Protein 6M34 (pdb70)

Nearest PDB structures (foldseek):
  7bpu-assembly2_B  TM=1.000E+00  e=7.769E-32  Methanocaldococcus jannaschii DSM 2661
  4tq3-assembly1_A  TM=7.114E-01  e=2.208E-07  Archaeoglobus fulgidus DSM 4304
  4tq4-assembly3_C  TM=7.177E-01  e=8.563E-07  Archaeoglobus fulgidus DSM 4304
  4tq5-assembly1_A  TM=6.919E-01  e=5.067E-07  Archaeoglobus fulgidus DSM 4304
  8j8j-assembly1_B  TM=6.922E-01  e=3.131E-04  Mycobacterium tuberculosis H37Rv

Foldseek 3Di:
DVVLVVQLCLQLVVVVLQVLLVLLQLLLCLQQLNPDDPVLSVLSSLLSSLLSSLLSLLLCLLCLVVCCVPVCVHCRNVVVADSVNSVVVSVVSLCRNLVSQVVQDPQLNVLSVVSNVLSNCCSNPCVLELVVNLLSQQQNSLSSSLNSNSSHNHNVLSVLSSLLSSLQSSLLSLLVCLLCVVVSVVVNGHGPCVVPNLVVLVSSLVSLLVNLVSQCVCVVVVNFHDLLVVLSVVLSVVSNVLSVQCNVVVDNVSSVVSSVVSVVSSVSNSVSSSVRSNPD/DVVLVVLLCLQLVVVVLQVLLVLLQLLLCLQQLNPDDPVLSVLSSLLSSLLSSLLSLLLCLLCLVVCCVPVCVHCDNVVVADSVNSVVSSVVSLCRNLVSQVVQDPQLNVLSVVSNVLSNCCSNPCVLELVVNLLSQQQNSLSSSLNSNSSHNHNVLSVLSSLLSSLQSSLLSLLVCLLCVVVSVVVNGHGPCVVPNLVVLVSSLVSLLVNLVSQCVCVVVVNFHDLLVVLSVVLSVVSNVLSVQCNVVVDNVSSVVSSVVSVVSSVSNSVSSSVRSNPD

Solvent-accessible surface area: 28525 Å² total; per-residue (Å²): 207,171,106,64,115,151,3,51,66,58,0,8,76,40,173,72,0,71,90,16,0,90,7,0,31,33,0,5,35,2,0,16,37,60,121,90,65,104,133,96,10,89,34,0,52,78,0,10,27,36,9,22,0,12,5,21,0,14,37,2,15,74,19,21,112,103,13,112,144,87,120,75,84,23,0,3,20,55,57,81,1,122,61,77,64,0,101,140,44,5,44,104,9,41,98,76,0,39,73,44,0,102,146,28,43,110,132,0,42,93,11,1,57,68,14,10,104,49,30,84,67,47,8,97,107,51,66,128,72,45,26,75,1,0,60,2,41,0,20,29,61,0,0,25,19,24,8,0,0,25,11,18,210,48,51,94,0,0,46,6,6,28,68,12,13,18,17,7,27,45,0,29,13,0,0,66,3,19,37,70,58,103,21,15,151,162,115,51,21,80,0,25,1,52,115,101,24,122,140,5,0,138,77,0,23,111,4,1,51,59,8,25,113,38,5,35,54,0,87,108,87,187,27,6,40,101,173,1,55,92,42,3,40,95,2,20,125,55,13,74,125,3,1,47,80,0,50,186,90,37,55,108,110,13,0,24,125,8,7,131,65,0,124,100,5,36,88,52,16,39,89,0,0,50,46,9,0,79,105,143,209,136,124,53,90,153,5,51,68,58,0,8,76,43,174,74,0,72,93,16,0,90,7,0,31,34,0,5,35,1,0,17,38,58,120,89,65,104,132,96,10,89,35,0,50,76,1,9,26,35,9,22,0,13,5,20,0,15,37,3,15,74,20,20,109,101,14,111,142,88,112,74,83,23,0,3,20,56,57,83,1,121,63,77,63,0,102,140,44,6,44,105,10,41,98,77,0,39,75,45,0,105,147,30,45,111,134,0,42,93,11,1,57,67,13,10,105,50,30,81,68,47,8,99,110,52,65,132,76,46,27,76,1,0,62,2,42,0,20,28,61,0,0,26,19,24,8,0,0,24,12,18,212,48,53,93,0,0,45,6,6,28,66,11,15,17,17,7,27,45,0,29,14,0,0,65,4,19,39,72,57,104,21,15,151,164,121,52,20,82,0,25,0,51,114,100,24,125,141,5,0,137,79,0,24,114,5,1,51,58,8,25,111,38,6,35,54,0,84,107,86,188,28,5,41,100,175,1,54,93,44,3,39,97,3,21,125,56,15,76,126,2,2,47,80,0,51,183,91,38,54,107,110,13,0,25,125,7,7,131,64,0,123,106,9,35,85,59,19,40,84,0,0,51,46,9,0,79,104,144

Secondary structure (DSSP, 8-state):
-HHHHHHHHHHHTHHHHHHHHHHHHHHHHHHHTT---HHHHHHHHHHHHHHHHHHHHHHHHHTHHHHTTS-TTSTTTTTSS-HHHHHHHHHHHHHHHHHHHTTT-HHHHHHHHHHHHHHHHIIIIITTBHHHHHHHHHHHHHHHHHHHHTTSS--HHHHHHHHHHHHHHHHHHHHHHHHSHHHHHTTT-B-HHHHHGGGHHHHHHHHHHHHHHHTTHHHHTTSS-HHHHHHHHHHHHHHHHHHHHHHHS-SHHHHHHHHHHHHHHHHHHHHHHHHHH---/-HHHHHHHHHHHTHHHHHHHHHHHHHHHHHHHTT---HHHHHHHHHHHHHHHHHHHHHHHHHTHHHHTTS-TTSTTTTTSS-HHHHHHHHHHHHHHHHHHHTTT-HHHHHHHHHHHHHHHHIIIIITTBHHHHHHHHHHHHHHHHHHHHTTSS--HHHHHHHHHHHHHHHHHHHHHHHHSHHHHHTTT-B-HHHHHGGGHHHHHHHHHHHHHHHTTHHHHTTSS-HHHHHHHHHHHHHHHHHHHHHHHS-SHHHHHHHHHHHHHHHHHHHHHHHHHH---

B-factor: mean 58.08, std 16.93, range [31.91, 139.39]

Sequence (560 aa):
FMEKLKTYLELIRVKNCITASIGGIIGYLISSNFEIDILKSLLVFFVVFFVCAYGNVINDIFDIEIDRINKPSRPLPSGKIKLNEAKKFSAILLILGLVLSLFINIYALIIAVINALFLYLYAKKYKKYKPIGNFIIGYLTGSVFLFGGVAGKNVMPVVILFLCSLLSIWGREIVKDFEDMEGDKKEGVISLPIKYGKKSLYFATFLVVLAVILSPLPYILKIFGIWYLILIAICDILFIYAMALLLKEPNKETASKVSKFLKIIMNIVLLAFIVGAIKLFMEKLKTYLELIRVKNCITASIGGIIGYLISSNFEIDILKSLLVFFVVFFVCAYGNVINDIFDIEIDRINKPSRPLPSGKIKLNEAKKFSAILLILGLVLSLFINIYALIIAVINALFLYLYAKKYKKYKPIGNFIIGYLTGSVFLFGGVAGKNVMPVVILFLCSLLSIWGREIVKDFEDMEGDKKEGVISLPIKYGKKSLYFATFLVVLAVILSPLPYILKIFGIWYLILIAICDILFIYAMALLLKEPNKETASKVSKFLKIIMNIVLLAFIVGAIKL

Structure (mmCIF, N/CA/C/O backbone):
data_6M34
#
_entry.id   6M34
#
_cell.length_a   144.500
_cell.length_b   79.750
_cell.length_c   70.300
_cell.angle_alpha   90.000
_cell.angle_beta   111.870
_cell.angle_gamma   90.000
#
_symmetry.space_group_name_H-M   'C 1 2 1'
#
loop_
_entity.id
_entity.type
_entity.pdbx_description
1 polymer 'Digeranylgeranylglyceryl phosphate synthase'
2 non-polymer '[(Z)-octadec-9-enyl] (2R)-2,3-bis(oxidanyl)propanoate'
3 non-polymer 'DIMETHYLALLYL DIPHOSPHATE'
4 non-polymer 'PHOSPHATE ION'
5 non-polymer 'MAGNESIUM ION'
6 non-polymer 'LAURYL DIMETHYLAMINE-N-OXIDE'
#
loop_
_atom_site.group_PDB
_atom_site.id
_atom_site.type_symbol
_atom_site.label_atom_id
_atom_site.label_alt_id
_atom_site.label_comp_id
_atom_site.label_asym_id
_atom_site.label_entity_id
_atom_site.label_seq_id
_atom_site.pdbx_PDB_ins_code
_atom_site.Cartn_x
_atom_site.Cartn_y
_atom_site.Cartn_z
_atom_site.occupancy
_atom_site.B_iso_or_equiv
_atom_site.auth_seq_id
_atom_site.auth_comp_id
_atom_site.auth_asym_id
_atom_site.auth_atom_id
_atom_site.pdbx_PDB_model_num
ATOM 1 N N . PHE A 1 4 ? 7.292 -32.247 23.980 1.00 101.55 4 PHE A N 1
ATOM 2 C CA . PHE A 1 4 ? 8.155 -31.234 24.585 1.00 101.37 4 PHE A CA 1
ATOM 3 C C . PHE A 1 4 ? 9.022 -30.476 23.559 1.00 104.02 4 PHE A C 1
ATOM 4 O O . PHE A 1 4 ? 9.699 -29.512 23.923 1.00 103.48 4 PHE A O 1
ATOM 12 N N . MET A 1 5 ? 8.975 -30.891 22.281 1.00 99.66 5 MET A N 1
ATOM 13 C CA . MET A 1 5 ? 9.697 -30.239 21.179 1.00 98.90 5 MET A CA 1
ATOM 14 C C . MET A 1 5 ? 8.910 -28.976 20.792 1.00 99.66 5 MET A C 1
ATOM 15 O O . MET A 1 5 ? 9.507 -27.932 20.523 1.00 99.07 5 MET A O 1
ATOM 20 N N . GLU A 1 6 ? 7.562 -29.095 20.768 1.00 93.81 6 GLU A N 1
ATOM 21 C CA . GLU A 1 6 ? 6.616 -28.025 20.456 1.00 92.40 6 GLU A CA 1
ATOM 22 C C . GLU A 1 6 ? 6.509 -27.052 21.636 1.00 92.49 6 GLU A C 1
ATOM 23 O O . GLU A 1 6 ? 6.413 -25.847 21.407 1.00 92.10 6 GLU A O 1
ATOM 29 N N . LYS A 1 7 ? 6.523 -27.571 22.889 1.00 86.03 7 LYS A N 1
ATOM 30 C CA . LYS A 1 7 ? 6.451 -26.760 24.109 1.00 84.43 7 LYS A CA 1
ATOM 31 C C . LYS A 1 7 ? 7.670 -25.853 24.266 1.00 85.12 7 LYS A C 1
ATOM 32 O O . LYS A 1 7 ? 7.505 -24.683 24.604 1.00 84.69 7 LYS A O 1
ATOM 38 N N . LEU A 1 8 ? 8.884 -26.377 23.976 1.00 79.28 8 LEU A N 1
ATOM 39 C CA . LEU A 1 8 ? 10.140 -25.617 24.020 1.00 77.92 8 LEU A CA 1
ATOM 40 C C . LEU A 1 8 ? 10.093 -24.480 22.992 1.00 78.83 8 LEU A C 1
ATOM 41 O O . LEU A 1 8 ? 10.540 -23.378 23.298 1.00 78.45 8 LEU A O 1
ATOM 46 N N . LYS A 1 9 ? 9.506 -24.739 21.800 1.00 73.13 9 LYS A N 1
ATOM 47 C CA . LYS A 1 9 ? 9.329 -23.749 20.735 1.00 71.84 9 LYS A CA 1
ATOM 48 C C . LYS A 1 9 ? 8.358 -22.653 21.190 1.00 73.76 9 LYS A C 1
ATOM 49 O O . LYS A 1 9 ? 8.559 -21.492 20.837 1.00 73.40 9 LYS A O 1
ATOM 55 N N . THR A 1 10 ? 7.382 -23.027 22.022 1.00 68.80 10 THR A N 1
ATOM 56 C CA . THR A 1 10 ? 6.367 -22.079 22.556 1.00 67.90 10 THR A CA 1
ATOM 57 C C . THR A 1 10 ? 7.008 -21.185 23.620 1.00 69.71 10 THR A C 1
ATOM 58 O O . THR A 1 10 ? 6.738 -19.986 23.621 1.00 69.03 10 THR A O 1
ATOM 62 N N . TYR A 1 11 ? 7.833 -21.764 24.487 1.00 64.68 11 TYR A N 1
ATOM 63 C CA . TYR A 1 11 ? 8.534 -21.020 25.537 1.00 63.57 11 TYR A CA 1
ATOM 64 C C . TYR A 1 11 ? 9.596 -20.074 24.963 1.00 64.51 11 TYR A C 1
ATOM 65 O O . TYR A 1 11 ? 9.778 -18.982 25.503 1.00 64.23 11 TYR A O 1
ATOM 74 N N . LEU A 1 12 ? 10.252 -20.469 23.841 1.00 58.55 12 LEU A N 1
ATOM 75 C CA . LEU A 1 12 ? 11.244 -19.644 23.138 1.00 57.21 12 LEU A CA 1
ATOM 76 C C . LEU A 1 12 ? 10.556 -18.480 22.416 1.00 59.43 12 LEU A C 1
ATOM 77 O O . LEU A 1 12 ? 11.151 -17.410 22.276 1.00 58.15 12 LEU A O 1
ATOM 82 N N . GLU A 1 13 ? 9.287 -18.699 21.978 1.00 55.57 13 GLU A N 1
ATOM 83 C CA . GLU A 1 13 ? 8.410 -17.721 21.324 1.00 54.91 13 GLU A CA 1
ATOM 84 C C . GLU A 1 13 ? 7.954 -16.672 22.363 1.00 58.18 13 GLU A C 1
ATOM 85 O O . GLU A 1 13 ? 7.880 -15.483 22.038 1.00 58.32 13 GLU A O 1
ATOM 91 N N . LEU A 1 14 ? 7.663 -17.121 23.609 1.00 53.20 14 LEU A N 1
ATOM 92 C CA . LEU A 1 14 ? 7.252 -16.274 24.729 1.00 52.36 14 LEU A CA 1
ATOM 93 C C . LEU A 1 14 ? 8.388 -15.310 25.122 1.00 56.70 14 LEU A C 1
ATOM 94 O O . LEU A 1 14 ? 8.157 -14.100 25.138 1.00 56.71 14 LEU A O 1
ATOM 99 N N . ILE A 1 15 ? 9.622 -15.836 25.369 1.00 52.89 15 ILE A N 1
ATOM 100 C CA . ILE A 1 15 ? 10.814 -15.031 25.713 1.00 52.46 15 ILE A CA 1
ATOM 101 C C . ILE A 1 15 ? 11.336 -14.177 24.540 1.00 56.72 15 ILE A C 1
ATOM 102 O O . ILE A 1 15 ? 12.071 -13.217 24.782 1.00 55.91 15 ILE A O 1
ATOM 107 N N . ARG A 1 16 ? 10.993 -14.553 23.278 1.00 53.82 16 ARG A N 1
ATOM 108 C CA . ARG A 1 16 ? 11.461 -13.926 22.029 1.00 53.75 16 ARG A CA 1
ATOM 109 C C . ARG A 1 16 ? 12.991 -14.085 22.019 1.00 58.27 16 ARG A C 1
ATOM 110 O O . ARG A 1 16 ? 13.725 -13.115 22.249 1.00 58.85 16 ARG A O 1
ATOM 118 N N . VAL A 1 17 ? 13.450 -15.347 21.836 1.00 53.63 17 VAL A N 1
ATOM 119 C CA . VAL A 1 17 ? 14.850 -15.779 21.893 1.00 52.90 17 VAL A CA 1
ATOM 120 C C . VAL A 1 17 ? 15.777 -14.945 20.971 1.00 55.18 17 VAL A C 1
ATOM 121 O O . VAL A 1 17 ? 16.914 -14.680 21.369 1.00 54.20 17 VAL A O 1
ATOM 125 N N . LYS A 1 18 ? 15.285 -14.490 19.798 1.00 51.33 18 LYS A N 1
ATOM 126 C CA . LYS A 1 18 ? 16.076 -13.666 18.875 1.00 51.21 18 LYS A CA 1
ATOM 127 C C . LYS A 1 18 ? 16.427 -12.316 19.504 1.00 54.40 18 LYS A C 1
ATOM 128 O O . LYS A 1 18 ? 17.600 -11.941 19.512 1.00 54.20 18 LYS A O 1
ATOM 134 N N . ASN A 1 19 ? 15.419 -11.623 20.080 1.00 50.07 19 ASN A N 1
ATOM 135 C CA . ASN A 1 19 ? 15.574 -10.329 20.749 1.00 49.37 19 ASN A CA 1
ATOM 136 C C . ASN A 1 19 ? 16.562 -10.400 21.926 1.00 52.05 19 ASN A C 1
ATOM 137 O O . ASN A 1 19 ? 17.351 -9.470 22.105 1.00 51.46 19 ASN A O 1
ATOM 142 N N . CYS A 1 20 ? 16.519 -11.506 22.712 1.00 47.80 20 CYS A N 1
ATOM 143 C CA . CYS A 1 20 ? 17.393 -11.762 23.866 1.00 47.20 20 CYS A CA 1
ATOM 144 C C . CYS A 1 20 ? 18.851 -11.918 23.447 1.00 48.82 20 CYS A C 1
ATOM 145 O O . CYS A 1 20 ? 19.718 -11.331 24.087 1.00 47.54 20 CYS A O 1
ATOM 148 N N . ILE A 1 21 ? 19.116 -12.703 22.372 1.00 44.80 21 ILE A N 1
ATOM 149 C CA . ILE A 1 21 ? 20.451 -12.933 21.809 1.00 44.22 21 ILE A CA 1
ATOM 150 C C . ILE A 1 21 ? 21.016 -11.607 21.280 1.00 47.44 21 ILE A C 1
ATOM 151 O O . ILE A 1 21 ? 22.203 -11.331 21.476 1.00 47.33 21 ILE A O 1
ATOM 156 N N . THR A 1 22 ? 20.146 -10.766 20.677 1.00 43.30 22 THR A N 1
ATOM 157 C CA . THR A 1 22 ? 20.486 -9.429 20.166 1.00 43.09 22 THR A CA 1
ATOM 158 C C . THR A 1 22 ? 20.977 -8.540 21.325 1.00 45.11 22 THR A C 1
ATOM 159 O O . THR A 1 22 ? 22.022 -7.890 21.199 1.00 43.73 22 THR A O 1
ATOM 163 N N . ALA A 1 23 ? 20.217 -8.536 22.450 1.00 40.65 23 ALA A N 1
ATOM 164 C CA . ALA A 1 23 ? 20.519 -7.777 23.658 1.00 40.22 23 ALA A CA 1
ATOM 165 C C . ALA A 1 23 ? 21.798 -8.310 24.324 1.00 45.08 23 ALA A C 1
ATOM 166 O O . ALA A 1 23 ? 22.640 -7.521 24.758 1.00 44.69 23 ALA A O 1
ATOM 168 N N . SER A 1 24 ? 21.949 -9.646 24.377 1.00 41.95 24 SER A N 1
ATOM 169 C CA . SER A 1 24 ? 23.104 -10.320 24.955 1.00 42.14 24 SER A CA 1
ATOM 170 C C . SER A 1 24 ? 24.388 -9.974 24.203 1.00 47.43 24 SER A C 1
ATOM 171 O O . SER A 1 24 ? 25.406 -9.723 24.851 1.00 47.52 24 SER A O 1
ATOM 174 N N . ILE A 1 25 ? 24.329 -9.922 22.843 1.00 44.13 25 ILE A N 1
ATOM 175 C CA . ILE A 1 25 ? 25.445 -9.527 21.968 1.00 43.84 25 ILE A CA 1
ATOM 176 C C . ILE A 1 25 ? 25.837 -8.071 22.304 1.00 45.86 25 ILE A C 1
ATOM 177 O O . ILE A 1 25 ? 27.023 -7.782 22.456 1.00 44.16 25 ILE A O 1
ATOM 182 N N . GLY A 1 26 ? 24.830 -7.211 22.507 1.00 42.70 26 GLY A N 1
ATOM 183 C CA . GLY A 1 26 ? 25.009 -5.824 22.931 1.00 42.46 26 GLY A CA 1
ATOM 184 C C . GLY A 1 26 ? 25.783 -5.725 24.237 1.00 46.33 26 GLY A C 1
ATOM 185 O O . GLY A 1 26 ? 26.645 -4.852 24.384 1.00 45.87 26 GLY A O 1
ATOM 186 N N . GLY A 1 27 ? 25.490 -6.647 25.163 1.00 42.83 27 GLY A N 1
ATOM 187 C CA . GLY A 1 27 ? 26.163 -6.780 26.450 1.00 42.95 27 GLY A CA 1
ATOM 188 C C . GLY A 1 27 ? 27.609 -7.217 26.303 1.00 48.70 27 GLY A C 1
ATOM 189 O O . GLY A 1 27 ? 28.476 -6.744 27.037 1.00 47.94 27 GLY A O 1
ATOM 190 N N . ILE A 1 28 ? 27.875 -8.067 25.318 1.00 47.10 28 ILE A N 1
ATOM 191 C CA . ILE A 1 28 ? 29.256 -8.540 25.032 1.00 47.19 28 ILE A CA 1
ATOM 192 C C . ILE A 1 28 ? 30.016 -7.372 24.408 1.00 51.21 28 ILE A C 1
ATOM 193 O O . ILE A 1 28 ? 31.125 -7.116 24.836 1.00 50.71 28 ILE A O 1
ATOM 198 N N . ILE A 1 29 ? 29.400 -6.686 23.446 1.00 47.93 29 ILE A N 1
ATOM 199 C CA . ILE A 1 29 ? 29.965 -5.510 22.758 1.00 47.49 29 ILE A CA 1
ATOM 200 C C . ILE A 1 29 ? 30.516 -4.533 23.799 1.00 51.23 29 ILE A C 1
ATOM 201 O O . ILE A 1 29 ? 31.670 -4.120 23.671 1.00 51.45 29 ILE A O 1
ATOM 206 N N . GLY A 1 30 ? 29.707 -4.243 24.832 1.00 46.00 30 GLY A N 1
ATOM 207 C CA . GLY A 1 30 ? 30.065 -3.366 25.939 1.00 44.92 30 GLY A CA 1
ATOM 208 C C . GLY A 1 30 ? 31.252 -3.884 26.724 1.00 48.06 30 GLY A C 1
ATOM 209 O O . GLY A 1 30 ? 32.122 -3.101 27.121 1.00 47.54 30 GLY A O 1
ATOM 210 N N . TYR A 1 31 ? 31.308 -5.216 26.929 1.00 44.49 31 TYR A N 1
ATOM 211 C CA . TYR A 1 31 ? 32.396 -5.877 27.653 1.00 44.51 31 TYR A CA 1
ATOM 212 C C . TYR A 1 31 ? 33.703 -5.864 26.854 1.00 49.96 31 TYR A C 1
ATOM 213 O O . TYR A 1 31 ? 34.772 -5.685 27.446 1.00 49.43 31 TYR A O 1
ATOM 222 N N . LEU A 1 32 ? 33.609 -6.028 25.516 1.00 47.43 32 LEU A N 1
ATOM 223 C CA . LEU A 1 32 ? 34.755 -5.987 24.603 1.00 47.77 32 LEU A CA 1
ATOM 224 C C . LEU A 1 32 ? 35.444 -4.611 24.632 1.00 52.45 32 LEU A C 1
ATOM 225 O O . LEU A 1 32 ? 36.668 -4.556 24.763 1.00 51.53 32 LEU A O 1
ATOM 230 N N . ILE A 1 33 ? 34.649 -3.513 24.580 1.00 49.96 33 ILE A N 1
ATOM 231 C CA . ILE A 1 33 ? 35.118 -2.118 24.636 1.00 50.16 33 ILE A CA 1
ATOM 232 C C . ILE A 1 33 ? 35.828 -1.842 25.978 1.00 57.44 33 ILE A C 1
ATOM 233 O O . ILE A 1 33 ? 36.913 -1.247 25.992 1.00 57.31 33 ILE A O 1
ATOM 238 N N . SER A 1 34 ? 35.208 -2.285 27.093 1.00 55.95 34 SER A N 1
ATOM 239 C CA . SER A 1 34 ? 35.693 -2.093 28.459 1.00 56.57 34 SER A CA 1
ATOM 240 C C . SER A 1 34 ? 37.003 -2.829 28.766 1.00 63.78 34 SER A C 1
ATOM 241 O O . SER A 1 34 ? 37.860 -2.283 29.466 1.00 63.52 34 SER A O 1
ATOM 244 N N . SER A 1 35 ? 37.152 -4.062 28.247 1.00 62.72 35 SER A N 1
ATOM 245 C CA . SER A 1 35 ? 38.340 -4.905 28.431 1.00 63.44 35 SER A CA 1
ATOM 246 C C . SER A 1 35 ? 39.395 -4.705 27.310 1.00 69.74 35 SER A C 1
ATOM 247 O O . SER A 1 35 ? 40.471 -5.306 27.377 1.00 69.35 35 SER A O 1
ATOM 250 N N . ASN A 1 36 ? 39.086 -3.841 26.304 1.00 67.84 36 ASN A N 1
ATOM 251 C CA . ASN A 1 36 ? 39.908 -3.517 25.123 1.00 68.44 36 ASN A CA 1
ATOM 252 C C . ASN A 1 36 ? 40.217 -4.778 24.286 1.00 73.53 36 ASN A C 1
ATOM 253 O O . ASN A 1 36 ? 41.345 -4.985 23.825 1.00 73.36 36 ASN A O 1
ATOM 258 N N . PHE A 1 37 ? 39.170 -5.622 24.116 1.00 70.29 37 PHE A N 1
ATOM 259 C CA . PHE A 1 37 ? 39.121 -6.909 23.408 1.00 69.76 37 PHE A CA 1
ATOM 260 C C . PHE A 1 37 ? 39.882 -8.040 24.144 1.00 73.65 37 PHE A C 1
ATOM 261 O O . PHE A 1 37 ? 39.810 -9.189 23.704 1.00 73.04 37 PHE A O 1
ATOM 269 N N . GLU A 1 38 ? 40.523 -7.739 25.302 1.00 70.63 38 GLU A N 1
ATOM 270 C CA . GLU A 1 38 ? 41.210 -8.730 26.146 1.00 70.83 38 GLU A CA 1
ATOM 271 C C . GLU A 1 38 ? 40.111 -9.405 27.001 1.00 74.85 38 GLU A C 1
ATOM 272 O O . GLU A 1 38 ? 39.960 -9.126 28.196 1.00 74.34 38 GLU A O 1
ATOM 278 N N . ILE A 1 39 ? 39.317 -10.266 26.335 1.00 71.32 39 ILE A N 1
ATOM 279 C CA . ILE A 1 39 ? 38.126 -10.971 26.816 1.00 70.96 39 ILE A CA 1
ATOM 280 C C . ILE A 1 39 ? 38.437 -12.223 27.685 1.00 72.55 39 ILE A C 1
ATOM 281 O O . ILE A 1 39 ? 39.295 -13.036 27.340 1.00 71.63 39 ILE A O 1
ATOM 286 N N . ASP A 1 40 ? 37.715 -12.349 28.818 1.00 67.94 40 ASP A N 1
ATOM 287 C CA . ASP A 1 40 ? 37.788 -13.469 29.759 1.00 67.03 40 ASP A CA 1
ATOM 288 C C . ASP A 1 40 ? 36.477 -14.251 29.633 1.00 68.55 40 ASP A C 1
ATOM 289 O O . ASP A 1 40 ? 35.416 -13.703 29.926 1.00 67.87 40 ASP A O 1
ATOM 294 N N . ILE A 1 41 ? 36.558 -15.520 29.185 1.00 63.74 41 ILE A N 1
ATOM 295 C CA . ILE A 1 41 ? 35.426 -16.420 28.909 1.00 62.81 41 ILE A CA 1
ATOM 296 C C . ILE A 1 41 ? 34.457 -16.592 30.118 1.00 65.04 41 ILE A C 1
ATOM 297 O O . ILE A 1 41 ? 33.241 -16.585 29.902 1.00 64.20 41 ILE A O 1
ATOM 302 N N . LEU A 1 42 ? 34.974 -16.701 31.359 1.00 60.64 42 LEU A N 1
ATOM 303 C CA . LEU A 1 42 ? 34.115 -16.841 32.546 1.00 60.07 42 LEU A CA 1
ATOM 304 C C . LEU A 1 42 ? 33.227 -15.607 32.765 1.00 60.92 42 LEU A C 1
ATOM 305 O O . LEU A 1 42 ? 32.038 -15.764 33.039 1.00 60.22 42 LEU A O 1
ATOM 310 N N . LYS A 1 43 ? 33.800 -14.390 32.603 1.00 55.31 43 LYS A N 1
ATOM 311 C CA . LYS A 1 43 ? 33.085 -13.114 32.730 1.00 54.06 43 LYS A CA 1
ATOM 312 C C . LYS A 1 43 ? 32.123 -12.877 31.561 1.00 55.06 43 LYS A C 1
ATOM 313 O O . LYS A 1 43 ? 31.070 -12.274 31.764 1.00 54.32 43 LYS A O 1
ATOM 319 N N . SER A 1 44 ? 32.485 -13.357 30.351 1.00 49.85 44 SER A N 1
ATOM 320 C CA . SER A 1 44 ? 31.694 -13.260 29.117 1.00 49.19 44 SER A CA 1
ATOM 321 C C . SER A 1 44 ? 30.402 -14.060 29.239 1.00 53.08 44 SER A C 1
ATOM 322 O O . SER A 1 44 ? 29.350 -13.584 28.814 1.00 52.63 44 SER A O 1
ATOM 325 N N . LEU A 1 45 ? 30.493 -15.284 29.813 1.00 49.15 45 LEU A N 1
ATOM 326 C CA . LEU A 1 45 ? 29.365 -16.187 30.031 1.00 48.15 45 LEU A CA 1
ATOM 327 C C . LEU A 1 45 ? 28.377 -15.604 31.029 1.00 50.88 45 LEU A C 1
ATOM 328 O O . LEU A 1 45 ? 27.170 -15.715 30.813 1.00 50.25 45 LEU A O 1
ATOM 333 N N . LEU A 1 46 ? 28.882 -14.928 32.083 1.00 47.21 46 LEU A N 1
ATOM 334 C CA . LEU A 1 46 ? 28.042 -14.253 33.082 1.00 47.10 46 LEU A CA 1
ATOM 335 C C . LEU A 1 46 ? 27.279 -13.091 32.424 1.00 50.52 46 LEU A C 1
ATOM 336 O O . LEU A 1 46 ? 26.052 -13.064 32.498 1.00 49.02 46 LEU A O 1
ATOM 341 N N . VAL A 1 47 ? 28.010 -12.194 31.708 1.00 47.58 47 VAL A N 1
ATOM 342 C CA . VAL A 1 47 ? 27.479 -11.028 30.986 1.00 47.36 47 VAL A CA 1
ATOM 343 C C . VAL A 1 47 ? 26.396 -11.435 29.978 1.00 51.51 47 VAL A C 1
ATOM 344 O O . VAL A 1 47 ? 25.288 -10.897 30.038 1.00 51.09 47 VAL A O 1
ATOM 348 N N . PHE A 1 48 ? 26.710 -12.399 29.081 1.00 47.99 48 PHE A N 1
ATOM 349 C CA . PHE A 1 48 ? 25.789 -12.891 28.052 1.00 47.70 48 PHE A CA 1
ATOM 350 C C . PHE A 1 48 ? 24.482 -13.408 28.643 1.00 51.52 48 PHE A C 1
ATOM 351 O O . PHE A 1 48 ? 23.414 -13.038 28.152 1.00 51.58 48 PHE A O 1
ATOM 359 N N . PHE A 1 49 ? 24.563 -14.262 29.680 1.00 47.32 49 PHE A N 1
ATOM 360 C CA . PHE A 1 49 ? 23.377 -14.860 30.263 1.00 46.64 49 PHE A CA 1
ATOM 361 C C . PHE A 1 49 ? 22.617 -13.939 31.224 1.00 50.04 49 PHE A C 1
ATOM 362 O O . PHE A 1 49 ? 21.387 -14.019 31.220 1.00 49.93 49 PHE A O 1
ATOM 370 N N . VAL A 1 50 ? 23.286 -13.029 31.977 1.00 46.14 50 VAL A N 1
ATOM 371 C CA . VAL A 1 50 ? 22.533 -12.096 32.842 1.00 46.12 50 VAL A CA 1
ATOM 372 C C . VAL A 1 50 ? 21.617 -11.230 31.962 1.00 50.67 50 VAL A C 1
ATOM 373 O O . VAL A 1 50 ? 20.430 -11.097 32.274 1.00 51.24 50 VAL A O 1
ATOM 377 N N . VAL A 1 51 ? 22.163 -10.691 30.841 1.00 45.79 51 VAL A N 1
ATOM 378 C CA . VAL A 1 51 ? 21.409 -9.885 29.878 1.00 44.97 51 VAL A CA 1
ATOM 379 C C . VAL A 1 51 ? 20.286 -10.741 29.261 1.00 49.06 51 VAL A C 1
ATOM 380 O O . VAL A 1 51 ? 19.154 -10.271 29.172 1.00 48.17 51 VAL A O 1
ATOM 384 N N . PHE A 1 52 ? 20.592 -12.011 28.908 1.00 46.56 52 PHE A N 1
ATOM 385 C CA . PHE A 1 52 ? 19.644 -12.970 28.327 1.00 46.71 52 PHE A CA 1
ATOM 386 C C . PHE A 1 52 ? 18.417 -13.207 29.210 1.00 50.63 52 PHE A C 1
ATOM 387 O O . PHE A 1 52 ? 17.301 -13.130 28.703 1.00 50.31 52 PHE A O 1
ATOM 395 N N . PHE A 1 53 ? 18.618 -13.478 30.515 1.00 47.42 53 PHE A N 1
ATOM 396 C CA . PHE A 1 53 ? 17.515 -13.753 31.444 1.00 47.39 53 PHE A CA 1
ATOM 397 C C . PHE A 1 53 ? 16.732 -12.494 31.872 1.00 51.24 53 PHE A C 1
ATOM 398 O O . PHE A 1 53 ? 15.513 -12.591 32.027 1.00 51.07 53 PHE A O 1
ATOM 406 N N . VAL A 1 54 ? 17.407 -11.322 32.021 1.00 47.32 54 VAL A N 1
ATOM 407 C CA . VAL A 1 54 ? 16.767 -10.034 32.355 1.00 46.49 54 VAL A CA 1
ATOM 408 C C . VAL A 1 54 ? 15.878 -9.614 31.162 1.00 49.84 54 VAL A C 1
ATOM 409 O O . VAL A 1 54 ? 14.754 -9.144 31.366 1.00 48.57 54 VAL A O 1
ATOM 413 N N . CYS A 1 55 ? 16.369 -9.861 29.923 1.00 46.90 55 CYS A N 1
ATOM 414 C CA . CYS A 1 55 ? 15.650 -9.603 28.676 1.00 47.11 55 CYS A CA 1
ATOM 415 C C . CYS A 1 55 ? 14.486 -10.589 28.527 1.00 49.89 55 CYS A C 1
ATOM 416 O O . CYS A 1 55 ? 13.390 -10.174 28.151 1.00 49.26 55 CYS A O 1
ATOM 419 N N . ALA A 1 56 ? 14.722 -11.884 28.855 1.00 45.76 56 ALA A N 1
ATOM 420 C CA . ALA A 1 56 ? 13.718 -12.954 28.809 1.00 44.90 56 ALA A CA 1
ATOM 421 C C . ALA A 1 56 ? 12.551 -12.631 29.754 1.00 47.46 56 ALA A C 1
ATOM 422 O O . ALA A 1 56 ? 11.394 -12.724 29.338 1.00 47.60 56 ALA A O 1
ATOM 424 N N . TYR A 1 57 ? 12.864 -12.191 30.994 1.00 41.74 57 TYR A N 1
ATOM 425 C CA . TYR A 1 57 ? 11.888 -11.785 32.014 1.00 40.76 57 TYR A CA 1
ATOM 426 C C . TYR A 1 57 ? 10.984 -10.632 31.517 1.00 44.32 57 TYR A C 1
ATOM 427 O O . TYR A 1 57 ? 9.769 -10.669 31.741 1.00 43.65 57 TYR A O 1
ATOM 436 N N . GLY A 1 58 ? 11.605 -9.627 30.883 1.00 39.75 58 GLY A N 1
ATOM 437 C CA . GLY A 1 58 ? 10.938 -8.451 30.346 1.00 38.86 58 GLY A CA 1
ATOM 438 C C . GLY A 1 58 ? 9.924 -8.783 29.274 1.00 42.59 58 GLY A C 1
ATOM 439 O O . GLY A 1 58 ? 8.814 -8.250 29.292 1.00 41.41 58 GLY A O 1
ATOM 440 N N . ASN A 1 59 ? 10.301 -9.675 28.338 1.00 40.29 59 ASN A N 1
ATOM 441 C CA . ASN A 1 59 ? 9.441 -10.121 27.243 1.00 40.37 59 ASN A CA 1
ATOM 442 C C . ASN A 1 59 ? 8.260 -10.953 27.765 1.00 46.63 59 ASN A C 1
ATOM 443 O O . ASN A 1 59 ? 7.150 -10.806 27.249 1.00 46.85 59 ASN A O 1
ATOM 448 N N . VAL A 1 60 ? 8.492 -11.795 28.803 1.00 43.82 60 VAL A N 1
ATOM 449 C CA . VAL A 1 60 ? 7.453 -12.616 29.439 1.00 44.02 60 VAL A CA 1
ATOM 450 C C . VAL A 1 60 ? 6.487 -11.723 30.247 1.00 49.76 60 VAL A C 1
ATOM 451 O O . VAL A 1 60 ? 5.272 -11.858 30.094 1.00 49.37 60 VAL A O 1
ATOM 455 N N . ILE A 1 61 ? 7.022 -10.793 31.067 1.00 48.05 61 ILE A N 1
ATOM 456 C CA . ILE A 1 61 ? 6.203 -9.876 31.874 1.00 48.84 61 ILE A CA 1
ATOM 457 C C . ILE A 1 61 ? 5.365 -8.935 30.973 1.00 54.36 61 ILE A C 1
ATOM 458 O O . ILE A 1 61 ? 4.280 -8.516 31.380 1.00 53.90 61 ILE A O 1
ATOM 463 N N . ASN A 1 62 ? 5.847 -8.667 29.739 1.00 52.29 62 ASN A N 1
ATOM 464 C CA . ASN A 1 62 ? 5.159 -7.851 28.739 1.00 52.98 62 ASN A CA 1
ATOM 465 C C . ASN A 1 62 ? 3.923 -8.594 28.226 1.00 59.56 62 ASN A C 1
ATOM 466 O O . ASN A 1 62 ? 2.865 -7.987 28.073 1.00 59.16 62 ASN A O 1
ATOM 471 N N . ASP A 1 63 ? 4.063 -9.910 27.984 1.00 57.97 63 ASP A N 1
ATOM 472 C CA . ASP A 1 63 ? 2.998 -10.783 27.497 1.00 58.50 63 ASP A CA 1
ATOM 473 C C . ASP A 1 63 ? 1.903 -11.038 28.534 1.00 62.92 63 ASP A C 1
ATOM 474 O O . ASP A 1 63 ? 0.745 -11.209 28.151 1.00 62.68 63 ASP A O 1
ATOM 479 N N . ILE A 1 64 ? 2.269 -11.071 29.835 1.00 59.86 64 ILE A N 1
ATOM 480 C CA . ILE A 1 64 ? 1.350 -11.288 30.964 1.00 59.93 64 ILE A CA 1
ATOM 481 C C . ILE A 1 64 ? 0.349 -10.120 31.066 1.00 64.89 64 ILE A C 1
ATOM 482 O O . ILE A 1 64 ? -0.865 -10.353 31.121 1.00 64.63 64 ILE A O 1
ATOM 487 N N . PHE A 1 65 ? 0.865 -8.871 31.061 1.00 61.94 65 PHE A N 1
ATOM 488 C CA . PHE A 1 65 ? 0.065 -7.646 31.140 1.00 61.74 65 PHE A CA 1
ATOM 489 C C . PHE A 1 65 ? -0.707 -7.340 29.845 1.00 67.59 65 PHE A C 1
ATOM 490 O O . PHE A 1 65 ? -1.681 -6.581 29.886 1.00 67.37 65 PHE A O 1
ATOM 498 N N . ASP A 1 66 ? -0.282 -7.934 28.710 1.00 65.61 66 ASP A N 1
ATOM 499 C CA . ASP A 1 66 ? -0.898 -7.729 27.397 1.00 66.15 66 ASP A CA 1
ATOM 500 C C . ASP A 1 66 ? -1.795 -8.881 26.908 1.00 71.21 66 ASP A C 1
ATOM 501 O O . ASP A 1 66 ? -2.239 -8.821 25.765 1.00 70.77 66 ASP A O 1
ATOM 506 N N . ILE A 1 67 ? -2.088 -9.900 27.755 1.00 68.87 67 ILE A N 1
ATOM 507 C CA . ILE A 1 67 ? -2.908 -11.073 27.389 1.00 69.25 67 ILE A CA 1
ATOM 508 C C . ILE A 1 67 ? -4.276 -10.682 26.760 1.00 75.33 67 ILE A C 1
ATOM 509 O O . ILE A 1 67 ? -4.669 -11.288 25.760 1.00 74.67 67 ILE A O 1
ATOM 514 N N . GLU A 1 68 ? -4.962 -9.659 27.319 1.00 73.77 68 GLU A N 1
ATOM 515 C CA . GLU A 1 68 ? -6.261 -9.182 26.828 1.00 74.26 68 GLU A CA 1
ATOM 516 C C . GLU A 1 68 ? -6.123 -8.371 25.538 1.00 79.58 68 GLU A C 1
ATOM 517 O O . GLU A 1 68 ? -6.961 -8.506 24.645 1.00 79.60 68 GLU A O 1
ATOM 523 N N . ILE A 1 69 ? -5.065 -7.537 25.444 1.00 76.81 69 ILE A N 1
ATOM 524 C CA . ILE A 1 69 ? -4.756 -6.693 24.279 1.00 77.01 69 ILE A CA 1
ATOM 525 C C . ILE A 1 69 ? -4.346 -7.575 23.078 1.00 81.64 69 ILE A C 1
ATOM 526 O O . ILE A 1 69 ? -4.754 -7.298 21.948 1.00 81.54 69 ILE A O 1
ATOM 531 N N . ASP A 1 70 ? -3.554 -8.643 23.340 1.00 78.23 70 ASP A N 1
ATOM 532 C CA . ASP A 1 70 ? -3.075 -9.603 22.342 1.00 77.87 70 ASP A CA 1
ATOM 533 C C . ASP A 1 70 ? -4.188 -10.493 21.796 1.00 81.50 70 ASP A C 1
ATOM 534 O O . ASP A 1 70 ? -4.056 -11.012 20.690 1.00 80.69 70 ASP A O 1
ATOM 539 N N . ARG A 1 71 ? -5.289 -10.657 22.559 1.00 78.51 71 ARG A N 1
ATOM 540 C CA . ARG A 1 71 ? -6.459 -11.443 22.155 1.00 78.49 71 ARG A CA 1
ATOM 541 C C . ARG A 1 71 ? -7.146 -10.812 20.937 1.00 83.65 71 ARG A C 1
ATOM 542 O O . ARG A 1 71 ? -7.771 -11.519 20.146 1.00 83.52 71 ARG A O 1
ATOM 550 N N . ILE A 1 72 ? -6.983 -9.488 20.775 1.00 80.78 72 ILE A N 1
ATOM 551 C CA . ILE A 1 72 ? -7.523 -8.710 19.666 1.00 80.91 72 ILE A CA 1
ATOM 552 C C . ILE A 1 72 ? -6.425 -8.601 18.591 1.00 85.71 72 ILE A C 1
ATOM 553 O O . ILE A 1 72 ? -6.571 -9.173 17.510 1.00 85.36 72 ILE A O 1
ATOM 558 N N . ASN A 1 73 ? -5.317 -7.902 18.910 1.00 82.84 73 ASN A N 1
ATOM 559 C CA . ASN A 1 73 ? -4.178 -7.693 18.009 1.00 83.03 73 ASN A CA 1
ATOM 560 C C . ASN A 1 73 ? -3.149 -8.810 18.202 1.00 87.21 73 ASN A C 1
ATOM 561 O O . ASN A 1 73 ? -2.614 -8.949 19.297 1.00 87.30 73 ASN A O 1
ATOM 566 N N . LYS A 1 74 ? -2.865 -9.589 17.134 1.00 83.14 74 LYS A N 1
ATOM 567 C CA . LYS A 1 74 ? -1.955 -10.754 17.062 1.00 82.38 74 LYS A CA 1
ATOM 568 C C . LYS A 1 74 ? -2.316 -11.861 18.120 1.00 84.21 74 LYS A C 1
ATOM 569 O O . LYS A 1 74 ? -1.618 -12.024 19.127 1.00 83.17 74 LYS A O 1
ATOM 575 N N . PRO A 1 75 ? -3.399 -12.654 17.875 1.00 79.86 75 PRO A N 1
ATOM 576 C CA . PRO A 1 75 ? -3.777 -13.715 18.833 1.00 79.15 75 PRO A CA 1
ATOM 577 C C . PRO A 1 75 ? -2.975 -15.017 18.703 1.00 81.41 75 PRO A C 1
ATOM 578 O O . PRO A 1 75 ? -3.258 -15.985 19.419 1.00 81.31 75 PRO A O 1
ATOM 582 N N . SER A 1 76 ? -1.966 -15.034 17.804 1.00 76.13 76 SER A N 1
ATOM 583 C CA . SER A 1 76 ? -1.074 -16.170 17.537 1.00 75.04 76 SER A CA 1
ATOM 584 C C . SER A 1 76 ? 0.032 -16.347 18.605 1.00 76.30 76 SER A C 1
ATOM 585 O O . SER A 1 76 ? 0.739 -17.362 18.591 1.00 75.99 76 SER A O 1
ATOM 588 N N . ARG A 1 77 ? 0.166 -15.365 19.529 1.00 70.31 77 ARG A N 1
ATOM 589 C CA . ARG A 1 77 ? 1.144 -15.356 20.621 1.00 69.07 77 ARG A CA 1
ATOM 590 C C . ARG A 1 77 ? 0.895 -16.509 21.631 1.00 71.51 77 ARG A C 1
ATOM 591 O O . ARG A 1 77 ? -0.239 -16.991 21.693 1.00 70.84 77 ARG A O 1
ATOM 599 N N . PRO A 1 78 ? 1.915 -16.969 22.419 1.00 66.91 78 PRO A N 1
ATOM 600 C CA . PRO A 1 78 ? 1.691 -18.107 23.335 1.00 66.19 78 PRO A CA 1
ATOM 601 C C . PRO A 1 78 ? 0.577 -17.963 24.372 1.00 69.80 78 PRO A C 1
ATOM 602 O O . PRO A 1 78 ? -0.140 -18.936 24.604 1.00 69.44 78 PRO A O 1
ATOM 606 N N . LEU A 1 79 ? 0.429 -16.785 24.999 1.00 66.36 79 LEU A N 1
ATOM 607 C CA . LEU A 1 79 ? -0.582 -16.594 26.037 1.00 66.25 79 LEU A CA 1
ATOM 608 C C . LEU A 1 79 ? -2.033 -16.477 25.502 1.00 70.67 79 LEU A C 1
ATOM 609 O O . LEU A 1 79 ? -2.862 -17.242 25.999 1.00 70.33 79 LEU A O 1
ATOM 614 N N . PRO A 1 80 ? -2.394 -15.599 24.519 1.00 67.54 80 PRO A N 1
ATOM 615 C CA . PRO A 1 80 ? -3.802 -15.544 24.072 1.00 67.31 80 PRO A CA 1
ATOM 616 C C . PRO A 1 80 ? -4.319 -16.792 23.352 1.00 70.79 80 PRO A C 1
ATOM 617 O O . PRO A 1 80 ? -5.525 -17.044 23.383 1.00 70.25 80 PRO A O 1
ATOM 621 N N . SER A 1 81 ? -3.412 -17.570 22.714 1.00 66.99 81 SER A N 1
ATOM 622 C CA . SER A 1 81 ? -3.735 -18.806 21.988 1.00 66.43 81 SER A CA 1
ATOM 623 C C . SER A 1 81 ? -3.998 -20.008 22.912 1.00 69.77 81 SER A C 1
ATOM 624 O O . SER A 1 81 ? -4.498 -21.035 22.453 1.00 69.61 81 SER A O 1
ATOM 627 N N . GLY A 1 82 ? -3.653 -19.869 24.190 1.00 65.97 82 GLY A N 1
ATOM 628 C CA . GLY A 1 82 ? -3.854 -20.905 25.198 1.00 65.62 82 GLY A CA 1
ATOM 629 C C . GLY A 1 82 ? -2.777 -21.968 25.250 1.00 68.60 82 GLY A C 1
ATOM 630 O O . GLY A 1 82 ? -2.911 -22.940 26.003 1.00 68.46 82 GLY A O 1
ATOM 631 N N . LYS A 1 83 ? -1.697 -21.789 24.458 1.00 63.80 83 LYS A N 1
ATOM 632 C CA . LYS A 1 83 ? -0.547 -22.699 24.399 1.00 62.91 83 LYS A CA 1
ATOM 633 C C . LYS A 1 83 ? 0.180 -22.738 25.754 1.00 65.12 83 LYS A C 1
ATOM 634 O O . LYS A 1 83 ? 0.659 -23.795 26.165 1.00 65.00 83 LYS A O 1
ATOM 640 N N . ILE A 1 84 ? 0.221 -21.586 26.454 1.00 60.21 84 ILE A N 1
ATOM 641 C CA . ILE A 1 84 ? 0.781 -21.423 27.799 1.00 59.54 84 ILE A CA 1
ATOM 642 C C . ILE A 1 84 ? -0.300 -20.730 28.659 1.00 63.25 84 ILE A C 1
ATOM 643 O O . ILE A 1 84 ? -0.879 -19.730 28.226 1.00 62.76 84 ILE A O 1
ATOM 648 N N . LYS A 1 85 ? -0.585 -21.284 29.855 1.00 59.66 85 LYS A N 1
ATOM 649 C CA . LYS A 1 85 ? -1.535 -20.726 30.824 1.00 59.39 85 LYS A CA 1
ATOM 650 C C . LYS A 1 85 ? -0.922 -19.473 31.466 1.00 63.96 85 LYS A C 1
ATOM 651 O O . LYS A 1 85 ? 0.308 -19.391 31.576 1.00 63.73 85 LYS A O 1
ATOM 657 N N . LEU A 1 86 ? -1.769 -18.519 31.922 1.00 60.62 86 LEU A N 1
ATOM 658 C CA . LEU A 1 86 ? -1.312 -17.280 32.573 1.00 60.24 86 LEU A CA 1
ATOM 659 C C . LEU A 1 86 ? -0.425 -17.551 33.800 1.00 64.60 86 LEU A C 1
ATOM 660 O O . LEU A 1 86 ? 0.593 -16.879 33.965 1.00 63.95 86 LEU A O 1
ATOM 665 N N . ASN A 1 87 ? -0.791 -18.565 34.618 1.00 61.68 87 ASN A N 1
ATOM 666 C CA . ASN A 1 87 ? -0.047 -18.982 35.811 1.00 61.55 87 ASN A CA 1
ATOM 667 C C . ASN A 1 87 ? 1.320 -19.566 35.457 1.00 64.42 87 ASN A C 1
ATOM 668 O O . ASN A 1 87 ? 2.282 -19.290 36.175 1.00 63.89 87 ASN A O 1
ATOM 673 N N . GLU A 1 88 ? 1.403 -20.361 34.350 1.00 60.01 88 GLU A N 1
ATOM 674 C CA . GLU A 1 88 ? 2.645 -20.981 33.852 1.00 59.27 88 GLU A CA 1
ATOM 675 C C . GLU A 1 88 ? 3.659 -19.895 33.475 1.00 61.86 88 GLU A C 1
ATOM 676 O O . GLU A 1 88 ? 4.855 -20.050 33.743 1.00 61.69 88 GLU A O 1
ATOM 682 N N . ALA A 1 89 ? 3.165 -18.790 32.870 1.00 56.67 89 ALA A N 1
ATOM 683 C CA . ALA A 1 89 ? 3.956 -17.634 32.450 1.00 55.60 89 ALA A CA 1
ATOM 684 C C . ALA A 1 89 ? 4.501 -16.849 33.653 1.00 57.21 89 ALA A C 1
ATOM 685 O O . ALA A 1 89 ? 5.677 -16.481 33.654 1.00 56.72 89 ALA A O 1
ATOM 687 N N . LYS A 1 90 ? 3.643 -16.602 34.667 1.00 52.08 90 LYS A N 1
ATOM 688 C CA . LYS A 1 90 ? 3.969 -15.866 35.892 1.00 51.34 90 LYS A CA 1
ATOM 689 C C . LYS A 1 90 ? 5.067 -16.546 36.717 1.00 54.00 90 LYS A C 1
ATOM 690 O O . LYS A 1 90 ? 5.935 -15.852 37.252 1.00 53.03 90 LYS A O 1
ATOM 696 N N . LYS A 1 91 ? 5.028 -17.898 36.809 1.00 50.37 91 LYS A N 1
ATOM 697 C CA . LYS A 1 91 ? 6.015 -18.726 37.526 1.00 49.87 91 LYS A CA 1
ATOM 698 C C . LYS A 1 91 ? 7.339 -18.732 36.754 1.00 52.94 91 LYS A C 1
ATOM 699 O O . LYS A 1 91 ? 8.414 -18.714 37.364 1.00 52.66 91 LYS A O 1
ATOM 705 N N . PHE A 1 92 ? 7.243 -18.752 35.408 1.00 48.03 92 PHE A N 1
ATOM 706 C CA . PHE A 1 92 ? 8.371 -18.726 34.486 1.00 47.15 92 PHE A CA 1
ATOM 707 C C . PHE A 1 92 ? 9.125 -17.389 34.583 1.00 50.93 92 PHE A C 1
ATOM 708 O O . PHE A 1 92 ? 10.351 -17.407 34.691 1.00 50.92 92 PHE A O 1
ATOM 716 N N . SER A 1 93 ? 8.398 -16.239 34.592 1.00 46.71 93 SER A N 1
ATOM 717 C CA . SER A 1 93 ? 9.014 -14.907 34.702 1.00 46.07 93 SER A CA 1
ATOM 718 C C . SER A 1 93 ? 9.729 -14.720 36.043 1.00 49.70 93 SER A C 1
ATOM 719 O O . SER A 1 93 ? 10.735 -14.012 36.092 1.00 49.20 93 SER A O 1
ATOM 722 N N . ALA A 1 94 ? 9.227 -15.379 37.113 1.00 45.65 94 ALA A N 1
ATOM 723 C CA . ALA A 1 94 ? 9.820 -15.347 38.449 1.00 45.28 94 ALA A CA 1
ATOM 724 C C . ALA A 1 94 ? 11.187 -16.059 38.426 1.00 51.05 94 ALA A C 1
ATOM 725 O O . ALA A 1 94 ? 12.180 -15.511 38.915 1.00 50.32 94 ALA A O 1
ATOM 727 N N . ILE A 1 95 ? 11.230 -17.257 37.798 1.00 48.72 95 ILE A N 1
ATOM 728 C CA . ILE A 1 95 ? 12.411 -18.108 37.631 1.00 48.56 95 ILE A CA 1
ATOM 729 C C . ILE A 1 95 ? 13.499 -17.413 36.791 1.00 52.63 95 ILE A C 1
ATOM 730 O O . ILE A 1 95 ? 14.673 -17.443 37.176 1.00 52.68 95 ILE A O 1
ATOM 735 N N . LEU A 1 96 ? 13.104 -16.770 35.668 1.00 48.77 96 LEU A N 1
ATOM 736 C CA . LEU A 1 96 ? 14.018 -16.041 34.776 1.00 48.45 96 LEU A CA 1
ATOM 737 C C . LEU A 1 96 ? 14.650 -14.854 35.504 1.00 52.84 96 LEU A C 1
ATOM 738 O O . LEU A 1 96 ? 15.835 -14.573 35.294 1.00 52.49 96 LEU A O 1
ATOM 743 N N . LEU A 1 97 ? 13.856 -14.184 36.381 1.00 48.79 97 LEU A N 1
ATOM 744 C CA . LEU A 1 97 ? 14.261 -13.026 37.178 1.00 47.90 97 LEU A CA 1
ATOM 745 C C . LEU A 1 97 ? 15.306 -13.392 38.237 1.00 52.18 97 LEU A C 1
ATOM 746 O O . LEU A 1 97 ? 16.313 -12.689 38.362 1.00 51.61 97 LEU A O 1
ATOM 751 N N . ILE A 1 98 ? 15.065 -14.482 38.999 1.00 48.68 98 ILE A N 1
ATOM 752 C CA . ILE A 1 98 ? 15.975 -14.946 40.055 1.00 48.16 98 ILE A CA 1
ATOM 753 C C . ILE A 1 98 ? 17.323 -15.348 39.448 1.00 50.76 98 ILE A C 1
ATOM 754 O O . ILE A 1 98 ? 18.367 -14.992 39.994 1.00 48.89 98 ILE A O 1
ATOM 759 N N . LEU A 1 99 ? 17.281 -16.017 38.275 1.00 48.34 99 LEU A N 1
ATOM 760 C CA . LEU A 1 99 ? 18.449 -16.447 37.511 1.00 48.62 99 LEU A CA 1
ATOM 761 C C . LEU A 1 99 ? 19.330 -15.261 37.128 1.00 52.34 99 LEU A C 1
ATOM 762 O O . LEU A 1 99 ? 20.527 -15.290 37.402 1.00 52.26 99 LEU A O 1
ATOM 767 N N . GLY A 1 100 ? 18.723 -14.220 36.553 1.00 47.92 100 GLY A N 1
ATOM 768 C CA . GLY A 1 100 ? 19.418 -12.997 36.166 1.00 47.11 100 GLY A CA 1
ATOM 769 C C . GLY A 1 100 ? 20.042 -12.258 37.337 1.00 49.71 100 GLY A C 1
ATOM 770 O O . GLY A 1 100 ? 21.226 -11.914 37.289 1.00 48.76 100 GLY A O 1
ATOM 771 N N . LEU A 1 101 ? 19.262 -12.046 38.419 1.00 45.54 101 LEU A N 1
ATOM 772 C CA . LEU A 1 101 ? 19.723 -11.326 39.606 1.00 44.75 101 LEU A CA 1
ATOM 773 C C . LEU A 1 101 ? 20.834 -12.064 40.371 1.00 48.00 101 LEU A C 1
ATOM 774 O O . LEU A 1 101 ? 21.843 -11.441 40.718 1.00 47.16 101 LEU A O 1
ATOM 779 N N . VAL A 1 102 ? 20.678 -13.386 40.587 1.00 44.46 102 VAL A N 1
ATOM 780 C CA . VAL A 1 102 ? 21.674 -14.206 41.291 1.00 44.06 102 VAL A CA 1
ATOM 781 C C . VAL A 1 102 ? 22.992 -14.286 40.492 1.00 48.24 102 VAL A C 1
ATOM 782 O O . VAL A 1 102 ? 24.066 -14.149 41.084 1.00 48.24 102 VAL A O 1
ATOM 786 N N . LEU A 1 103 ? 22.902 -14.464 39.156 1.00 44.42 103 LEU A N 1
ATOM 787 C CA . LEU A 1 103 ? 24.058 -14.503 38.253 1.00 44.10 103 LEU A CA 1
ATOM 788 C C . LEU A 1 103 ? 24.877 -13.183 38.291 1.00 46.33 103 LEU A C 1
ATOM 789 O O . LEU A 1 103 ? 26.108 -13.238 38.289 1.00 45.41 103 LEU A O 1
ATOM 794 N N . SER A 1 104 ? 24.190 -12.011 38.349 1.00 41.87 104 SER A N 1
ATOM 795 C CA . SER A 1 104 ? 24.820 -10.680 38.392 1.00 40.94 104 SER A CA 1
ATOM 796 C C . SER A 1 104 ? 25.620 -10.412 39.678 1.00 43.98 104 SER A C 1
ATOM 797 O O . SER A 1 104 ? 26.528 -9.578 39.646 1.00 43.54 104 SER A O 1
ATOM 800 N N . LEU A 1 105 ? 25.305 -11.133 40.794 1.00 39.54 105 LEU A N 1
ATOM 801 C CA . LEU A 1 105 ? 26.031 -11.047 42.072 1.00 39.19 105 LEU A CA 1
ATOM 802 C C . LEU A 1 105 ? 27.486 -11.507 41.877 1.00 42.66 105 LEU A C 1
ATOM 803 O O . LEU A 1 105 ? 28.378 -11.056 42.599 1.00 42.20 105 LEU A O 1
ATOM 808 N N . PHE A 1 106 ? 27.700 -12.431 40.913 1.00 38.83 106 PHE A N 1
ATOM 809 C CA . PHE A 1 106 ? 28.985 -13.025 40.560 1.00 38.46 106 PHE A CA 1
ATOM 810 C C . PHE A 1 106 ? 29.810 -12.149 39.641 1.00 44.06 106 PHE A C 1
ATOM 811 O O . PHE A 1 106 ? 30.956 -12.490 39.355 1.00 44.51 106 PHE A O 1
ATOM 819 N N . ILE A 1 107 ? 29.256 -11.005 39.205 1.00 41.55 107 ILE A N 1
ATOM 820 C CA . ILE A 1 107 ? 29.998 -10.036 38.403 1.00 41.74 107 ILE A CA 1
ATOM 821 C C . ILE A 1 107 ? 30.538 -9.000 39.402 1.00 48.22 107 ILE A C 1
ATOM 822 O O . ILE A 1 107 ? 31.744 -9.009 39.668 1.00 49.00 107 ILE A O 1
ATOM 827 N N . ASN A 1 108 ? 29.634 -8.173 40.009 1.00 44.90 108 ASN A N 1
ATOM 828 C CA . ASN A 1 108 ? 29.922 -7.125 41.016 1.00 44.28 108 ASN A CA 1
ATOM 829 C C . ASN A 1 108 ? 28.640 -6.379 41.485 1.00 47.58 108 ASN A C 1
ATOM 830 O O . ASN A 1 108 ? 27.543 -6.654 40.991 1.00 47.00 108 ASN A O 1
ATOM 835 N N . ILE A 1 109 ? 28.807 -5.393 42.391 1.00 43.59 109 ILE A N 1
ATOM 836 C CA . ILE A 1 109 ? 27.724 -4.567 42.937 1.00 43.18 109 ILE A CA 1
ATOM 837 C C . ILE A 1 109 ? 27.000 -3.724 41.849 1.00 47.02 109 ILE A C 1
ATOM 838 O O . ILE A 1 109 ? 25.770 -3.594 41.900 1.00 45.89 109 ILE A O 1
ATOM 843 N N . TYR A 1 110 ? 27.768 -3.191 40.858 1.00 43.29 110 TYR A N 1
ATOM 844 C CA . TYR A 1 110 ? 27.278 -2.352 39.754 1.00 41.87 110 TYR A CA 1
ATOM 845 C C . TYR A 1 110 ? 26.383 -3.142 38.816 1.00 43.99 110 TYR A C 1
ATOM 846 O O . TYR A 1 110 ? 25.366 -2.615 38.365 1.00 43.14 110 TYR A O 1
ATOM 855 N N . ALA A 1 111 ? 26.743 -4.420 38.556 1.00 39.31 111 ALA A N 1
ATOM 856 C CA . ALA A 1 111 ? 25.964 -5.324 37.711 1.00 38.17 111 ALA A CA 1
ATOM 857 C C . ALA A 1 111 ? 24.610 -5.650 38.350 1.00 38.92 111 ALA A C 1
ATOM 858 O O . ALA A 1 111 ? 23.603 -5.598 37.655 1.00 38.14 111 ALA A O 1
ATOM 860 N N . LEU A 1 112 ? 24.571 -5.908 39.678 1.00 34.13 112 LEU A N 1
ATOM 861 C CA . LEU A 1 112 ? 23.318 -6.154 40.397 1.00 33.40 112 LEU A CA 1
ATOM 862 C C . LEU A 1 112 ? 22.410 -4.909 40.352 1.00 37.89 112 LEU A C 1
ATOM 863 O O . LEU A 1 112 ? 21.217 -5.054 40.069 1.00 37.34 112 LEU A O 1
ATOM 868 N N . ILE A 1 113 ? 22.981 -3.692 40.589 1.00 34.25 113 ILE A N 1
ATOM 869 C CA . ILE A 1 113 ? 22.244 -2.421 40.516 1.00 33.87 113 ILE A CA 1
ATOM 870 C C . ILE A 1 113 ? 21.560 -2.272 39.138 1.00 37.02 113 ILE A C 1
ATOM 871 O O . ILE A 1 113 ? 20.344 -2.052 39.109 1.00 36.35 113 ILE A O 1
ATOM 876 N N . ILE A 1 114 ? 22.323 -2.459 38.012 1.00 32.49 114 ILE A N 1
ATOM 877 C CA . ILE A 1 114 ? 21.772 -2.386 36.650 1.00 31.91 114 ILE A CA 1
ATOM 878 C C . ILE A 1 114 ? 20.684 -3.460 36.475 1.00 36.53 114 ILE A C 1
ATOM 879 O O . ILE A 1 114 ? 19.583 -3.128 36.028 1.00 35.84 114 ILE A O 1
ATOM 884 N N . ALA A 1 115 ? 20.960 -4.714 36.929 1.00 33.77 115 ALA A N 1
ATOM 885 C CA . ALA A 1 115 ? 20.006 -5.834 36.893 1.00 33.34 115 ALA A CA 1
ATOM 886 C C . ALA A 1 115 ? 18.684 -5.507 37.600 1.00 37.38 115 ALA A C 1
ATOM 887 O O . ALA A 1 115 ? 17.635 -5.718 37.002 1.00 36.99 115 ALA A O 1
ATOM 889 N N . VAL A 1 116 ? 18.733 -4.947 38.834 1.00 34.27 116 VAL A N 1
ATOM 890 C CA . VAL A 1 116 ? 17.544 -4.572 39.621 1.00 34.51 116 VAL A CA 1
ATOM 891 C C . VAL A 1 116 ? 16.763 -3.423 38.951 1.00 39.38 116 VAL A C 1
ATOM 892 O O . VAL A 1 116 ? 15.546 -3.527 38.781 1.00 38.29 116 VAL A O 1
ATOM 896 N N . ILE A 1 117 ? 17.473 -2.344 38.562 1.00 37.44 117 ILE A N 1
ATOM 897 C CA . ILE A 1 117 ? 16.905 -1.162 37.907 1.00 37.66 117 ILE A CA 1
ATOM 898 C C . ILE A 1 117 ? 16.207 -1.544 36.584 1.00 41.20 117 ILE A C 1
ATOM 899 O O . ILE A 1 117 ? 15.085 -1.089 36.347 1.00 41.32 117 ILE A O 1
ATOM 904 N N . ASN A 1 118 ? 16.839 -2.420 35.770 1.00 36.36 118 ASN A N 1
ATOM 905 C CA . ASN A 1 118 ? 16.264 -2.920 34.522 1.00 35.62 118 ASN A CA 1
ATOM 906 C C . ASN A 1 118 ? 14.978 -3.703 34.811 1.00 38.44 118 ASN A C 1
ATOM 907 O O . ASN A 1 118 ? 13.959 -3.453 34.172 1.00 37.21 118 ASN A O 1
ATOM 912 N N . ALA A 1 119 ? 15.020 -4.585 35.836 1.00 35.19 119 ALA A N 1
ATOM 913 C CA . ALA A 1 119 ? 13.912 -5.419 36.306 1.00 34.65 119 ALA A CA 1
ATOM 914 C C . ALA A 1 119 ? 12.698 -4.600 36.778 1.00 38.70 119 ALA A C 1
ATOM 915 O O . ALA A 1 119 ? 11.563 -4.984 36.488 1.00 38.31 119 ALA A O 1
ATOM 917 N N . LEU A 1 120 ? 12.930 -3.474 37.483 1.00 35.23 120 LEU A N 1
ATOM 918 C CA . LEU A 1 120 ? 11.840 -2.613 37.940 1.00 35.32 120 LEU A CA 1
ATOM 919 C C . LEU A 1 120 ? 11.224 -1.863 36.755 1.00 39.69 120 LEU A C 1
ATOM 920 O O . LEU A 1 120 ? 10.000 -1.892 36.593 1.00 39.00 120 LEU A O 1
ATOM 925 N N . PHE A 1 121 ? 12.079 -1.264 35.889 1.00 36.69 121 PHE A N 1
ATOM 926 C CA . PHE A 1 121 ? 11.661 -0.547 34.681 1.00 36.71 121 PHE A CA 1
ATOM 927 C C . PHE A 1 121 ? 10.859 -1.443 33.724 1.00 40.41 121 PHE A C 1
ATOM 928 O O . PHE A 1 121 ? 9.829 -1.000 33.219 1.00 39.73 121 PHE A O 1
ATOM 936 N N . LEU A 1 122 ? 11.309 -2.707 33.513 1.00 36.52 122 LEU A N 1
ATOM 937 C CA . LEU A 1 122 ? 10.646 -3.685 32.644 1.00 35.93 122 LEU A CA 1
ATOM 938 C C . LEU A 1 122 ? 9.235 -4.040 33.125 1.00 41.20 122 LEU A C 1
ATOM 939 O O . LEU A 1 122 ? 8.316 -4.135 32.306 1.00 40.25 122 LEU A O 1
ATOM 944 N N . TYR A 1 123 ? 9.065 -4.215 34.450 1.00 39.51 123 TYR A N 1
ATOM 945 C CA . TYR A 1 123 ? 7.774 -4.524 35.061 1.00 40.13 123 TYR A CA 1
ATOM 946 C C . TYR A 1 123 ? 6.825 -3.319 34.955 1.00 45.24 123 TYR A C 1
ATOM 947 O O . TYR A 1 123 ? 5.703 -3.486 34.487 1.00 45.19 123 TYR A O 1
ATOM 956 N N . LEU A 1 124 ? 7.279 -2.119 35.373 1.00 42.22 124 LEU A N 1
ATOM 957 C CA . LEU A 1 124 ? 6.489 -0.886 35.339 1.00 42.48 124 LEU A CA 1
ATOM 958 C C . LEU A 1 124 ? 6.121 -0.423 33.928 1.00 48.28 124 LEU A C 1
ATOM 959 O O . LEU A 1 124 ? 5.033 0.129 33.747 1.00 48.11 124 LEU A O 1
ATOM 964 N N . TYR A 1 125 ? 7.014 -0.658 32.931 1.00 45.43 125 TYR A N 1
ATOM 965 C CA . TYR A 1 125 ? 6.779 -0.324 31.522 1.00 45.21 125 TYR A CA 1
ATOM 966 C C . TYR A 1 125 ? 5.648 -1.207 30.968 1.00 49.77 125 TYR A C 1
ATOM 967 O O . TYR A 1 125 ? 4.729 -0.687 30.342 1.00 49.30 125 TYR A O 1
ATOM 976 N N . ALA A 1 126 ? 5.691 -2.525 31.254 1.00 47.10 126 ALA A N 1
ATOM 977 C CA . ALA A 1 126 ? 4.683 -3.506 30.846 1.00 47.16 126 ALA A CA 1
ATOM 978 C C . ALA A 1 126 ? 3.335 -3.248 31.539 1.00 53.30 126 ALA A C 1
ATOM 979 O O . ALA A 1 126 ? 2.282 -3.430 30.921 1.00 52.93 126 ALA A O 1
ATOM 981 N N . LYS A 1 127 ? 3.383 -2.815 32.820 1.00 50.92 127 LYS A N 1
ATOM 982 C CA . LYS A 1 127 ? 2.225 -2.538 33.668 1.00 50.95 127 LYS A CA 1
ATOM 983 C C . LYS A 1 127 ? 1.491 -1.245 33.312 1.00 56.85 127 LYS A C 1
ATOM 984 O O . LYS A 1 127 ? 0.266 -1.283 33.192 1.00 57.39 127 LYS A O 1
ATOM 990 N N . LYS A 1 128 ? 2.209 -0.100 33.182 1.00 53.70 128 LYS A N 1
ATOM 991 C CA . LYS A 1 128 ? 1.538 1.181 32.926 1.00 53.55 128 LYS A CA 1
ATOM 992 C C . LYS A 1 128 ? 2.267 2.195 32.025 1.00 57.94 128 LYS A C 1
ATOM 993 O O . LYS A 1 128 ? 1.589 2.962 31.335 1.00 57.87 128 LYS A O 1
ATOM 999 N N . TYR A 1 129 ? 3.610 2.231 32.039 1.00 54.70 129 TYR A N 1
ATOM 1000 C CA . TYR A 1 129 ? 4.369 3.243 31.296 1.00 54.70 129 TYR A CA 1
ATOM 1001 C C . TYR A 1 129 ? 4.504 2.988 29.782 1.00 60.08 129 TYR A C 1
ATOM 1002 O O . TYR A 1 129 ? 5.071 3.832 29.087 1.00 60.22 129 TYR A O 1
ATOM 1011 N N . LYS A 1 130 ? 3.918 1.900 29.256 1.00 57.63 130 LYS A N 1
ATOM 1012 C CA . LYS A 1 130 ? 3.926 1.637 27.813 1.00 57.92 130 LYS A CA 1
ATOM 1013 C C . LYS A 1 130 ? 2.922 2.588 27.127 1.00 62.36 130 LYS A C 1
ATOM 1014 O O . LYS A 1 130 ? 3.204 3.094 26.038 1.00 62.29 130 LYS A O 1
ATOM 1020 N N . LYS A 1 131 ? 1.769 2.839 27.787 1.00 58.36 131 LYS A N 1
ATOM 1021 C CA . LYS A 1 131 ? 0.704 3.731 27.319 1.00 57.82 131 LYS A CA 1
ATOM 1022 C C . LYS A 1 131 ? 1.025 5.219 27.581 1.00 59.21 131 LYS A C 1
ATOM 1023 O O . LYS A 1 131 ? 0.504 6.091 26.877 1.00 58.44 131 LYS A O 1
ATOM 1029 N N . TYR A 1 132 ? 1.863 5.496 28.604 1.00 53.83 132 TYR A N 1
ATOM 1030 C CA . TYR A 1 132 ? 2.287 6.841 29.003 1.00 52.47 132 TYR A CA 1
ATOM 1031 C C . TYR A 1 132 ? 3.715 7.108 28.495 1.00 54.10 132 TYR A C 1
ATOM 1032 O O . TYR A 1 132 ? 4.707 6.870 29.194 1.00 52.78 132 TYR A O 1
ATOM 1041 N N . LYS A 1 133 ? 3.796 7.587 27.249 1.00 50.28 133 LYS A N 1
ATOM 1042 C CA . LYS A 1 133 ? 5.045 7.852 26.533 1.00 49.93 133 LYS A CA 1
ATOM 1043 C C . LYS A 1 133 ? 6.001 8.854 27.241 1.00 53.81 133 LYS A C 1
ATOM 1044 O O . LYS A 1 133 ? 7.189 8.534 27.272 1.00 54.14 133 LYS A O 1
ATOM 1050 N N . PRO A 1 134 ? 5.586 9.996 27.866 1.00 48.85 134 PRO A N 1
ATOM 1051 C CA . PRO A 1 134 ? 6.585 10.856 28.543 1.00 48.13 134 PRO A CA 1
ATOM 1052 C C . PRO A 1 134 ? 7.623 10.118 29.418 1.00 51.31 134 PRO A C 1
ATOM 1053 O O . PRO A 1 134 ? 8.801 10.486 29.403 1.00 50.62 134 PRO A O 1
ATOM 1057 N N . ILE A 1 135 ? 7.201 9.046 30.129 1.00 47.28 135 ILE A N 1
ATOM 1058 C CA . ILE A 1 135 ? 8.080 8.227 30.972 1.00 46.16 135 ILE A CA 1
ATOM 1059 C C . ILE A 1 135 ? 8.571 7.001 30.186 1.00 48.53 135 ILE A C 1
ATOM 1060 O O . ILE A 1 135 ? 9.737 6.619 30.318 1.00 47.74 135 ILE A O 1
ATOM 1065 N N . GLY A 1 136 ? 7.697 6.450 29.343 1.00 44.41 136 GLY A N 1
ATOM 1066 C CA . GLY A 1 136 ? 7.992 5.306 28.481 1.00 44.09 136 GLY A CA 1
ATOM 1067 C C . GLY A 1 136 ? 9.160 5.521 27.536 1.00 47.70 136 GLY A C 1
ATOM 1068 O O . GLY A 1 136 ? 10.006 4.633 27.401 1.00 47.71 136 GLY A O 1
ATOM 1069 N N . ASN A 1 137 ? 9.231 6.716 26.900 1.00 43.50 137 ASN A N 1
ATOM 1070 C CA . ASN A 1 137 ? 10.305 7.124 25.980 1.00 43.17 137 ASN A CA 1
ATOM 1071 C C . ASN A 1 137 ? 11.670 7.163 26.681 1.00 45.40 137 ASN A C 1
ATOM 1072 O O . ASN A 1 137 ? 12.686 6.891 26.046 1.00 45.35 137 ASN A O 1
ATOM 1077 N N . PHE A 1 138 ? 11.688 7.500 27.985 1.00 40.47 138 PHE A N 1
ATOM 1078 C CA . PHE A 1 138 ? 12.905 7.495 28.788 1.00 39.55 138 PHE A CA 1
ATOM 1079 C C . PHE A 1 138 ? 13.325 6.031 28.990 1.00 43.99 138 PHE A C 1
ATOM 1080 O O . PHE A 1 138 ? 14.491 5.711 28.779 1.00 42.91 138 PHE A O 1
ATOM 1088 N N . ILE A 1 139 ? 12.363 5.157 29.411 1.00 41.19 139 ILE A N 1
ATOM 1089 C CA . ILE A 1 139 ? 12.549 3.722 29.680 1.00 40.57 139 ILE A CA 1
ATOM 1090 C C . ILE A 1 139 ? 13.145 3.020 28.449 1.00 45.27 139 ILE A C 1
ATOM 1091 O O . ILE A 1 139 ? 14.158 2.333 28.585 1.00 45.51 139 ILE A O 1
ATOM 1096 N N . ILE A 1 140 ? 12.567 3.260 27.251 1.00 41.82 140 ILE A N 1
ATOM 1097 C CA . ILE A 1 140 ? 13.039 2.705 25.973 1.00 41.72 140 ILE A CA 1
ATOM 1098 C C . ILE A 1 140 ? 14.513 3.079 25.737 1.00 44.51 140 ILE A C 1
ATOM 1099 O O . ILE A 1 140 ? 15.301 2.221 25.341 1.00 44.57 140 ILE A O 1
ATOM 1104 N N . GLY A 1 141 ? 14.864 4.327 26.046 1.00 40.12 141 GLY A N 1
ATOM 1105 C CA . GLY A 1 141 ? 16.216 4.862 25.929 1.00 39.56 141 GLY A CA 1
ATOM 1106 C C . GLY A 1 141 ? 17.183 4.276 26.938 1.00 42.58 141 GLY A C 1
ATOM 1107 O O . GLY A 1 141 ? 18.251 3.788 26.558 1.00 41.50 141 GLY A O 1
ATOM 1108 N N . TYR A 1 142 ? 16.803 4.305 28.233 1.00 39.86 142 TYR A N 1
ATOM 1109 C CA . TYR A 1 142 ? 17.610 3.773 29.330 1.00 39.54 142 TYR A CA 1
ATOM 1110 C C . TYR A 1 142 ? 17.940 2.286 29.146 1.00 45.42 142 TYR A C 1
ATOM 1111 O O . TYR A 1 142 ? 19.115 1.926 29.239 1.00 45.44 142 TYR A O 1
ATOM 1120 N N . LEU A 1 143 ? 16.911 1.432 28.920 1.00 42.71 143 LEU A N 1
ATOM 1121 C CA . LEU A 1 143 ? 17.059 -0.021 28.753 1.00 42.99 143 LEU A CA 1
ATOM 1122 C C . LEU A 1 143 ? 17.980 -0.426 27.599 1.00 47.80 143 LEU A C 1
ATOM 1123 O O . LEU A 1 143 ? 18.728 -1.393 27.740 1.00 47.35 143 LEU A O 1
ATOM 1128 N N . THR A 1 144 ? 17.938 0.312 26.474 1.00 45.15 144 THR A N 1
ATOM 1129 C CA . THR A 1 144 ? 18.791 0.048 25.311 1.00 45.17 144 THR A CA 1
ATOM 1130 C C . THR A 1 144 ? 20.255 0.386 25.634 1.00 50.23 144 THR A C 1
ATOM 1131 O O . THR A 1 144 ? 21.152 -0.368 25.264 1.00 50.49 144 THR A O 1
ATOM 1135 N N . GLY A 1 145 ? 20.467 1.489 26.345 1.00 47.14 145 GLY A N 1
ATOM 1136 C CA . GLY A 1 145 ? 21.792 1.934 26.758 1.00 47.08 145 GLY A CA 1
ATOM 1137 C C . GLY A 1 145 ? 22.401 1.073 27.847 1.00 51.10 145 GLY A C 1
ATOM 1138 O O . GLY A 1 145 ? 23.610 0.822 27.829 1.00 50.78 145 GLY A O 1
ATOM 1139 N N . SER A 1 146 ? 21.560 0.632 28.818 1.00 47.47 146 SER A N 1
ATOM 1140 C CA . SER A 1 146 ? 21.923 -0.193 29.984 1.00 46.63 146 SER A CA 1
ATOM 1141 C C . SER A 1 146 ? 22.575 -1.521 29.603 1.00 48.71 146 SER A C 1
ATOM 1142 O O . SER A 1 146 ? 23.437 -2.007 30.337 1.00 47.92 146 SER A O 1
ATOM 1145 N N . VAL A 1 147 ? 22.146 -2.099 28.461 1.00 44.18 147 VAL A N 1
ATOM 1146 C CA . VAL A 1 147 ? 22.651 -3.340 27.867 1.00 43.43 147 VAL A CA 1
ATOM 1147 C C . VAL A 1 147 ? 24.184 -3.268 27.682 1.00 46.19 147 VAL A C 1
ATOM 1148 O O . VAL A 1 147 ? 24.886 -4.191 28.100 1.00 45.19 147 VAL A O 1
ATOM 1152 N N . PHE A 1 148 ? 24.688 -2.136 27.132 1.00 42.60 148 PHE A N 1
ATOM 1153 C CA . PHE A 1 148 ? 26.113 -1.870 26.933 1.00 42.44 148 PHE A CA 1
ATOM 1154 C C . PHE A 1 148 ? 26.783 -1.708 28.297 1.00 47.04 148 PHE A C 1
ATOM 1155 O O . PHE A 1 148 ? 27.668 -2.503 28.624 1.00 46.20 148 PHE A O 1
ATOM 1163 N N . LEU A 1 149 ? 26.314 -0.714 29.114 1.00 44.46 149 LEU A N 1
ATOM 1164 C CA . LEU A 1 149 ? 26.782 -0.384 30.475 1.00 44.07 149 LEU A CA 1
ATOM 1165 C C . LEU A 1 149 ? 26.948 -1.628 31.366 1.00 47.34 149 LEU A C 1
ATOM 1166 O O . LEU A 1 149 ? 27.891 -1.697 32.162 1.00 46.26 149 LEU A O 1
ATOM 1171 N N . PHE A 1 150 ? 26.045 -2.612 31.199 1.00 44.38 150 PHE A N 1
ATOM 1172 C CA . PHE A 1 150 ? 26.080 -3.883 31.915 1.00 44.68 150 PHE A CA 1
ATOM 1173 C C . PHE A 1 150 ? 27.363 -4.661 31.604 1.00 48.56 150 PHE A C 1
ATOM 1174 O O . PHE A 1 150 ? 28.016 -5.146 32.528 1.00 48.05 150 PHE A O 1
ATOM 1182 N N . GLY A 1 151 ? 27.709 -4.767 30.318 1.00 44.95 151 GLY A N 1
ATOM 1183 C CA . GLY A 1 151 ? 28.937 -5.420 29.881 1.00 44.67 151 GLY A CA 1
ATOM 1184 C C . GLY A 1 151 ? 30.160 -4.607 30.265 1.00 48.95 151 GLY A C 1
ATOM 1185 O O . GLY A 1 151 ? 31.204 -5.168 30.606 1.00 47.59 151 GLY A O 1
ATOM 1186 N N . GLY A 1 152 ? 29.998 -3.283 30.243 1.00 46.90 152 GLY A N 1
ATOM 1187 C CA . GLY A 1 152 ? 31.019 -2.309 30.597 1.00 47.47 152 GLY A CA 1
ATOM 1188 C C . GLY A 1 152 ? 31.501 -2.438 32.026 1.00 53.86 152 GLY A C 1
ATOM 1189 O O . GLY A 1 152 ? 32.711 -2.560 32.243 1.00 54.58 152 GLY A O 1
ATOM 1190 N N . VAL A 1 153 ? 30.561 -2.464 33.015 1.00 50.39 153 VAL A N 1
ATOM 1191 C CA . VAL A 1 153 ? 30.898 -2.584 34.449 1.00 50.23 153 VAL A CA 1
ATOM 1192 C C . VAL A 1 153 ? 31.704 -3.880 34.776 1.00 54.26 153 VAL A C 1
ATOM 1193 O O . VAL A 1 153 ? 32.314 -3.947 35.847 1.00 53.94 153 VAL A O 1
ATOM 1197 N N . ALA A 1 154 ? 31.713 -4.882 33.858 1.00 50.56 154 ALA A N 1
ATOM 1198 C CA . ALA A 1 154 ? 32.462 -6.134 34.019 1.00 50.18 154 ALA A CA 1
ATOM 1199 C C . ALA A 1 154 ? 33.948 -5.976 33.631 1.00 55.28 154 A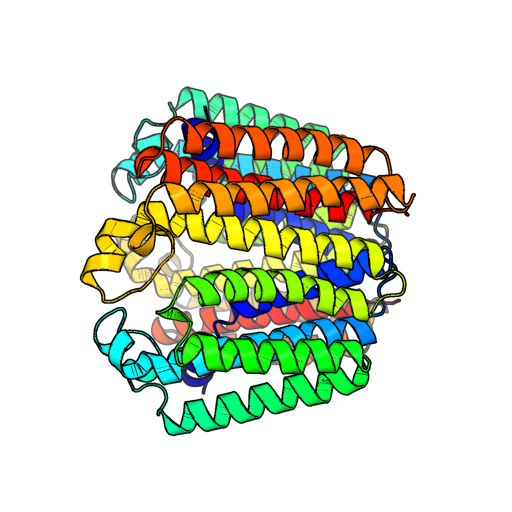LA A C 1
ATOM 1200 O O . ALA A 1 154 ? 34.800 -6.684 34.175 1.00 54.55 154 ALA A O 1
ATOM 1202 N N . GLY A 1 155 ? 34.233 -5.042 32.715 1.00 52.87 155 GLY A N 1
ATOM 1203 C CA . GLY A 1 155 ? 35.578 -4.733 32.238 1.00 53.22 155 GLY A CA 1
ATOM 1204 C C . GLY A 1 155 ? 36.331 -3.723 33.087 1.00 59.11 155 GLY A C 1
ATOM 1205 O O . GLY A 1 155 ? 35.769 -3.158 34.030 1.00 59.00 155 GLY A O 1
ATOM 1206 N N . LYS A 1 156 ? 37.618 -3.483 32.745 1.00 56.82 156 LYS A N 1
ATOM 1207 C CA . LYS A 1 156 ? 38.529 -2.585 33.473 1.00 57.01 156 LYS A CA 1
ATOM 1208 C C . LYS A 1 156 ? 38.354 -1.084 33.176 1.00 61.43 156 LYS A C 1
ATOM 1209 O O . LYS A 1 156 ? 38.589 -0.275 34.075 1.00 61.72 156 LYS A O 1
ATOM 1215 N N . ASN A 1 157 ? 37.978 -0.705 31.936 1.00 57.02 157 ASN A N 1
ATOM 1216 C CA . ASN A 1 157 ? 37.788 0.703 31.570 1.00 56.34 157 ASN A CA 1
ATOM 1217 C C . ASN A 1 157 ? 36.335 0.972 31.136 1.00 59.05 157 ASN A C 1
ATOM 1218 O O . ASN A 1 157 ? 36.001 0.858 29.952 1.00 58.49 157 ASN A O 1
ATOM 1223 N N . VAL A 1 158 ? 35.472 1.309 32.117 1.00 54.73 158 VAL A N 1
ATOM 1224 C CA . VAL A 1 158 ? 34.032 1.548 31.923 1.00 54.09 158 VAL A CA 1
ATOM 1225 C C . VAL A 1 158 ? 33.715 2.953 31.325 1.00 57.42 158 VAL A C 1
ATOM 1226 O O . VAL A 1 158 ? 32.663 3.102 30.695 1.00 57.42 158 VAL A O 1
ATOM 1230 N N . MET A 1 159 ? 34.613 3.956 31.503 1.00 52.55 159 MET A N 1
ATOM 1231 C CA . MET A 1 159 ? 34.422 5.329 31.006 1.00 51.65 159 MET A CA 1
ATOM 1232 C C . MET A 1 159 ? 33.930 5.408 29.525 1.00 53.80 159 MET A C 1
ATOM 1233 O O . MET A 1 159 ? 32.903 6.066 29.315 1.00 53.43 159 MET A O 1
ATOM 1238 N N . PRO A 1 160 ? 34.564 4.742 28.509 1.00 48.04 160 PRO A N 1
ATOM 1239 C CA . PRO A 1 160 ? 34.019 4.825 27.140 1.00 47.15 160 PRO A CA 1
ATOM 1240 C C . PRO A 1 160 ? 32.614 4.225 26.992 1.00 49.43 160 PRO A C 1
ATOM 1241 O O . PRO A 1 160 ? 31.829 4.714 26.180 1.00 48.63 160 PRO A O 1
ATOM 1245 N N . VAL A 1 161 ? 32.291 3.185 27.794 1.00 45.27 161 VAL A N 1
ATOM 1246 C CA . VAL A 1 161 ? 30.971 2.529 27.787 1.00 44.38 161 VAL A CA 1
ATOM 1247 C C . VAL A 1 161 ? 29.928 3.423 28.508 1.00 46.87 161 VAL A C 1
ATOM 1248 O O . VAL A 1 161 ? 28.752 3.393 28.144 1.00 46.38 161 VAL A O 1
ATOM 1252 N N . VAL A 1 162 ? 30.368 4.249 29.488 1.00 42.83 162 VAL A N 1
ATOM 1253 C CA . VAL A 1 162 ? 29.506 5.205 30.202 1.00 42.66 162 VAL A CA 1
ATOM 1254 C C . VAL A 1 162 ? 29.005 6.273 29.199 1.00 47.27 162 VAL A C 1
ATOM 1255 O O . VAL A 1 162 ? 27.810 6.575 29.181 1.00 47.26 162 VAL A O 1
ATOM 1259 N N . ILE A 1 163 ? 29.913 6.794 28.338 1.00 43.88 163 ILE A N 1
ATOM 1260 C CA . ILE A 1 163 ? 29.594 7.774 27.291 1.00 43.66 163 ILE A CA 1
ATOM 1261 C C . ILE A 1 163 ? 28.654 7.134 26.251 1.00 47.53 163 ILE A C 1
ATOM 1262 O O . ILE A 1 163 ? 27.696 7.788 25.830 1.00 47.27 163 ILE A O 1
ATOM 1267 N N . LEU A 1 164 ? 28.903 5.848 25.881 1.00 43.24 164 LEU A N 1
ATOM 1268 C CA . LEU A 1 164 ? 28.070 5.095 24.934 1.00 42.77 164 LEU A CA 1
ATOM 1269 C C . LEU A 1 164 ? 26.644 4.926 25.472 1.00 46.63 164 LEU A C 1
ATOM 1270 O O . LEU A 1 164 ? 25.694 5.119 24.714 1.00 45.88 164 LEU A O 1
ATOM 1275 N N . PHE A 1 165 ? 26.507 4.605 26.784 1.00 43.45 165 PHE A N 1
ATOM 1276 C CA . PHE A 1 165 ? 25.236 4.439 27.499 1.00 43.40 165 PHE A CA 1
ATOM 1277 C C . PHE A 1 165 ? 24.450 5.760 27.551 1.00 47.98 165 PHE A C 1
ATOM 1278 O O . PHE A 1 165 ? 23.244 5.757 27.296 1.00 48.22 165 PHE A O 1
ATOM 1286 N N . LEU A 1 166 ? 25.133 6.872 27.921 1.00 44.19 166 LEU A N 1
ATOM 1287 C CA . LEU A 1 166 ? 24.557 8.216 28.019 1.00 43.80 166 LEU A CA 1
ATOM 1288 C C . LEU A 1 166 ? 24.076 8.721 26.660 1.00 47.45 166 LEU A C 1
ATOM 1289 O O . LEU A 1 166 ? 22.966 9.242 26.574 1.00 46.50 166 LEU A O 1
ATOM 1294 N N . CYS A 1 167 ? 24.894 8.522 25.597 1.00 44.55 167 CYS A N 1
ATOM 1295 C CA . CYS A 1 167 ? 24.584 8.913 24.217 1.00 44.70 167 CYS A CA 1
ATOM 1296 C C . CYS A 1 167 ? 23.423 8.126 23.628 1.00 48.32 167 CYS A C 1
ATOM 1297 O O . CYS A 1 167 ? 22.591 8.720 22.942 1.00 47.48 167 CYS A O 1
ATOM 1300 N N . SER A 1 168 ? 23.365 6.796 23.896 1.00 45.23 168 SER A N 1
ATOM 1301 C CA . SER A 1 168 ? 22.280 5.911 23.455 1.00 44.98 168 SER A CA 1
ATOM 1302 C C . SER A 1 168 ? 20.977 6.361 24.103 1.00 49.93 168 SER A C 1
ATOM 1303 O O . SER A 1 168 ? 20.024 6.637 23.377 1.00 50.69 168 SER A O 1
ATOM 1306 N N . LEU A 1 169 ? 20.962 6.502 25.462 1.00 44.96 169 LEU A N 1
ATOM 1307 C CA . LEU A 1 169 ? 19.810 6.951 26.245 1.00 44.39 169 LEU A CA 1
ATOM 1308 C C . LEU A 1 169 ? 19.206 8.230 25.649 1.00 47.71 169 LEU A C 1
ATOM 1309 O O . LEU A 1 169 ? 18.034 8.221 25.274 1.00 47.61 169 LEU A O 1
ATOM 1314 N N . LEU A 1 170 ? 20.025 9.302 25.529 1.00 43.21 170 LEU A N 1
ATOM 1315 C CA . LEU A 1 170 ? 19.622 10.620 25.028 1.00 42.46 170 LEU A CA 1
ATOM 1316 C C . LEU A 1 170 ? 19.083 10.599 23.599 1.00 45.82 170 LEU A C 1
ATOM 1317 O O . LEU A 1 170 ? 17.979 11.101 23.376 1.00 45.63 170 LEU A O 1
ATOM 1322 N N . SER A 1 171 ? 19.839 10.005 22.647 1.00 41.32 171 SER A N 1
ATOM 1323 C CA . SER A 1 171 ? 19.446 9.925 21.237 1.00 40.54 171 SER A CA 1
ATOM 1324 C C . SER A 1 171 ? 18.230 9.014 20.976 1.00 43.93 171 SER A C 1
ATOM 1325 O O . SER A 1 171 ? 17.387 9.373 20.147 1.00 43.04 171 SER A O 1
ATOM 1328 N N . ILE A 1 172 ? 18.135 7.848 21.677 1.00 39.80 172 ILE A N 1
ATOM 1329 C CA . ILE A 1 172 ? 17.007 6.912 21.525 1.00 39.11 172 ILE A CA 1
ATOM 1330 C C . ILE A 1 172 ? 15.738 7.552 22.118 1.00 42.49 172 ILE A C 1
ATOM 1331 O O . ILE A 1 172 ? 14.681 7.498 21.481 1.00 42.16 172 ILE A O 1
ATOM 1336 N N . TRP A 1 173 ? 15.867 8.221 23.283 1.00 38.02 173 TRP A N 1
ATOM 1337 C CA . TRP A 1 173 ? 14.775 8.945 23.943 1.00 37.23 173 TRP A CA 1
ATOM 1338 C C . TRP A 1 173 ? 14.228 10.018 22.978 1.00 39.40 173 TRP A C 1
ATOM 1339 O O . TRP A 1 173 ? 13.019 10.061 22.749 1.00 38.41 173 TRP A O 1
ATOM 1350 N N . GLY A 1 174 ? 15.130 10.789 22.364 1.00 35.74 174 GLY A N 1
ATOM 1351 C CA . GLY A 1 174 ? 14.796 11.824 21.389 1.00 35.80 174 GLY A CA 1
ATOM 1352 C C . GLY A 1 174 ? 14.036 11.286 20.189 1.00 40.54 174 GLY A C 1
ATOM 1353 O O . GLY A 1 174 ? 12.937 11.772 19.886 1.00 40.46 174 GLY A O 1
ATOM 1354 N N . ARG A 1 175 ? 14.603 10.231 19.536 1.00 36.14 175 ARG A N 1
ATOM 1355 C CA . ARG A 1 175 ? 14.055 9.518 18.374 1.00 35.38 175 ARG A CA 1
ATOM 1356 C C . ARG A 1 175 ? 12.678 8.920 18.665 1.00 40.10 175 ARG A C 1
ATOM 1357 O O . ARG A 1 175 ? 11.860 8.809 17.752 1.00 38.80 175 ARG A O 1
ATOM 1365 N N . GLU A 1 176 ? 12.433 8.528 19.933 1.00 38.83 176 GLU A N 1
ATOM 1366 C CA . GLU A 1 176 ? 11.151 7.980 20.374 1.00 39.42 176 GLU A CA 1
ATOM 1367 C C . GLU A 1 176 ? 10.053 9.054 20.343 1.00 44.72 176 GLU A C 1
ATOM 1368 O O . GLU A 1 176 ? 8.930 8.742 19.943 1.00 44.83 176 GLU A O 1
ATOM 1374 N N . ILE A 1 177 ? 10.395 10.325 20.696 1.00 41.25 177 ILE A N 1
ATOM 1375 C CA . ILE A 1 177 ? 9.465 11.465 20.639 1.00 41.09 177 ILE A CA 1
ATOM 1376 C C . ILE A 1 177 ? 9.174 11.781 19.160 1.00 45.00 177 ILE A C 1
ATOM 1377 O O . ILE A 1 177 ? 8.040 12.116 18.821 1.00 45.08 177 ILE A O 1
ATOM 1382 N N . VAL A 1 178 ? 10.193 11.638 18.287 1.00 41.60 178 VAL A N 1
ATOM 1383 C CA . VAL A 1 178 ? 10.093 11.859 16.837 1.00 41.71 178 VAL A CA 1
ATOM 1384 C C . VAL A 1 178 ? 9.105 10.840 16.226 1.00 47.76 178 VAL A C 1
ATOM 1385 O O . VAL A 1 178 ? 8.226 11.231 15.452 1.00 47.56 178 VAL A O 1
ATOM 1389 N N . LYS A 1 179 ? 9.224 9.554 16.625 1.00 45.46 179 LYS A N 1
ATOM 1390 C CA . LYS A 1 179 ? 8.343 8.463 16.206 1.00 46.00 179 LYS A CA 1
ATOM 1391 C C . LYS A 1 179 ? 6.904 8.745 16.656 1.00 53.29 179 LYS A C 1
ATOM 1392 O O . LYS A 1 179 ? 5.972 8.501 15.894 1.00 53.21 179 LYS A O 1
ATOM 1398 N N . ASP A 1 180 ? 6.735 9.276 17.890 1.00 51.91 180 ASP A N 1
ATOM 1399 C CA . ASP A 1 180 ? 5.449 9.631 18.491 1.00 52.61 180 ASP A CA 1
ATOM 1400 C C . ASP A 1 180 ? 4.730 10.781 17.777 1.00 58.28 180 ASP A C 1
ATOM 1401 O O . ASP A 1 180 ? 3.501 10.857 17.841 1.00 57.60 180 ASP A O 1
ATOM 1406 N N . PHE A 1 181 ? 5.496 11.675 17.119 1.00 56.94 181 PHE A N 1
ATOM 1407 C CA . PHE A 1 181 ? 4.991 12.804 16.331 1.00 57.89 181 PHE A CA 1
ATOM 1408 C C . PHE A 1 181 ? 4.421 12.279 15.000 1.00 64.96 181 PHE A C 1
ATOM 1409 O O . PHE A 1 181 ? 3.453 12.836 14.476 1.00 64.78 181 PHE A O 1
ATOM 1417 N N . GLU A 1 182 ? 5.033 11.202 14.467 1.00 63.46 182 GLU A N 1
ATOM 1418 C CA . GLU A 1 182 ? 4.628 10.507 13.245 1.00 64.13 182 GLU A CA 1
ATOM 1419 C C . GLU A 1 182 ? 3.362 9.660 13.526 1.00 69.65 182 GLU A C 1
ATOM 1420 O O . GLU A 1 182 ? 2.439 9.662 12.714 1.00 69.21 182 GLU A O 1
ATOM 1426 N N . ASP A 1 183 ? 3.319 8.962 14.685 1.00 67.71 183 ASP A N 1
ATOM 1427 C CA . ASP A 1 183 ? 2.204 8.104 15.115 1.00 68.28 183 ASP A CA 1
ATOM 1428 C C . ASP A 1 183 ? 1.117 8.855 15.932 1.00 73.25 183 ASP A C 1
ATOM 1429 O O . ASP A 1 183 ? 0.256 8.208 16.540 1.00 72.96 183 ASP A O 1
ATOM 1434 N N . MET A 1 184 ? 1.154 10.208 15.929 1.00 70.29 184 MET A N 1
ATOM 1435 C CA . MET A 1 184 ? 0.239 11.107 16.645 1.00 70.32 184 MET A CA 1
ATOM 1436 C C . MET A 1 184 ? -1.246 10.807 16.431 1.00 77.10 184 MET A C 1
ATOM 1437 O O . MET A 1 184 ? -1.985 10.700 17.411 1.00 77.04 184 MET A O 1
ATOM 1442 N N . GLU A 1 185 ? -1.677 10.675 15.157 1.00 75.55 185 GLU A N 1
ATOM 1443 C CA . GLU A 1 185 ? -3.065 10.380 14.767 1.00 76.05 185 GLU A CA 1
ATOM 1444 C C . GLU A 1 185 ? -3.562 9.020 15.284 1.00 80.28 185 GLU A C 1
ATOM 1445 O O . GLU A 1 185 ? -4.686 8.935 15.782 1.00 79.95 185 GLU A O 1
ATOM 1451 N N . GLY A 1 186 ? -2.713 7.994 15.181 1.00 77.01 186 GLY A N 1
ATOM 1452 C CA . GLY A 1 186 ? -3.005 6.636 15.629 1.00 76.87 186 GLY A CA 1
ATOM 1453 C C . GLY A 1 186 ? -3.057 6.501 17.136 1.00 80.97 186 GLY A C 1
ATOM 1454 O O . GLY A 1 186 ? -3.987 5.887 17.664 1.00 80.39 186 GLY A O 1
ATOM 1455 N N . ASP A 1 187 ? -2.061 7.089 17.839 1.00 77.89 187 ASP A N 1
ATOM 1456 C CA . ASP A 1 187 ? -1.953 7.081 19.302 1.00 77.83 187 ASP A CA 1
ATOM 1457 C C . ASP A 1 187 ? -3.149 7.774 19.969 1.00 81.35 187 ASP A C 1
ATOM 1458 O O . ASP A 1 187 ? -3.668 7.258 20.958 1.00 80.50 187 ASP A O 1
ATOM 1463 N N . LYS A 1 188 ? -3.592 8.926 19.410 1.00 78.49 188 LYS A N 1
ATOM 1464 C CA . LYS A 1 188 ? -4.723 9.736 19.891 1.00 78.82 188 LYS A CA 1
ATOM 1465 C C . LYS A 1 188 ? -6.026 8.925 19.977 1.00 83.39 188 LYS A C 1
ATOM 1466 O O . LYS A 1 188 ? -6.749 9.048 20.968 1.00 83.26 188 LYS A O 1
ATOM 1472 N N . LYS A 1 189 ? -6.301 8.084 18.955 1.00 79.97 189 LYS A N 1
ATOM 1473 C CA . LYS A 1 189 ? -7.488 7.222 18.882 1.00 79.73 189 LYS A CA 1
ATOM 1474 C C . LYS A 1 189 ? -7.230 5.817 19.489 1.00 83.10 189 LYS A C 1
ATOM 1475 O O . LYS A 1 189 ? -7.827 4.825 19.055 1.00 82.98 189 LYS A O 1
ATOM 1481 N N . GLU A 1 190 ? -6.359 5.758 20.522 1.00 78.77 190 GLU A N 1
ATOM 1482 C CA . GLU A 1 190 ? -5.964 4.536 21.238 1.00 78.00 190 GLU A CA 1
ATOM 1483 C C . GLU A 1 190 ? -5.829 4.747 22.758 1.00 80.06 190 GLU A C 1
ATOM 1484 O O . GLU A 1 190 ? -5.619 3.777 23.493 1.00 79.91 190 GLU A O 1
ATOM 1490 N N . GLY A 1 191 ? -5.952 5.997 23.208 1.00 74.81 191 GLY A N 1
ATOM 1491 C CA . GLY A 1 191 ? -5.825 6.362 24.617 1.00 73.73 191 GLY A CA 1
ATOM 1492 C C . GLY A 1 191 ? -4.386 6.339 25.095 1.00 75.22 191 GLY A C 1
ATOM 1493 O O . GLY A 1 191 ? -4.103 5.907 26.216 1.00 74.76 191 GLY A O 1
ATOM 1494 N N . VAL A 1 192 ? -3.468 6.795 24.228 1.00 69.87 192 VAL A N 1
ATOM 1495 C CA . VAL A 1 192 ? -2.028 6.862 24.472 1.00 68.48 192 VAL A CA 1
ATOM 1496 C C . VAL A 1 192 ? -1.645 8.329 24.707 1.00 70.23 192 VAL A C 1
ATOM 1497 O O . VAL A 1 192 ? -1.972 9.190 23.885 1.00 69.56 192 VAL A O 1
ATOM 1501 N N . ILE A 1 193 ? -0.977 8.604 25.844 1.00 65.17 193 ILE A N 1
ATOM 1502 C CA . ILE A 1 193 ? -0.509 9.944 26.208 1.00 64.14 193 ILE A CA 1
ATOM 1503 C C . ILE A 1 193 ? 0.958 10.057 25.780 1.00 66.85 193 ILE A C 1
ATOM 1504 O O . ILE A 1 193 ? 1.775 9.224 26.176 1.00 66.63 193 ILE A O 1
ATOM 1509 N N . SER A 1 194 ? 1.280 11.078 24.960 1.00 62.06 194 SER A N 1
ATOM 1510 C CA . SER A 1 194 ? 2.634 11.347 24.466 1.00 60.92 194 SER A CA 1
ATOM 1511 C C . SER A 1 194 ? 2.919 12.852 24.405 1.00 63.24 194 SER A C 1
ATOM 1512 O O . SER A 1 194 ? 1.982 13.646 24.298 1.00 62.59 194 SER A O 1
ATOM 1515 N N . LEU A 1 195 ? 4.214 13.236 24.468 1.00 58.80 195 LEU A N 1
ATOM 1516 C CA . LEU A 1 195 ? 4.654 14.634 24.380 1.00 57.97 195 LEU A CA 1
ATOM 1517 C C . LEU A 1 195 ? 4.090 15.349 23.140 1.00 61.90 195 LEU A C 1
ATOM 1518 O O . LEU A 1 195 ? 3.520 16.421 23.335 1.00 61.46 195 LEU A O 1
ATOM 1523 N N . PRO A 1 196 ? 4.124 14.777 21.894 1.00 59.07 196 PRO A N 1
ATOM 1524 C CA . PRO A 1 196 ? 3.510 15.484 20.750 1.00 59.17 196 PRO A CA 1
ATOM 1525 C C . PRO A 1 196 ? 1.980 15.623 20.828 1.00 63.07 196 PRO A C 1
ATOM 1526 O O . PRO A 1 196 ? 1.423 16.477 20.141 1.00 63.20 196 PRO A O 1
ATOM 1530 N N . ILE A 1 197 ? 1.303 14.802 21.657 1.00 58.76 197 ILE A N 1
ATOM 1531 C CA . ILE A 1 197 ? -0.150 14.873 21.849 1.00 58.08 197 ILE A CA 1
ATOM 1532 C C . ILE A 1 197 ? -0.489 16.025 22.810 1.00 61.83 197 ILE A C 1
ATOM 1533 O O . ILE A 1 197 ? -1.406 16.800 22.537 1.00 61.55 197 ILE A O 1
ATOM 1538 N N . LYS A 1 198 ? 0.286 16.151 23.903 1.00 58.32 198 LYS A N 1
ATOM 1539 C CA . LYS A 1 198 ? 0.136 17.181 24.935 1.00 58.15 198 LYS A CA 1
ATOM 1540 C C . LYS A 1 198 ? 0.705 18.559 24.555 1.00 62.80 198 LYS A C 1
ATOM 1541 O O . LYS A 1 198 ? 0.253 19.559 25.117 1.00 62.14 198 LYS A O 1
ATOM 1547 N N . TYR A 1 199 ? 1.730 18.618 23.667 1.00 60.28 199 TYR A N 1
ATOM 1548 C CA . TYR A 1 199 ? 2.423 19.875 23.342 1.00 60.45 199 TYR A CA 1
ATOM 1549 C C . TYR A 1 199 ? 2.589 20.202 21.844 1.00 65.56 199 TYR A C 1
ATOM 1550 O O . TYR A 1 199 ? 2.940 21.339 21.504 1.00 65.64 199 TYR A O 1
ATOM 1559 N N . GLY A 1 200 ? 2.345 19.228 20.973 1.00 62.22 200 GLY A N 1
ATOM 1560 C CA . GLY A 1 200 ? 2.465 19.424 19.534 1.00 62.10 200 GLY A CA 1
ATOM 1561 C C . GLY A 1 200 ? 3.903 19.549 19.084 1.00 66.60 200 GLY A C 1
ATOM 1562 O O . GLY A 1 200 ? 4.748 18.747 19.490 1.00 67.00 200 GLY A O 1
ATOM 1563 N N . LYS A 1 201 ? 4.186 20.580 18.265 1.00 62.65 201 LYS A N 1
ATOM 1564 C CA . LYS A 1 201 ? 5.507 20.882 17.697 1.00 62.12 201 LYS A CA 1
ATOM 1565 C C . LYS A 1 201 ? 6.565 21.285 18.747 1.00 65.01 201 LYS A C 1
ATOM 1566 O O . LYS A 1 201 ? 7.760 21.123 18.490 1.00 64.31 201 LYS A O 1
ATOM 1572 N N . LYS A 1 202 ? 6.125 2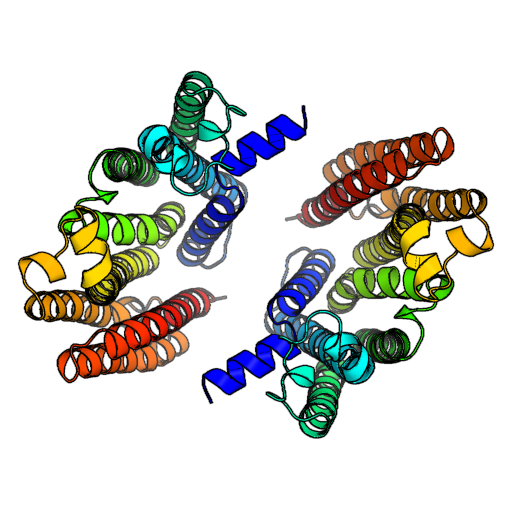1.785 19.928 1.00 61.11 202 LYS A N 1
ATOM 1573 C CA . LYS A 1 202 ? 6.983 22.200 21.050 1.00 60.77 202 LYS A CA 1
ATOM 1574 C C . LYS A 1 202 ? 7.876 21.050 21.545 1.00 63.95 202 LYS A C 1
ATOM 1575 O O . LYS A 1 202 ? 9.032 21.282 21.906 1.00 63.41 202 LYS A O 1
ATOM 1581 N N . SER A 1 203 ? 7.325 19.816 21.556 1.00 59.97 203 SER A N 1
ATOM 1582 C CA . SER A 1 203 ? 7.982 18.578 21.986 1.00 59.28 203 SER A CA 1
ATOM 1583 C C . SER A 1 203 ? 9.236 18.260 21.164 1.00 62.23 203 SER A C 1
ATOM 1584 O O . SER A 1 203 ? 10.184 17.678 21.700 1.00 60.76 203 SER A O 1
ATOM 1587 N N . LEU A 1 204 ? 9.228 18.644 19.863 1.00 58.84 204 LEU A N 1
ATOM 1588 C CA . LEU A 1 204 ? 10.333 18.425 18.923 1.00 58.34 204 LEU A CA 1
ATOM 1589 C C . LEU A 1 204 ? 11.585 19.233 19.279 1.00 62.11 204 LEU A C 1
ATOM 1590 O O . LEU A 1 204 ? 12.674 18.900 18.803 1.00 61.42 204 LEU A O 1
ATOM 1595 N N . TYR A 1 205 ? 11.430 20.276 20.132 1.00 58.33 205 TYR A N 1
ATOM 1596 C CA . TYR A 1 205 ? 12.536 21.089 20.638 1.00 58.03 205 TYR A CA 1
ATOM 1597 C C . TYR A 1 205 ? 13.238 20.335 21.772 1.00 59.19 205 TYR A C 1
ATOM 1598 O O . TYR A 1 205 ? 14.458 20.440 21.915 1.00 58.67 205 TYR A O 1
ATOM 1607 N N . PHE A 1 206 ? 12.463 19.555 22.559 1.00 53.63 206 PHE A N 1
ATOM 1608 C CA . PHE A 1 206 ? 12.974 18.704 23.634 1.00 52.31 206 PHE A CA 1
ATOM 1609 C C . PHE A 1 206 ? 13.702 17.506 23.008 1.00 55.26 206 PHE A C 1
ATOM 1610 O O . PHE A 1 206 ? 14.766 17.129 23.496 1.00 55.63 206 PHE A O 1
ATOM 1618 N N . ALA A 1 207 ? 13.166 16.959 21.889 1.00 50.02 207 ALA A N 1
ATOM 1619 C CA . ALA A 1 207 ? 13.786 15.870 21.124 1.00 49.01 207 ALA A CA 1
ATOM 1620 C C . ALA A 1 207 ? 15.125 16.356 20.537 1.00 51.59 207 ALA A C 1
ATOM 1621 O O . ALA A 1 207 ? 16.094 15.594 20.536 1.00 50.73 207 ALA A O 1
ATOM 1623 N N . THR A 1 208 ? 15.177 17.640 20.079 1.00 47.33 208 THR A N 1
ATOM 1624 C CA . THR A 1 208 ? 16.373 18.309 19.544 1.00 46.66 208 THR A CA 1
ATOM 1625 C C . THR A 1 208 ? 17.401 18.481 20.674 1.00 49.05 208 THR A C 1
ATOM 1626 O O . THR A 1 208 ? 18.570 18.155 20.481 1.00 47.71 208 THR A O 1
ATOM 1630 N N . PHE A 1 209 ? 16.944 18.959 21.852 1.00 45.54 209 PHE A N 1
ATOM 1631 C CA . PHE A 1 209 ? 17.752 19.167 23.055 1.00 45.25 209 PHE A CA 1
ATOM 1632 C C . PHE A 1 209 ? 18.473 17.887 23.506 1.00 47.79 209 PHE A C 1
ATOM 1633 O O . PHE A 1 209 ? 19.654 17.951 23.858 1.00 47.23 209 PHE A O 1
ATOM 1641 N N . LEU A 1 210 ? 17.759 16.742 23.506 1.00 43.30 210 LEU A N 1
ATOM 1642 C CA . LEU A 1 210 ? 18.309 15.437 23.883 1.00 42.82 210 LEU A CA 1
ATOM 1643 C C . LEU A 1 210 ? 19.373 14.984 22.874 1.00 48.18 210 LEU A C 1
ATOM 1644 O O . LEU A 1 210 ? 20.419 14.478 23.287 1.00 49.04 210 LEU A O 1
ATOM 1649 N N . VAL A 1 211 ? 19.122 15.201 21.561 1.00 44.07 211 VAL A N 1
ATOM 1650 C CA . VAL A 1 211 ? 20.058 14.880 20.473 1.00 43.34 211 VAL A CA 1
ATOM 1651 C C . VAL A 1 211 ? 21.323 15.767 20.601 1.00 46.48 211 VAL A C 1
ATOM 1652 O O . VAL A 1 211 ? 22.436 15.250 20.524 1.00 46.23 211 VAL A O 1
ATOM 1656 N N . VAL A 1 212 ? 21.134 17.080 20.857 1.00 42.25 212 VAL A N 1
ATOM 1657 C CA . VAL A 1 212 ? 22.201 18.076 21.037 1.00 41.40 212 VAL A CA 1
ATOM 1658 C C . VAL A 1 212 ? 23.117 17.705 22.223 1.00 44.42 212 VAL A C 1
ATOM 1659 O O . VAL A 1 212 ? 24.341 17.724 22.078 1.00 43.36 212 VAL A O 1
ATOM 1663 N N . LEU A 1 213 ? 22.517 17.335 23.371 1.00 41.27 213 LEU A N 1
ATOM 1664 C CA . LEU A 1 213 ? 23.230 16.910 24.579 1.00 41.10 213 LEU A CA 1
ATOM 1665 C C . LEU A 1 213 ? 24.059 15.640 24.324 1.00 45.64 213 LEU A C 1
ATOM 1666 O O . LEU A 1 213 ? 25.165 15.520 24.852 1.00 46.05 213 LEU A O 1
ATOM 1671 N N . ALA A 1 214 ? 23.535 14.712 23.502 1.00 41.70 214 ALA A N 1
ATOM 1672 C CA . ALA A 1 214 ? 24.241 13.490 23.122 1.00 41.45 214 ALA A CA 1
ATOM 1673 C C . ALA A 1 214 ? 25.466 13.839 22.264 1.00 45.33 214 ALA A C 1
ATOM 1674 O O . ALA A 1 214 ? 26.525 13.237 22.449 1.00 44.92 214 ALA A O 1
ATOM 1676 N N . VAL A 1 215 ? 25.323 14.846 21.368 1.00 41.95 215 VAL A N 1
ATOM 1677 C CA . VAL A 1 215 ? 26.365 15.354 20.464 1.00 41.62 215 VAL A CA 1
ATOM 1678 C C . VAL A 1 215 ? 27.525 16.025 21.253 1.00 45.22 215 VAL A C 1
ATOM 1679 O O . VAL A 1 215 ? 28.687 15.855 20.879 1.00 43.68 215 VAL A O 1
ATOM 1683 N N . ILE A 1 216 ? 27.206 16.725 22.363 1.00 42.91 216 ILE A N 1
ATOM 1684 C CA . ILE A 1 216 ? 28.197 17.382 23.232 1.00 43.34 216 ILE A CA 1
ATOM 1685 C C . ILE A 1 216 ? 29.084 16.340 23.958 1.00 47.91 216 ILE A C 1
ATOM 1686 O O . ILE A 1 216 ? 30.293 16.559 24.098 1.00 47.76 216 ILE A O 1
ATOM 1691 N N . LEU A 1 217 ? 28.479 15.215 24.395 1.00 43.76 217 LEU A N 1
ATOM 1692 C CA . LEU A 1 217 ? 29.165 14.127 25.095 1.00 43.03 217 LEU A CA 1
ATOM 1693 C C . LEU A 1 217 ? 29.953 13.207 24.153 1.00 44.52 217 LEU A C 1
ATOM 1694 O O . LEU A 1 217 ? 30.907 12.580 24.600 1.00 43.55 217 LEU A O 1
ATOM 1699 N N . SER A 1 218 ? 29.557 13.109 22.870 1.00 40.61 218 SER A N 1
ATOM 1700 C CA . SER A 1 218 ? 30.201 12.223 21.889 1.00 40.35 218 SER A CA 1
ATOM 1701 C C . SER A 1 218 ? 31.731 12.438 21.698 1.00 45.79 218 SER A C 1
ATOM 1702 O O . SER A 1 218 ? 32.409 11.419 21.637 1.00 46.94 218 SER A O 1
ATOM 1705 N N . PRO A 1 219 ? 32.348 13.649 21.636 1.00 41.47 219 PRO A N 1
ATOM 1706 C CA . PRO A 1 219 ? 33.811 13.688 21.454 1.00 41.16 219 PRO A CA 1
ATOM 1707 C C . PRO A 1 219 ? 34.654 13.351 22.695 1.00 44.53 219 PRO A C 1
ATOM 1708 O O . PRO A 1 219 ? 35.880 13.333 22.589 1.00 42.85 219 PRO A O 1
ATOM 1712 N N . LEU A 1 220 ? 34.010 13.075 23.855 1.00 42.29 220 LEU A N 1
ATOM 1713 C CA . LEU A 1 220 ? 34.694 12.804 25.126 1.00 42.81 220 LEU A CA 1
ATOM 1714 C C . LEU A 1 220 ? 35.681 11.613 25.085 1.00 48.33 220 LEU A C 1
ATOM 1715 O O . LEU A 1 220 ? 36.806 11.845 25.534 1.00 47.81 220 LEU A O 1
ATOM 1720 N N . PRO A 1 221 ? 35.393 10.403 24.506 1.00 45.97 221 PRO A N 1
ATOM 1721 C CA . PRO A 1 221 ? 36.435 9.355 24.444 1.00 46.11 221 PRO A CA 1
ATOM 1722 C C . PRO A 1 221 ? 37.739 9.823 23.779 1.00 51.42 221 PRO A C 1
ATOM 1723 O O . PRO A 1 221 ? 38.820 9.396 24.195 1.00 51.58 221 PRO A O 1
ATOM 1727 N N . TYR A 1 222 ? 37.642 10.742 22.787 1.00 47.33 222 TYR A N 1
ATOM 1728 C CA . TYR A 1 222 ? 38.809 11.321 22.128 1.00 46.74 222 TYR A CA 1
ATOM 1729 C C . TYR A 1 222 ? 39.512 12.313 23.068 1.00 51.45 222 TYR A C 1
ATOM 1730 O O . TYR A 1 222 ? 40.716 12.185 23.282 1.00 51.29 222 TYR A O 1
ATOM 1739 N N . ILE A 1 223 ? 38.761 13.293 23.626 1.00 48.73 223 ILE A N 1
ATOM 1740 C CA . ILE A 1 223 ? 39.275 14.336 24.531 1.00 48.98 223 ILE A CA 1
ATOM 1741 C C . ILE A 1 223 ? 39.968 13.719 25.763 1.00 53.95 223 ILE A C 1
ATOM 1742 O O . ILE A 1 223 ? 41.048 14.174 26.148 1.00 54.50 223 ILE A O 1
ATOM 1747 N N . LEU A 1 224 ? 39.382 12.646 26.325 1.00 49.99 224 LEU A N 1
ATOM 1748 C CA . LEU A 1 224 ? 39.926 11.936 27.485 1.00 49.52 224 LEU A CA 1
ATOM 1749 C C . LEU A 1 224 ? 41.114 10.996 27.130 1.00 52.37 224 LEU A C 1
ATOM 1750 O O . LEU A 1 224 ? 41.632 10.305 28.011 1.00 51.86 224 LEU A O 1
ATOM 1755 N N . LYS A 1 225 ? 41.557 11.009 25.849 1.00 48.19 225 LYS A N 1
ATOM 1756 C CA . LYS A 1 225 ? 42.669 10.229 25.275 1.00 47.47 225 LYS A CA 1
ATOM 1757 C C . LYS A 1 225 ? 42.436 8.712 25.323 1.00 50.44 225 LYS A C 1
ATOM 1758 O O . LYS A 1 225 ? 43.398 7.941 25.376 1.00 50.21 225 LYS A O 1
ATOM 1764 N N . ILE A 1 226 ? 41.165 8.283 25.267 1.00 46.61 226 ILE A N 1
ATOM 1765 C CA . ILE A 1 226 ? 40.809 6.860 25.284 1.00 46.34 226 ILE A CA 1
ATOM 1766 C C . ILE A 1 226 ? 40.832 6.322 23.851 1.00 50.78 226 ILE A C 1
ATOM 1767 O O . ILE A 1 226 ? 41.539 5.347 23.584 1.00 50.34 226 ILE A O 1
ATOM 1772 N N . PHE A 1 227 ? 40.069 6.971 22.936 1.00 47.46 227 PHE A N 1
ATOM 1773 C CA . PHE A 1 227 ? 39.976 6.617 21.509 1.00 46.83 227 PHE A CA 1
ATOM 1774 C C . PHE A 1 227 ? 40.736 7.647 20.650 1.00 50.30 227 PHE A C 1
ATOM 1775 O O . PHE A 1 227 ? 40.938 8.779 21.092 1.00 50.25 227 PHE A O 1
ATOM 1783 N N . GLY A 1 228 ? 41.169 7.238 19.460 1.00 46.56 228 GLY A N 1
ATOM 1784 C CA . GLY A 1 228 ? 41.961 8.073 18.564 1.00 46.48 228 GLY A CA 1
ATOM 1785 C C . GLY A 1 228 ? 41.237 8.741 17.412 1.00 51.64 228 GLY A C 1
ATOM 1786 O O . GLY A 1 228 ? 40.063 9.106 17.524 1.00 51.38 228 GLY A O 1
ATOM 1787 N N . ILE A 1 229 ? 41.958 8.889 16.285 1.00 48.69 229 ILE A N 1
ATOM 1788 C CA . ILE A 1 229 ? 41.553 9.574 15.056 1.00 48.64 229 ILE A CA 1
ATOM 1789 C C . ILE A 1 229 ? 40.297 8.964 14.364 1.00 52.19 229 ILE A C 1
ATOM 1790 O O . ILE A 1 229 ? 39.390 9.732 14.028 1.00 52.15 229 ILE A O 1
ATOM 1795 N N . TRP A 1 230 ? 40.243 7.628 14.149 1.00 47.87 230 TRP A N 1
ATOM 1796 C CA . TRP A 1 230 ? 39.133 6.962 13.443 1.00 47.46 230 TRP A CA 1
ATOM 1797 C C . TRP A 1 230 ?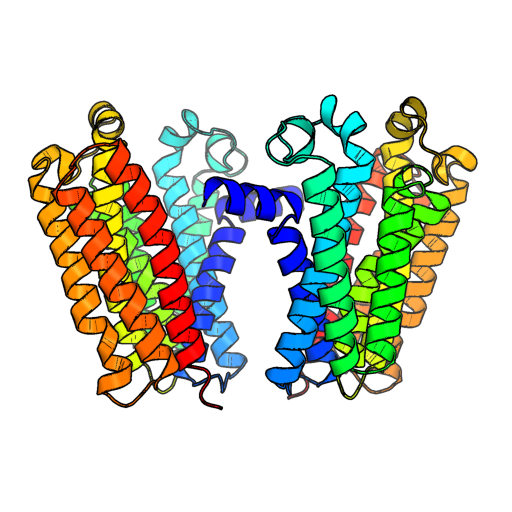 37.789 7.180 14.119 1.00 50.32 230 TRP A C 1
ATOM 1798 O O . TRP A 1 230 ? 36.787 7.366 13.422 1.00 49.40 230 TRP A O 1
ATOM 1809 N N . TYR A 1 231 ? 37.785 7.230 15.469 1.00 46.79 231 TYR A N 1
ATOM 1810 C CA . TYR A 1 231 ? 36.604 7.521 16.279 1.00 46.51 231 TYR A CA 1
ATOM 1811 C C . TYR A 1 231 ? 36.201 8.981 16.018 1.00 50.26 231 TYR A C 1
ATOM 1812 O O . TYR A 1 231 ? 35.061 9.224 15.629 1.00 49.60 231 TYR A O 1
ATOM 1821 N N . LEU A 1 232 ? 37.161 9.930 16.180 1.00 46.82 232 LEU A N 1
ATOM 1822 C CA . LEU A 1 232 ? 36.991 11.376 15.985 1.00 46.53 232 LEU A CA 1
ATOM 1823 C C . LEU A 1 232 ? 36.399 11.749 14.623 1.00 49.92 232 LEU A C 1
ATOM 1824 O O . LEU A 1 232 ? 35.549 12.639 14.566 1.00 49.87 232 LEU A O 1
ATOM 1829 N N . ILE A 1 233 ? 36.845 11.079 13.543 1.00 45.19 233 ILE A N 1
ATOM 1830 C CA . ILE A 1 233 ? 36.359 11.333 12.184 1.00 44.64 233 ILE A CA 1
ATOM 1831 C C . ILE A 1 233 ? 34.928 10.785 12.003 1.00 48.36 233 ILE A C 1
ATOM 1832 O O . ILE A 1 233 ? 34.066 11.501 11.492 1.00 47.27 233 ILE A O 1
ATOM 1837 N N . LEU A 1 234 ? 34.679 9.534 12.443 1.00 45.66 234 LEU A N 1
ATOM 1838 C CA . LEU A 1 234 ? 33.367 8.880 12.358 1.00 45.49 234 LEU A CA 1
ATOM 1839 C C . LEU A 1 234 ? 32.318 9.610 13.205 1.00 48.46 234 LEU A C 1
ATOM 1840 O O . LEU A 1 234 ? 31.178 9.754 12.774 1.00 47.70 234 LEU A O 1
ATOM 1845 N N . ILE A 1 235 ? 32.722 10.089 14.390 1.00 44.53 235 ILE A N 1
ATOM 1846 C CA . ILE A 1 235 ? 31.878 10.854 15.301 1.00 44.25 235 ILE A CA 1
ATOM 1847 C C . ILE A 1 235 ? 31.539 12.227 14.700 1.00 47.75 235 ILE A C 1
ATOM 1848 O O . ILE A 1 235 ? 30.383 12.626 14.775 1.00 47.89 235 ILE A O 1
ATOM 1853 N N . ALA A 1 236 ? 32.527 12.919 14.079 1.00 43.01 236 ALA A N 1
ATOM 1854 C CA . ALA A 1 236 ? 32.347 14.234 13.458 1.00 42.13 236 ALA A CA 1
ATOM 1855 C C . ALA A 1 236 ? 31.256 14.230 12.375 1.00 45.32 236 ALA A C 1
ATOM 1856 O O . ALA A 1 236 ? 30.337 15.044 12.456 1.00 45.33 236 ALA A O 1
ATOM 1858 N N . ILE A 1 237 ? 31.328 13.291 11.400 1.00 40.88 237 ILE A N 1
ATOM 1859 C CA . ILE A 1 237 ? 30.342 13.148 10.321 1.00 40.47 237 ILE A CA 1
ATOM 1860 C C . ILE A 1 237 ? 28.944 12.935 10.923 1.00 46.05 237 ILE A C 1
ATOM 1861 O O . ILE A 1 237 ? 27.996 13.612 10.536 1.00 45.63 237 ILE A O 1
ATOM 1866 N N . CYS A 1 238 ? 28.847 12.023 11.901 1.00 44.36 238 CYS A N 1
ATOM 1867 C CA . CYS A 1 238 ? 27.616 11.644 12.592 1.00 44.73 238 CYS A CA 1
ATOM 1868 C C . CYS A 1 238 ? 27.020 12.755 13.452 1.00 48.11 238 CYS A C 1
ATOM 1869 O O . CYS A 1 238 ? 25.797 12.883 13.478 1.00 48.83 238 CYS A O 1
ATOM 1872 N N . ASP A 1 239 ? 27.860 13.563 14.126 1.00 43.21 239 ASP A N 1
ATOM 1873 C CA . ASP A 1 239 ? 27.415 14.682 14.961 1.00 42.68 239 ASP A CA 1
ATOM 1874 C C . ASP A 1 239 ? 26.773 15.767 14.118 1.00 45.53 239 ASP A C 1
ATOM 1875 O O . ASP A 1 239 ? 25.717 16.269 14.500 1.00 45.30 239 ASP A O 1
ATOM 1880 N N . ILE A 1 240 ? 27.408 16.114 12.967 1.00 41.05 240 ILE A N 1
ATOM 1881 C CA . ILE A 1 240 ? 26.946 17.116 11.998 1.00 40.63 240 ILE A CA 1
ATOM 1882 C C . ILE A 1 240 ? 25.622 16.645 11.342 1.00 45.14 240 ILE A C 1
ATOM 1883 O O . ILE A 1 240 ? 24.695 17.448 11.183 1.00 44.67 240 ILE A O 1
ATOM 1888 N N . LEU A 1 241 ? 25.537 15.342 10.990 1.00 42.02 241 LEU A N 1
ATOM 1889 C CA . LEU A 1 241 ? 24.349 14.746 10.377 1.00 42.10 241 LEU A CA 1
ATOM 1890 C C . LEU A 1 241 ? 23.164 14.699 11.332 1.00 49.23 241 LEU A C 1
ATOM 1891 O O . LEU A 1 241 ? 22.024 14.808 10.877 1.00 48.80 241 LEU A O 1
ATOM 1896 N N . PHE A 1 242 ? 23.434 14.540 12.649 1.00 48.19 242 PHE A N 1
ATOM 1897 C CA . PHE A 1 242 ? 22.418 14.517 13.703 1.00 49.16 242 PHE A CA 1
ATOM 1898 C C . PHE A 1 242 ? 21.774 15.898 13.831 1.00 53.11 242 PHE A C 1
ATOM 1899 O O . PHE A 1 242 ? 20.548 16.001 13.760 1.00 53.20 242 PHE A O 1
ATOM 1907 N N . ILE A 1 243 ? 22.604 16.958 13.969 1.00 49.29 243 ILE A N 1
ATOM 1908 C CA . ILE A 1 243 ? 22.169 18.358 14.080 1.00 49.12 243 ILE A CA 1
ATOM 1909 C C . ILE A 1 243 ? 21.406 18.801 12.811 1.00 53.39 243 ILE A C 1
ATOM 1910 O O . ILE A 1 243 ? 20.426 19.541 12.931 1.00 52.86 243 ILE A O 1
ATOM 1915 N N . TYR A 1 244 ? 21.815 18.294 11.620 1.00 50.02 244 TYR A N 1
ATOM 1916 C CA . TYR A 1 244 ? 21.150 18.568 10.345 1.00 50.11 244 TYR A CA 1
ATOM 1917 C C . TYR A 1 244 ? 19.762 17.906 10.287 1.00 53.20 244 TYR A C 1
ATOM 1918 O O . TYR A 1 244 ? 18.800 18.552 9.860 1.00 52.65 244 TYR A O 1
ATOM 1927 N N . ALA A 1 245 ? 19.673 16.618 10.706 1.00 48.91 245 ALA A N 1
ATOM 1928 C CA . ALA A 1 245 ? 18.438 15.825 10.738 1.00 47.96 245 ALA A CA 1
ATOM 1929 C C . ALA A 1 245 ? 17.357 16.486 11.589 1.00 50.07 245 ALA A C 1
ATOM 1930 O O . ALA A 1 245 ? 16.205 16.556 11.158 1.00 49.78 245 ALA A O 1
ATOM 1932 N N . MET A 1 246 ? 17.729 16.995 12.778 1.00 45.56 246 MET A N 1
ATOM 1933 C CA . MET A 1 246 ? 16.778 17.661 13.680 1.00 44.79 246 MET A CA 1
ATOM 1934 C C . MET A 1 246 ? 16.386 19.029 13.142 1.00 49.71 246 MET A C 1
ATOM 1935 O O . MET A 1 246 ? 15.219 19.409 13.252 1.00 48.60 246 MET A O 1
ATOM 1940 N N . ALA A 1 247 ? 17.353 19.739 12.511 1.00 47.58 247 ALA A N 1
ATOM 1941 C CA . ALA A 1 247 ? 17.139 21.045 11.893 1.00 47.99 247 ALA A CA 1
ATOM 1942 C C . ALA A 1 247 ? 16.086 20.950 10.777 1.00 53.96 247 ALA A C 1
ATOM 1943 O O . ALA A 1 247 ? 15.245 21.846 10.675 1.00 53.53 247 ALA A O 1
ATOM 1945 N N . LEU A 1 248 ? 16.105 19.845 9.979 1.00 51.64 248 LEU A N 1
ATOM 1946 C CA . LEU A 1 248 ? 15.126 19.597 8.909 1.00 51.91 248 LEU A CA 1
ATOM 1947 C C . LEU A 1 248 ? 13.721 19.414 9.490 1.00 55.95 248 LEU A C 1
ATOM 1948 O O . LEU A 1 248 ? 12.764 20.007 8.986 1.00 55.69 248 LEU A O 1
ATOM 1953 N N . LEU A 1 249 ? 13.613 18.602 10.562 1.00 51.99 249 LEU A N 1
ATOM 1954 C CA . LEU A 1 249 ? 12.365 18.309 11.256 1.00 51.39 249 LEU A CA 1
ATOM 1955 C C . LEU A 1 249 ? 11.762 19.552 11.900 1.00 54.08 249 LEU A C 1
ATOM 1956 O O . LEU A 1 249 ? 10.545 19.702 11.871 1.00 53.63 249 LEU A O 1
ATOM 1961 N N . LEU A 1 250 ? 12.601 20.444 12.467 1.00 49.87 250 LEU A N 1
ATOM 1962 C CA . LEU A 1 250 ? 12.125 21.692 13.075 1.00 49.12 250 LEU A CA 1
ATOM 1963 C C . LEU A 1 250 ? 11.623 22.668 12.003 1.00 53.63 250 LEU A C 1
ATOM 1964 O O . LEU A 1 250 ? 10.681 23.419 12.266 1.00 52.96 250 LEU A O 1
ATOM 1969 N N . LYS A 1 251 ? 12.231 22.630 10.793 1.00 51.16 251 LYS A N 1
ATOM 1970 C CA . LYS A 1 251 ? 11.852 23.470 9.650 1.00 51.67 251 LYS A CA 1
ATOM 1971 C C . LYS A 1 251 ? 10.582 22.944 8.960 1.00 57.65 251 LYS A C 1
ATOM 1972 O O . LYS A 1 251 ? 9.736 23.741 8.547 1.00 57.55 251 LYS A O 1
ATOM 1978 N N . GLU A 1 252 ? 10.445 21.606 8.858 1.00 54.90 252 GLU A N 1
ATOM 1979 C CA . GLU A 1 252 ? 9.290 20.924 8.266 1.00 54.78 252 GLU A CA 1
ATOM 1980 C C . GLU A 1 252 ? 8.665 19.985 9.337 1.00 58.39 252 GLU A C 1
ATOM 1981 O O . GLU A 1 252 ? 8.887 18.772 9.284 1.00 57.81 252 GLU A O 1
ATOM 1987 N N . PRO A 1 253 ? 7.934 20.507 10.356 1.00 54.89 253 PRO A N 1
ATOM 1988 C CA . PRO A 1 253 ? 7.384 19.607 11.381 1.00 54.80 253 PRO A CA 1
ATOM 1989 C C . PRO A 1 253 ? 6.097 18.906 10.958 1.00 59.52 253 PRO A C 1
ATOM 1990 O O . PRO A 1 253 ? 5.003 19.258 11.410 1.00 59.68 253 PRO A O 1
ATOM 1994 N N . ASN A 1 254 ? 6.242 17.898 10.085 1.00 56.27 254 ASN A N 1
ATOM 1995 C CA . ASN A 1 254 ? 5.132 17.086 9.591 1.00 56.56 254 ASN A CA 1
ATOM 1996 C C . ASN A 1 254 ? 5.392 15.581 9.769 1.00 61.86 254 ASN A C 1
ATOM 1997 O O . ASN A 1 254 ? 6.493 15.199 10.174 1.00 61.20 254 ASN A O 1
ATOM 2002 N N . LYS A 1 255 ? 4.366 14.739 9.499 1.00 59.68 255 LYS A N 1
ATOM 2003 C CA . LYS A 1 255 ? 4.419 13.276 9.612 1.00 59.92 255 LYS A CA 1
ATOM 2004 C C . LYS A 1 255 ? 5.427 12.669 8.629 1.00 64.24 255 LYS A C 1
ATOM 2005 O O . LYS A 1 255 ? 6.160 11.751 9.007 1.00 63.92 255 LYS A O 1
ATOM 2011 N N . GLU A 1 256 ? 5.452 13.184 7.376 1.00 60.90 256 GLU A N 1
ATOM 2012 C CA . GLU A 1 256 ? 6.337 12.737 6.294 1.00 60.75 256 GLU A CA 1
ATOM 2013 C C . GLU A 1 256 ? 7.816 12.890 6.682 1.00 63.27 256 GLU A C 1
ATOM 2014 O O . GLU A 1 256 ? 8.572 11.918 6.581 1.00 63.06 256 GLU A O 1
ATOM 2020 N N . THR A 1 257 ? 8.207 14.100 7.145 1.00 58.30 257 THR A N 1
ATOM 2021 C CA . THR A 1 257 ? 9.564 14.443 7.583 1.00 57.48 257 THR A CA 1
ATOM 2022 C C . THR A 1 257 ? 9.949 13.637 8.826 1.00 59.23 257 THR A C 1
ATOM 2023 O O . THR A 1 257 ? 11.056 13.105 8.865 1.00 58.56 257 THR A O 1
ATOM 2027 N N . ALA A 1 258 ? 9.031 13.521 9.816 1.00 54.68 258 ALA A N 1
ATOM 2028 C CA . ALA A 1 258 ? 9.237 12.759 11.054 1.00 54.46 258 ALA A CA 1
ATOM 2029 C C . ALA A 1 258 ? 9.576 11.297 10.771 1.00 57.89 258 ALA A C 1
ATOM 2030 O O . ALA A 1 258 ? 10.489 10.752 11.393 1.00 57.12 258 ALA A O 1
ATOM 2032 N N . SER A 1 259 ? 8.866 10.689 9.794 1.00 54.35 259 SER A N 1
ATOM 2033 C CA . SER A 1 259 ? 9.053 9.317 9.319 1.00 53.55 259 SER A CA 1
ATOM 2034 C C . SER A 1 259 ? 10.454 9.151 8.724 1.00 55.79 259 SER A C 1
ATOM 2035 O O . SER A 1 259 ? 11.154 8.204 9.082 1.00 54.91 259 SER A O 1
ATOM 2038 N N . LYS A 1 260 ? 10.864 10.094 7.846 1.00 51.60 260 LYS A N 1
ATOM 2039 C CA . LYS A 1 260 ? 12.169 10.118 7.178 1.00 50.95 260 LYS A CA 1
ATOM 2040 C C . LYS A 1 260 ? 13.321 10.324 8.173 1.00 53.22 260 LYS A C 1
ATOM 2041 O O . LYS A 1 260 ? 14.294 9.564 8.134 1.00 52.58 260 LYS A O 1
ATOM 2047 N N . VAL A 1 261 ? 13.199 11.330 9.076 1.00 48.68 261 VAL A N 1
ATOM 2048 C CA . VAL A 1 261 ? 14.207 11.641 10.100 1.00 48.15 261 VAL A CA 1
ATOM 2049 C C . VAL A 1 261 ? 14.379 10.429 11.046 1.00 52.61 261 VAL A C 1
ATOM 2050 O O . VAL A 1 261 ? 15.516 10.083 11.365 1.00 53.03 261 VAL A O 1
ATOM 2054 N N . SER A 1 262 ? 13.272 9.736 11.401 1.00 48.07 262 SER A N 1
ATOM 2055 C CA . SER A 1 262 ? 13.288 8.520 12.231 1.00 47.45 262 SER A CA 1
ATOM 2056 C C . SER A 1 262 ? 14.157 7.397 11.601 1.00 49.51 262 SER A C 1
ATOM 2057 O O . SER A 1 262 ? 14.873 6.694 12.321 1.00 48.14 262 SER A O 1
ATOM 2060 N N . LYS A 1 263 ? 14.098 7.253 10.256 1.00 45.52 263 LYS A N 1
ATOM 2061 C CA . LYS A 1 263 ? 14.855 6.252 9.495 1.00 44.90 263 LYS A CA 1
ATOM 2062 C C . LYS A 1 263 ? 16.337 6.616 9.446 1.00 48.32 263 LYS A C 1
ATOM 2063 O O . LYS A 1 263 ? 17.191 5.742 9.609 1.00 47.30 263 LYS A O 1
ATOM 2069 N N . PHE A 1 264 ? 16.631 7.913 9.257 1.00 45.52 264 PHE A N 1
ATOM 2070 C CA . PHE A 1 264 ? 17.989 8.441 9.196 1.00 45.94 264 PHE A CA 1
ATOM 2071 C C . PHE A 1 264 ? 18.734 8.281 10.519 1.00 48.82 264 PHE A C 1
ATOM 2072 O O . PHE A 1 264 ? 19.867 7.802 10.515 1.00 47.74 264 PHE A O 1
ATOM 2080 N N . LEU A 1 265 ? 18.083 8.650 11.645 1.00 45.74 265 LEU A N 1
ATOM 2081 C CA . LEU A 1 265 ? 18.661 8.565 12.986 1.00 45.79 265 LEU A CA 1
ATOM 2082 C C . LEU A 1 265 ? 19.028 7.142 13.384 1.00 51.98 265 LEU A C 1
ATOM 2083 O O . LEU A 1 265 ? 20.051 6.963 14.043 1.00 52.18 265 LEU A O 1
ATOM 2088 N N . LYS A 1 266 ? 18.233 6.130 12.960 1.00 49.67 266 LYS A N 1
ATOM 2089 C CA . LYS A 1 266 ? 18.531 4.718 13.242 1.00 50.01 266 LYS A CA 1
ATOM 2090 C C . LYS A 1 266 ? 19.846 4.289 12.567 1.00 54.85 266 LYS A C 1
ATOM 2091 O O . LYS A 1 266 ? 20.645 3.605 13.213 1.00 54.75 266 LYS A O 1
ATOM 2097 N N . ILE A 1 267 ? 20.077 4.722 11.289 1.00 51.05 267 ILE A N 1
ATOM 2098 C CA . ILE A 1 267 ? 21.297 4.438 10.508 1.00 50.53 267 ILE A CA 1
ATOM 2099 C C . ILE A 1 267 ? 22.526 5.063 11.195 1.00 54.41 267 ILE A C 1
ATOM 2100 O O . ILE A 1 267 ? 23.530 4.372 11.408 1.00 53.61 267 ILE A O 1
ATOM 2105 N N . ILE A 1 268 ? 22.422 6.365 11.555 1.00 50.97 268 ILE A N 1
ATOM 2106 C CA . ILE A 1 268 ? 23.489 7.141 12.198 1.00 50.60 268 ILE A CA 1
ATOM 2107 C C . ILE A 1 268 ? 23.885 6.515 13.550 1.00 53.45 268 ILE A C 1
ATOM 2108 O O . ILE A 1 268 ? 25.081 6.362 13.810 1.00 52.87 268 ILE A O 1
ATOM 2113 N N . MET A 1 269 ? 22.886 6.075 14.352 1.00 48.84 269 MET A N 1
ATOM 2114 C CA . MET A 1 269 ? 23.089 5.398 15.637 1.00 47.88 269 MET A CA 1
ATOM 2115 C C . MET A 1 269 ? 23.925 4.125 15.465 1.00 50.54 269 MET A C 1
ATOM 2116 O O . MET A 1 269 ? 24.772 3.846 16.312 1.00 50.04 269 MET A O 1
ATOM 2121 N N . ASN A 1 270 ? 23.725 3.390 14.345 1.00 46.59 270 ASN A N 1
ATOM 2122 C CA . ASN A 1 270 ? 24.486 2.179 14.010 1.00 45.73 270 ASN A CA 1
ATOM 2123 C C . ASN A 1 270 ? 25.941 2.478 13.603 1.00 48.24 270 ASN A C 1
ATOM 2124 O O . ASN A 1 270 ? 26.819 1.654 13.878 1.00 47.25 270 ASN A O 1
ATOM 2129 N N . ILE A 1 271 ? 26.197 3.656 12.972 1.00 44.10 271 ILE A N 1
ATOM 2130 C CA . ILE A 1 271 ? 27.555 4.086 12.590 1.00 43.65 271 ILE A CA 1
ATOM 2131 C C . ILE A 1 271 ? 28.320 4.525 13.860 1.00 46.77 271 ILE A C 1
ATOM 2132 O O . ILE A 1 271 ? 29.512 4.231 13.996 1.00 45.26 271 ILE A O 1
ATOM 2137 N N . VAL A 1 272 ? 27.608 5.182 14.807 1.00 44.04 272 VAL A N 1
ATOM 2138 C CA . VAL A 1 272 ? 28.162 5.610 16.100 1.00 43.87 272 VAL A CA 1
ATOM 2139 C C . VAL A 1 272 ? 28.577 4.359 16.900 1.00 48.44 272 VAL A C 1
ATOM 2140 O O . VAL A 1 272 ? 29.667 4.346 17.475 1.00 48.47 272 VAL A O 1
ATOM 2144 N N . LEU A 1 273 ? 27.757 3.281 16.853 1.00 44.57 273 LEU A N 1
ATOM 2145 C CA . LEU A 1 273 ? 28.087 2.008 17.501 1.00 44.10 273 LEU A CA 1
ATOM 2146 C C . LEU A 1 273 ? 29.351 1.418 16.857 1.00 49.01 273 LEU A C 1
ATOM 2147 O O . LEU A 1 273 ? 30.249 0.983 17.582 1.00 48.71 273 LEU A O 1
ATOM 2152 N N . LEU A 1 274 ? 29.451 1.483 15.504 1.00 46.16 274 LEU A N 1
ATOM 2153 C CA . LEU A 1 274 ? 30.619 1.016 14.753 1.00 46.06 274 LEU A CA 1
ATOM 2154 C C . LEU A 1 274 ? 31.870 1.805 15.163 1.00 49.58 274 LEU A C 1
ATOM 2155 O O . LEU A 1 274 ? 32.913 1.189 15.376 1.00 49.15 274 LEU A O 1
ATOM 2160 N N . ALA A 1 275 ? 31.745 3.150 15.325 1.00 45.65 275 ALA A N 1
ATOM 2161 C CA . ALA A 1 275 ? 32.832 4.053 15.739 1.00 45.02 275 ALA A CA 1
ATOM 2162 C C . ALA A 1 275 ? 33.395 3.680 17.118 1.00 48.99 275 ALA A C 1
ATOM 2163 O O . ALA A 1 275 ? 34.609 3.769 17.321 1.00 48.42 275 ALA A O 1
ATOM 2165 N N . PHE A 1 276 ? 32.514 3.240 18.052 1.00 45.52 276 PHE A N 1
ATOM 2166 C CA . PHE A 1 276 ? 32.906 2.800 19.394 1.00 44.89 276 PHE A CA 1
ATOM 2167 C C . PHE A 1 276 ? 33.639 1.458 19.325 1.00 49.20 276 PHE A C 1
ATOM 2168 O O . PHE A 1 276 ? 34.639 1.296 20.019 1.00 48.65 276 PHE A O 1
ATOM 2176 N N . ILE A 1 277 ? 33.171 0.520 18.463 1.00 46.53 277 ILE A N 1
ATOM 2177 C CA . ILE A 1 277 ? 33.804 -0.793 18.239 1.00 46.85 277 ILE A CA 1
ATOM 2178 C C . ILE A 1 277 ? 35.211 -0.585 17.632 1.00 52.70 277 ILE A C 1
ATOM 2179 O O . ILE A 1 277 ? 36.179 -1.162 18.135 1.00 51.93 277 ILE A O 1
ATOM 2184 N N . VAL A 1 278 ? 35.303 0.262 16.567 1.00 50.87 278 VAL A N 1
ATOM 2185 C CA . VAL A 1 278 ? 36.521 0.649 15.831 1.00 51.26 278 VAL A CA 1
ATOM 2186 C C . VAL A 1 278 ? 37.547 1.315 16.780 1.00 56.07 278 VAL A C 1
ATOM 2187 O O . VAL A 1 278 ? 38.739 0.991 16.725 1.00 54.97 278 VAL A O 1
ATOM 2191 N N . GLY A 1 279 ? 37.052 2.201 17.651 1.00 54.34 279 GLY A N 1
ATOM 2192 C CA . GLY A 1 279 ? 37.844 2.894 18.664 1.00 55.01 279 GLY A CA 1
ATOM 2193 C C . GLY A 1 279 ? 38.389 1.941 19.712 1.00 61.13 279 GLY A C 1
ATOM 2194 O O . GLY A 1 279 ? 39.518 2.114 20.183 1.00 60.16 279 GLY A O 1
ATOM 2195 N N . ALA A 1 280 ? 37.585 0.905 20.058 1.00 60.03 280 ALA A N 1
ATOM 2196 C CA . ALA A 1 280 ? 37.936 -0.144 21.017 1.00 60.86 280 ALA A CA 1
ATOM 2197 C C . ALA A 1 280 ? 39.071 -1.028 20.502 1.00 67.08 280 ALA A C 1
ATOM 2198 O O . ALA A 1 280 ? 39.867 -1.500 21.313 1.00 66.87 280 ALA A O 1
ATOM 2200 N N . ILE A 1 281 ? 39.154 -1.244 19.164 1.00 65.55 281 ILE A N 1
ATOM 2201 C CA . ILE A 1 281 ? 40.232 -2.022 18.537 1.00 66.49 281 ILE A CA 1
ATOM 2202 C C . ILE A 1 281 ? 41.520 -1.184 18.671 1.00 73.36 281 ILE A C 1
ATOM 2203 O O . ILE A 1 281 ? 41.817 -0.306 17.852 1.00 73.21 281 ILE A O 1
ATOM 2208 N N . LYS A 1 282 ? 42.214 -1.414 19.795 1.00 71.67 282 LYS A N 1
ATOM 2209 C CA . LYS A 1 282 ? 43.419 -0.723 20.246 1.00 71.98 282 LYS A CA 1
ATOM 2210 C C . LYS A 1 282 ? 44.487 -1.788 20.564 1.00 77.03 282 LYS A C 1
ATOM 2211 O O . LYS A 1 282 ? 45.087 -1.781 21.645 1.00 76.64 282 LYS A O 1
ATOM 2217 N N . LEU A 1 283 ? 44.700 -2.716 19.605 1.00 74.11 283 LEU A N 1
ATOM 2218 C CA . LEU A 1 283 ? 45.637 -3.840 19.703 1.00 105.95 283 LEU A CA 1
ATOM 2219 C C . LEU A 1 283 ? 46.069 -4.348 18.320 1.00 139.39 283 LEU A C 1
ATOM 2220 O O . LEU A 1 283 ? 46.272 -3.558 17.396 1.00 99.79 283 LEU A O 1
ATOM 2225 N N . PHE B 1 4 ? 19.124 8.389 -4.025 1.00 93.03 4 PHE B N 1
ATOM 2226 C CA . PHE B 1 4 ? 19.818 7.178 -4.465 1.00 92.64 4 PHE B CA 1
ATOM 2227 C C . PHE B 1 4 ? 19.932 6.118 -3.346 1.00 95.02 4 PHE B C 1
ATOM 2228 O O . PHE B 1 4 ? 20.811 5.251 -3.393 1.00 94.46 4 PHE B O 1
ATOM 2236 N N . MET B 1 5 ? 19.014 6.175 -2.358 1.00 90.45 5 MET B N 1
ATOM 2237 C CA . MET B 1 5 ? 18.956 5.218 -1.254 1.00 89.78 5 MET B CA 1
ATOM 2238 C C . MET B 1 5 ? 17.863 4.168 -1.463 1.00 92.75 5 MET B C 1
ATOM 2239 O O . MET B 1 5 ? 17.902 3.111 -0.824 1.00 92.29 5 MET B O 1
ATOM 2244 N N . GLU B 1 6 ? 16.914 4.441 -2.391 1.00 88.32 6 GLU B N 1
ATOM 2245 C CA . GLU B 1 6 ? 15.884 3.483 -2.787 1.00 87.51 6 GLU B CA 1
ATOM 2246 C C . GLU B 1 6 ? 16.584 2.486 -3.711 1.00 88.81 6 GLU B C 1
ATOM 2247 O O . GLU B 1 6 ? 16.275 1.302 -3.651 1.00 88.83 6 GLU B O 1
ATOM 2253 N N . LYS B 1 7 ? 17.563 2.969 -4.523 1.00 82.54 7 LYS B N 1
ATOM 2254 C CA . LYS B 1 7 ? 18.371 2.163 -5.441 1.00 80.90 7 LYS B CA 1
ATOM 2255 C C . LYS B 1 7 ? 19.342 1.271 -4.662 1.00 81.96 7 LYS B C 1
ATOM 2256 O O . LYS B 1 7 ? 19.452 0.085 -4.981 1.00 81.60 7 LYS B O 1
ATOM 2262 N N . LEU B 1 8 ? 20.011 1.823 -3.618 1.00 76.13 8 LEU B N 1
ATOM 2263 C CA . LEU B 1 8 ? 20.927 1.065 -2.759 1.00 74.89 8 LEU B CA 1
ATOM 2264 C C . LEU B 1 8 ? 20.171 -0.068 -2.060 1.00 76.43 8 LEU B C 1
ATOM 2265 O O . LEU B 1 8 ? 20.690 -1.179 -1.992 1.00 76.20 8 LEU B O 1
ATOM 2270 N N . LYS B 1 9 ? 18.930 0.204 -1.598 1.00 71.08 9 LYS B N 1
ATOM 2271 C CA . LYS B 1 9 ? 18.054 -0.782 -0.963 1.00 70.14 9 LYS B CA 1
ATOM 2272 C C . LYS B 1 9 ? 17.678 -1.872 -1.976 1.00 72.51 9 LYS B C 1
ATOM 2273 O O . LYS B 1 9 ? 17.565 -3.036 -1.589 1.00 72.26 9 LYS B O 1
ATOM 2279 N N . THR B 1 10 ? 17.510 -1.497 -3.269 1.00 67.79 10 THR B N 1
ATOM 2280 C CA . THR B 1 10 ? 17.191 -2.444 -4.346 1.00 67.19 10 THR B CA 1
ATOM 2281 C C . THR B 1 10 ? 18.401 -3.338 -4.672 1.00 69.74 10 THR B C 1
ATOM 2282 O O . THR B 1 10 ? 18.220 -4.537 -4.906 1.00 69.26 10 THR B O 1
ATOM 2286 N N . TYR B 1 11 ? 19.623 -2.758 -4.689 1.00 64.96 11 TYR B N 1
ATOM 2287 C CA . TYR B 1 11 ? 20.851 -3.511 -4.953 1.00 64.00 11 TYR B CA 1
ATOM 2288 C C . TYR B 1 11 ? 21.199 -4.463 -3.803 1.00 64.70 11 TYR B C 1
ATOM 2289 O O . TYR B 1 11 ? 21.701 -5.558 -4.064 1.00 64.54 11 TYR B O 1
ATOM 2298 N N . LEU B 1 12 ? 20.873 -4.077 -2.544 1.00 58.50 12 LEU B N 1
ATOM 2299 C CA . LEU B 1 12 ? 21.085 -4.905 -1.347 1.00 56.99 12 LEU B CA 1
ATOM 2300 C C . LEU B 1 12 ? 20.087 -6.065 -1.313 1.00 59.61 12 LEU B C 1
ATOM 2301 O O . LEU B 1 12 ? 20.413 -7.136 -0.797 1.00 58.34 12 LEU B O 1
ATOM 2306 N N . GLU B 1 13 ? 18.878 -5.842 -1.887 1.00 56.32 13 GLU B N 1
ATOM 2307 C CA . GLU B 1 13 ? 17.787 -6.814 -2.026 1.00 56.10 13 GLU B CA 1
ATOM 2308 C C . GLU B 1 13 ? 18.164 -7.849 -3.107 1.00 60.04 13 GLU B C 1
ATOM 2309 O O . GLU B 1 13 ? 17.824 -9.029 -2.971 1.00 60.18 13 GLU B O 1
ATOM 2315 N N . LEU B 1 14 ? 18.864 -7.399 -4.175 1.00 55.47 14 LEU B N 1
ATOM 2316 C CA . LEU B 1 14 ? 19.332 -8.246 -5.270 1.00 54.98 14 LEU B CA 1
ATOM 2317 C C . LEU B 1 14 ? 20.407 -9.227 -4.759 1.00 59.24 14 LEU B C 1
ATOM 2318 O O . LEU B 1 14 ? 20.238 -10.439 -4.927 1.00 59.10 14 LEU B O 1
ATOM 2323 N N . ILE B 1 15 ? 21.472 -8.708 -4.081 1.00 55.18 15 ILE B N 1
ATOM 2324 C CA . ILE B 1 15 ? 22.565 -9.516 -3.498 1.00 54.33 15 ILE B CA 1
ATOM 2325 C C . ILE B 1 15 ? 22.120 -10.366 -2.293 1.00 57.74 15 ILE B C 1
ATOM 2326 O O . ILE B 1 15 ? 22.811 -11.329 -1.956 1.00 57.11 15 ILE B O 1
ATOM 2331 N N . ARG B 1 16 ? 20.995 -9.987 -1.628 1.00 54.11 16 ARG B N 1
ATOM 2332 C CA . ARG B 1 16 ? 20.454 -10.613 -0.407 1.00 53.59 16 ARG B CA 1
ATOM 2333 C C . ARG B 1 16 ? 21.546 -10.469 0.670 1.00 57.44 16 ARG B C 1
ATOM 2334 O O . ARG B 1 16 ? 22.217 -11.448 1.022 1.00 57.52 16 ARG B O 1
ATOM 2342 N N . VAL B 1 17 ? 21.763 -9.207 1.120 1.00 52.87 17 VAL B N 1
ATOM 2343 C CA . VAL B 1 17 ? 22.812 -8.777 2.051 1.00 52.30 17 VAL B CA 1
ATOM 2344 C C . VAL B 1 17 ? 22.840 -9.610 3.362 1.00 55.53 17 VAL B C 1
ATOM 2345 O O . VAL B 1 17 ? 23.935 -9.876 3.864 1.00 55.09 17 VAL B O 1
ATOM 2349 N N . LYS B 1 18 ? 21.672 -10.059 3.871 1.00 51.80 18 LYS B N 1
ATOM 2350 C CA . LYS B 1 18 ? 21.601 -10.879 5.089 1.00 51.60 18 LYS B CA 1
ATOM 2351 C C . LYS B 1 18 ? 22.286 -12.232 4.872 1.00 54.89 18 LYS B C 1
ATOM 2352 O O . LYS B 1 18 ? 23.136 -12.612 5.680 1.00 54.76 18 LYS B O 1
ATOM 2358 N N . ASN B 1 19 ? 21.955 -12.925 3.755 1.00 50.26 19 ASN B N 1
ATOM 2359 C CA . ASN B 1 19 ? 22.525 -14.222 3.380 1.00 49.32 19 ASN B CA 1
ATOM 2360 C C . ASN B 1 19 ? 24.054 -14.157 3.216 1.00 51.44 19 ASN B C 1
ATOM 2361 O O . ASN B 1 19 ? 24.744 -15.088 3.634 1.00 50.82 19 ASN B O 1
ATOM 2366 N N . CYS B 1 20 ? 24.571 -13.053 2.621 1.00 46.79 20 CYS B N 1
ATOM 2367 C CA . CYS B 1 20 ? 26.002 -12.804 2.394 1.00 46.13 20 CYS B CA 1
ATOM 2368 C C . CYS B 1 20 ? 26.763 -12.651 3.709 1.00 48.32 20 CYS B C 1
ATOM 2369 O O . CYS B 1 20 ? 27.831 -13.241 3.849 1.00 47.97 20 CYS B O 1
ATOM 2372 N N . ILE B 1 21 ? 26.213 -11.863 4.666 1.00 43.38 21 ILE B N 1
ATOM 2373 C CA . ILE B 1 21 ? 26.786 -11.637 5.996 1.00 42.54 21 ILE B CA 1
ATOM 2374 C C . ILE B 1 21 ? 26.821 -12.961 6.771 1.00 46.55 21 ILE B C 1
ATOM 2375 O O . ILE B 1 21 ? 27.812 -13.243 7.450 1.00 46.51 21 ILE B O 1
ATOM 2380 N N . THR B 1 22 ? 25.773 -13.797 6.603 1.00 43.17 22 THR B N 1
ATOM 2381 C CA . THR B 1 22 ? 25.659 -15.136 7.205 1.00 43.11 22 THR B CA 1
ATOM 2382 C C . THR B 1 22 ? 26.811 -16.030 6.708 1.00 45.71 22 THR B C 1
ATOM 2383 O O . THR B 1 22 ? 27.474 -16.683 7.521 1.00 45.22 22 THR B O 1
ATOM 2387 N N . ALA B 1 23 ? 27.044 -16.034 5.371 1.00 41.07 23 ALA B N 1
ATOM 2388 C CA . ALA B 1 23 ? 28.099 -16.798 4.708 1.00 40.44 23 ALA B CA 1
ATOM 2389 C C . ALA B 1 23 ? 29.481 -16.274 5.116 1.00 44.98 23 ALA B C 1
ATOM 2390 O O . ALA B 1 23 ? 30.382 -17.068 5.389 1.00 45.07 23 ALA B O 1
ATOM 2392 N N . SER B 1 24 ? 29.633 -14.937 5.186 1.00 41.15 24 SER B N 1
ATOM 2393 C CA . SER B 1 24 ? 30.869 -14.265 5.570 1.00 40.84 24 SER B CA 1
ATOM 2394 C C . SER B 1 24 ? 31.272 -14.614 7.002 1.00 45.42 24 SER B C 1
ATOM 2395 O O . SER B 1 24 ? 32.454 -14.872 7.239 1.00 45.22 24 SER B O 1
ATOM 2398 N N . ILE B 1 25 ? 30.287 -14.663 7.940 1.00 41.79 25 ILE B N 1
ATOM 2399 C CA . ILE B 1 25 ? 30.485 -15.060 9.343 1.00 41.38 25 ILE B CA 1
ATOM 2400 C C . ILE B 1 25 ? 30.993 -16.521 9.372 1.00 44.24 25 ILE B C 1
ATOM 2401 O O . ILE B 1 25 ? 31.954 -16.817 10.084 1.00 42.93 25 ILE B O 1
ATOM 2406 N N . GLY B 1 26 ? 30.401 -17.377 8.530 1.00 40.99 26 GLY B N 1
ATOM 2407 C CA . GLY B 1 26 ? 30.817 -18.767 8.351 1.00 41.01 26 GLY B CA 1
ATOM 2408 C C . GLY B 1 26 ? 32.279 -18.869 7.945 1.00 45.78 26 GLY B C 1
ATOM 2409 O O . GLY B 1 26 ? 33.001 -19.745 8.435 1.00 46.04 26 GLY B O 1
ATOM 2410 N N . GLY B 1 27 ? 32.712 -17.935 7.085 1.00 42.06 27 GLY B N 1
ATOM 2411 C CA . GLY B 1 27 ? 34.088 -17.799 6.616 1.00 42.14 27 GLY B CA 1
ATOM 2412 C C . GLY B 1 27 ? 35.036 -17.366 7.720 1.00 47.44 27 GLY B C 1
ATOM 2413 O O . GLY B 1 27 ? 36.175 -17.831 7.786 1.00 46.86 27 GLY B O 1
ATOM 2414 N N . ILE B 1 28 ? 34.539 -16.515 8.603 1.00 44.95 28 ILE B N 1
ATOM 2415 C CA . ILE B 1 28 ? 35.351 -16.062 9.760 1.00 45.01 28 ILE B CA 1
ATOM 2416 C C . ILE B 1 28 ? 35.463 -17.244 10.727 1.00 49.93 28 ILE B C 1
ATOM 2417 O O . ILE B 1 28 ? 36.561 -17.525 11.162 1.00 49.52 28 ILE B O 1
ATOM 2422 N N . ILE B 1 29 ? 34.353 -17.924 11.010 1.00 47.35 29 ILE B N 1
ATOM 2423 C CA . ILE B 1 29 ? 34.283 -19.097 11.901 1.00 47.15 29 ILE B CA 1
ATOM 2424 C C . ILE B 1 29 ? 35.400 -20.074 11.531 1.00 50.71 29 ILE B C 1
ATOM 2425 O O . ILE B 1 29 ? 36.147 -20.487 12.421 1.00 50.80 29 ILE B O 1
ATOM 2430 N N . GLY B 1 30 ? 35.528 -20.367 10.224 1.00 45.71 30 GLY B N 1
ATOM 2431 C CA . GLY B 1 30 ? 36.548 -21.243 9.662 1.00 44.82 30 GLY B CA 1
ATOM 2432 C C . GLY B 1 30 ? 37.956 -20.730 9.906 1.00 48.34 30 GLY B C 1
ATOM 2433 O O . GLY B 1 30 ? 38.861 -21.521 10.182 1.00 47.28 30 GLY B O 1
ATOM 2434 N N . TYR B 1 31 ? 38.143 -19.392 9.831 1.00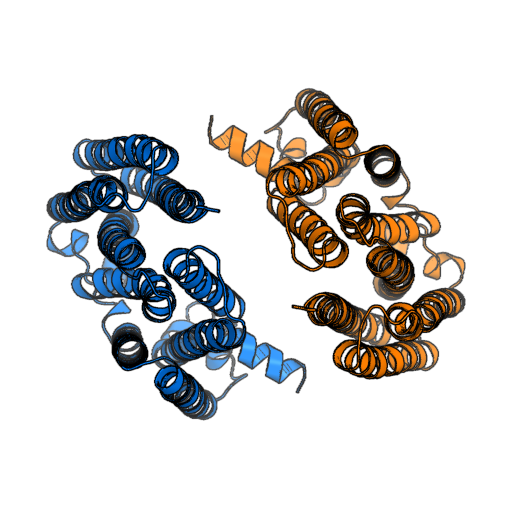 45.54 31 TYR B N 1
ATOM 2435 C CA . TYR B 1 31 ? 39.431 -18.734 10.065 1.00 45.68 31 TYR B CA 1
ATOM 2436 C C . TYR B 1 31 ? 39.817 -18.746 11.552 1.00 50.92 31 TYR B C 1
ATOM 2437 O O . TYR B 1 31 ? 40.997 -18.921 11.870 1.00 50.72 31 TYR B O 1
ATOM 2446 N N . LEU B 1 32 ? 38.822 -18.580 12.451 1.00 47.80 32 LEU B N 1
ATOM 2447 C CA . LEU B 1 32 ? 39.014 -18.618 13.902 1.00 47.78 32 LEU B CA 1
ATOM 2448 C C . LEU B 1 32 ? 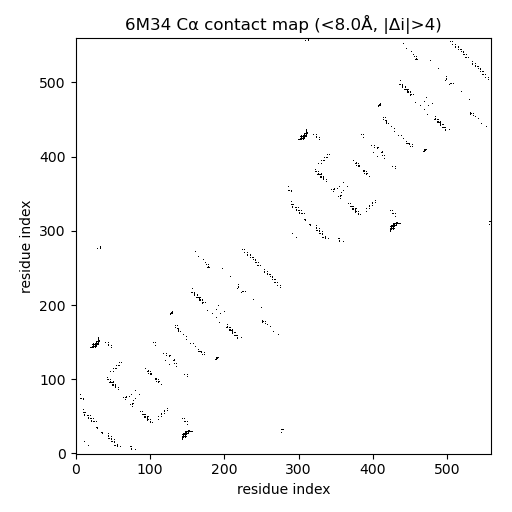39.526 -19.992 14.358 1.00 52.28 32 LEU B C 1
ATOM 2449 O O . LEU B 1 32 ? 40.502 -20.049 15.111 1.00 51.74 32 LEU B O 1
ATOM 2454 N N . ILE B 1 33 ? 38.906 -21.087 13.851 1.00 49.28 33 ILE B N 1
ATOM 2455 C CA . ILE B 1 33 ? 39.282 -22.483 14.131 1.00 49.37 33 ILE B CA 1
ATOM 2456 C C . ILE B 1 33 ? 40.725 -22.772 13.652 1.00 56.01 33 ILE B C 1
ATOM 2457 O O . ILE B 1 33 ? 41.504 -23.376 14.394 1.00 56.15 33 ILE B O 1
ATOM 2462 N N . SER B 1 34 ? 41.066 -22.320 12.425 1.00 53.93 34 SER B N 1
ATOM 2463 C CA . SER B 1 34 ? 42.367 -22.512 11.778 1.00 54.42 34 SER B CA 1
ATOM 2464 C C . SER B 1 34 ? 43.528 -21.778 12.464 1.00 61.45 34 SER B C 1
ATOM 2465 O O . SER B 1 34 ? 44.632 -22.322 12.551 1.00 60.54 34 SER B O 1
ATOM 2468 N N . SER B 1 35 ? 43.274 -20.546 12.942 1.00 61.09 35 SER B N 1
ATOM 2469 C CA . SER B 1 35 ? 44.257 -19.704 13.633 1.00 62.16 35 SER B CA 1
ATOM 2470 C C . SER B 1 35 ? 44.236 -19.903 15.173 1.00 69.06 35 SER B C 1
ATOM 2471 O O . SER B 1 35 ? 45.055 -19.301 15.875 1.00 68.49 35 SER B O 1
ATOM 2474 N N . ASN B 1 36 ? 43.314 -20.767 15.681 1.00 67.84 36 ASN B N 1
ATOM 2475 C CA . ASN B 1 36 ? 43.084 -21.092 17.104 1.00 68.59 36 ASN B CA 1
ATOM 2476 C C . ASN B 1 36 ? 42.725 -19.833 17.920 1.00 73.63 36 ASN B C 1
ATOM 2477 O O . ASN B 1 36 ? 43.218 -19.627 19.033 1.00 73.54 36 ASN B O 1
ATOM 2482 N N . PHE B 1 37 ? 41.851 -18.991 17.317 1.00 70.45 37 PHE B N 1
ATOM 2483 C CA . PHE B 1 37 ? 41.324 -17.704 17.793 1.00 70.17 37 PHE B CA 1
ATOM 2484 C C . PHE B 1 37 ? 42.381 -16.570 17.792 1.00 74.51 37 PHE B C 1
ATOM 2485 O O . PHE B 1 37 ? 42.022 -15.421 18.060 1.00 74.16 37 PHE B O 1
ATOM 2493 N N . GLU B 1 38 ? 43.648 -16.871 17.402 1.00 71.37 38 GLU B N 1
ATOM 2494 C CA . GLU B 1 38 ? 44.727 -15.879 17.272 1.00 71.40 38 GLU B CA 1
ATOM 2495 C C . GLU B 1 38 ? 44.528 -15.206 15.895 1.00 74.49 38 GLU B C 1
ATOM 2496 O O . GLU B 1 38 ? 45.246 -15.486 14.931 1.00 74.09 38 GLU B O 1
ATOM 2502 N N . ILE B 1 39 ? 43.498 -14.343 15.826 1.00 70.32 39 ILE B N 1
ATOM 2503 C CA . ILE B 1 39 ? 42.977 -13.637 14.653 1.00 69.79 39 ILE B CA 1
ATOM 2504 C C . ILE B 1 39 ? 43.806 -12.387 14.241 1.00 70.79 39 ILE B C 1
ATOM 2505 O O . ILE B 1 39 ? 44.185 -11.575 15.084 1.00 70.01 39 ILE B O 1
ATOM 2510 N N . ASP B 1 40 ? 44.073 -12.260 12.924 1.00 65.49 40 ASP B N 1
ATOM 2511 C CA . ASP B 1 40 ? 44.781 -11.142 12.298 1.00 64.23 40 ASP B CA 1
ATOM 2512 C C . ASP B 1 40 ? 43.752 -10.361 11.479 1.00 65.99 40 ASP B C 1
ATOM 2513 O O . ASP B 1 40 ? 43.192 -10.910 10.533 1.00 65.32 40 ASP B O 1
ATOM 2518 N N . ILE B 1 41 ? 43.500 -9.092 11.856 1.00 61.71 41 ILE B N 1
ATOM 2519 C CA . ILE B 1 41 ? 42.496 -8.191 11.267 1.00 60.99 41 ILE B CA 1
ATOM 2520 C C . ILE B 1 41 ? 42.637 -8.022 9.724 1.00 63.47 41 ILE B C 1
ATOM 2521 O O . ILE B 1 41 ? 41.612 -8.031 9.036 1.00 62.75 41 ILE B O 1
ATOM 2526 N N . LEU B 1 42 ? 43.870 -7.915 9.188 1.00 59.12 42 LEU B N 1
ATOM 2527 C CA . LEU B 1 42 ? 44.076 -7.778 7.738 1.00 58.64 42 LEU B CA 1
ATOM 2528 C C . LEU B 1 42 ? 43.588 -9.013 6.966 1.00 59.71 42 LEU B C 1
ATOM 2529 O O . LEU B 1 42 ? 42.924 -8.857 5.943 1.00 59.08 42 LEU B O 1
ATOM 2534 N N . LYS B 1 43 ? 43.885 -10.228 7.481 1.00 54.38 43 LYS B N 1
ATOM 2535 C CA . LYS B 1 43 ? 43.458 -11.504 6.894 1.00 53.22 43 LYS B CA 1
ATOM 2536 C C . LYS B 1 43 ? 41.954 -11.740 7.068 1.00 54.75 43 LYS B C 1
ATOM 2537 O O . LYS B 1 43 ? 41.336 -12.345 6.192 1.00 54.32 43 LYS B O 1
ATOM 2543 N N . SER B 1 44 ? 41.375 -11.256 8.191 1.00 49.50 44 SER B N 1
ATOM 2544 C CA . SER B 1 44 ? 39.948 -11.350 8.529 1.00 48.71 44 SER B CA 1
ATOM 2545 C C . SER B 1 44 ? 39.107 -10.552 7.544 1.00 52.31 44 SER B C 1
ATOM 2546 O O . SER B 1 44 ? 38.051 -11.026 7.122 1.00 52.10 44 SER B O 1
ATOM 2549 N N . LEU B 1 45 ? 39.575 -9.329 7.191 1.00 47.83 45 LEU B N 1
ATOM 2550 C CA . LEU B 1 45 ? 38.915 -8.424 6.251 1.00 46.68 45 LEU B CA 1
ATOM 2551 C C . LEU B 1 45 ? 38.896 -9.007 4.845 1.00 49.09 45 LEU B C 1
ATOM 2552 O O . LEU B 1 45 ? 37.879 -8.896 4.163 1.00 48.77 45 LEU B O 1
ATOM 2557 N N . LEU B 1 46 ? 39.988 -9.686 4.439 1.00 44.70 46 LEU B N 1
ATOM 2558 C CA . LEU B 1 46 ? 40.074 -10.361 3.137 1.00 44.16 46 LEU B CA 1
ATOM 2559 C C . LEU B 1 46 ? 39.065 -11.521 3.084 1.00 47.32 46 LEU B C 1
ATOM 2560 O O . LEU B 1 46 ? 38.231 -11.547 2.180 1.00 46.07 46 LEU B O 1
ATOM 2565 N N . VAL B 1 47 ? 39.093 -12.419 4.107 1.00 43.83 47 VAL B N 1
ATOM 2566 C CA . VAL B 1 47 ? 38.206 -13.582 4.260 1.00 43.30 47 VAL B CA 1
ATOM 2567 C C . VAL B 1 47 ? 36.727 -13.171 4.236 1.00 47.43 47 VAL B C 1
ATOM 2568 O O . VAL B 1 47 ? 35.969 -13.708 3.427 1.00 46.87 47 VAL B O 1
ATOM 2572 N N . PHE B 1 48 ? 36.337 -12.204 5.096 1.00 44.52 48 PHE B N 1
ATOM 2573 C CA . PHE B 1 48 ? 34.960 -11.708 5.200 1.00 44.72 48 PHE B CA 1
ATOM 2574 C C . PHE B 1 48 ? 34.428 -11.189 3.867 1.00 48.90 48 PHE B C 1
ATOM 2575 O O . PHE B 1 48 ? 33.315 -11.554 3.481 1.00 48.99 48 PHE B O 1
ATOM 2583 N N . PHE B 1 49 ? 35.209 -10.337 3.175 1.00 44.55 49 PHE B N 1
ATOM 2584 C CA . PHE B 1 49 ? 34.761 -9.739 1.931 1.00 43.75 49 PHE B CA 1
ATOM 2585 C C . PHE B 1 49 ? 34.875 -10.661 0.715 1.00 46.82 49 PHE B C 1
ATOM 2586 O O . PHE B 1 49 ? 33.985 -10.579 -0.133 1.00 46.66 49 PHE B O 1
ATOM 2594 N N . VAL B 1 50 ? 35.877 -11.577 0.637 1.00 42.61 50 VAL B N 1
ATOM 2595 C CA . VAL B 1 50 ? 35.931 -12.514 -0.508 1.00 42.33 50 VAL B CA 1
ATOM 2596 C C . VAL B 1 50 ? 34.656 -13.374 -0.509 1.00 46.98 50 VAL B C 1
ATOM 2597 O O . VAL B 1 50 ? 34.017 -13.505 -1.557 1.00 46.96 50 VAL B O 1
ATOM 2601 N N . VAL B 1 51 ? 34.271 -13.909 0.676 1.00 42.76 51 VAL B N 1
ATOM 2602 C CA . VAL B 1 51 ? 33.057 -14.712 0.849 1.00 42.14 51 VAL B CA 1
ATOM 2603 C C . VAL B 1 51 ? 31.826 -13.852 0.516 1.00 47.23 51 VAL B C 1
ATOM 2604 O O . VAL B 1 51 ? 30.948 -14.321 -0.204 1.00 46.95 51 VAL B O 1
ATOM 2608 N N . PHE B 1 52 ? 31.806 -12.580 0.981 1.00 44.88 52 PHE B N 1
ATOM 2609 C CA . PHE B 1 52 ? 30.722 -11.617 0.741 1.00 45.09 52 PHE B CA 1
ATOM 2610 C C . PHE B 1 52 ? 30.450 -11.381 -0.747 1.00 49.13 52 PHE B C 1
ATOM 2611 O O . PHE B 1 52 ? 29.295 -11.456 -1.156 1.00 48.04 52 PHE B O 1
ATOM 2619 N N . PHE B 1 53 ? 31.500 -11.116 -1.549 1.00 46.90 53 PHE B N 1
ATOM 2620 C CA . PHE B 1 53 ? 31.353 -10.843 -2.984 1.00 47.34 53 PHE B CA 1
ATOM 2621 C C . PHE B 1 53 ? 31.081 -12.100 -3.832 1.00 50.82 53 PHE B C 1
ATOM 2622 O O . PHE B 1 53 ? 30.312 -12.002 -4.792 1.00 50.44 53 PHE B O 1
ATOM 2630 N N . VAL B 1 54 ? 31.664 -13.274 -3.468 1.00 46.73 54 VAL B N 1
ATOM 2631 C CA . VAL B 1 54 ? 31.429 -14.562 -4.152 1.00 45.89 54 VAL B CA 1
ATOM 2632 C C . VAL B 1 54 ? 29.959 -14.975 -3.907 1.00 49.06 54 VAL B C 1
ATOM 2633 O O . VAL B 1 54 ? 29.290 -15.443 -4.832 1.00 47.93 54 VAL B O 1
ATOM 2637 N N . CYS B 1 55 ? 29.455 -14.725 -2.676 1.00 45.79 55 CYS B N 1
ATOM 2638 C CA . CYS B 1 55 ? 28.071 -14.976 -2.277 1.00 45.88 55 CYS B CA 1
ATOM 2639 C C . CYS B 1 55 ? 27.134 -13.987 -2.976 1.00 49.08 55 CYS B C 1
ATOM 2640 O O . CYS B 1 55 ? 26.081 -14.397 -3.464 1.00 48.37 55 CYS B O 1
ATOM 2643 N N . ALA B 1 56 ? 27.537 -12.691 -3.049 1.00 45.40 56 ALA B N 1
ATOM 2644 C CA . ALA B 1 56 ? 26.788 -11.618 -3.715 1.00 44.62 56 ALA B CA 1
ATOM 2645 C C . ALA B 1 56 ? 26.602 -11.942 -5.205 1.00 47.60 56 ALA B C 1
ATOM 2646 O O . ALA B 1 56 ? 25.481 -11.844 -5.708 1.00 47.27 56 ALA B O 1
ATOM 2648 N N . TYR B 1 57 ? 27.684 -12.389 -5.881 1.00 42.94 57 TYR B N 1
ATOM 2649 C CA . TYR B 1 57 ? 27.687 -12.799 -7.292 1.00 42.42 57 TYR B CA 1
ATOM 2650 C C . TYR B 1 57 ? 26.687 -13.946 -7.558 1.00 46.53 57 TYR B C 1
ATOM 2651 O O . TYR B 1 57 ? 25.967 -13.903 -8.563 1.00 46.57 57 TYR B O 1
ATOM 2660 N N . GLY B 1 58 ? 26.688 -14.951 -6.668 1.00 41.68 58 GLY B N 1
ATOM 2661 C CA . GLY B 1 58 ? 25.827 -16.124 -6.738 1.00 40.56 58 GLY B CA 1
ATOM 2662 C C . GLY B 1 58 ? 24.355 -15.782 -6.669 1.00 43.35 58 GLY B C 1
ATOM 2663 O O . GLY B 1 58 ? 23.564 -16.309 -7.451 1.00 42.26 58 GLY B O 1
ATOM 2664 N N . ASN B 1 59 ? 23.983 -14.883 -5.739 1.00 40.26 59 ASN B N 1
ATOM 2665 C CA . ASN B 1 59 ? 22.606 -14.427 -5.550 1.00 40.40 59 ASN B CA 1
ATOM 2666 C C . ASN B 1 59 ? 22.122 -13.595 -6.746 1.00 45.96 59 ASN B C 1
ATOM 2667 O O . ASN B 1 59 ? 20.966 -13.733 -7.144 1.00 46.06 59 ASN B O 1
ATOM 2672 N N . VAL B 1 60 ? 23.013 -12.765 -7.334 1.00 43.25 60 VAL B N 1
ATOM 2673 C CA . VAL B 1 60 ? 22.713 -11.943 -8.515 1.00 43.39 60 VAL B CA 1
ATOM 2674 C C . VAL B 1 60 ? 22.571 -12.836 -9.761 1.00 48.62 60 VAL B C 1
ATOM 2675 O O . VAL B 1 60 ? 21.592 -12.696 -10.493 1.00 48.29 60 VAL B O 1
ATOM 2679 N N . ILE B 1 61 ? 23.518 -13.773 -9.979 1.00 46.71 61 ILE B N 1
ATOM 2680 C CA . ILE B 1 61 ? 23.483 -14.693 -11.125 1.00 47.38 61 ILE B CA 1
ATOM 2681 C C . ILE B 1 61 ? 22.245 -15.625 -11.056 1.00 52.59 61 ILE B C 1
ATOM 2682 O O . ILE B 1 61 ? 21.743 -16.044 -12.099 1.00 51.74 61 ILE B O 1
ATOM 2687 N N . ASN B 1 62 ? 21.734 -15.887 -9.834 1.00 50.66 62 ASN B N 1
ATOM 2688 C CA . ASN B 1 62 ? 20.537 -16.691 -9.590 1.00 51.09 62 ASN B CA 1
ATOM 2689 C C . ASN B 1 62 ? 19.298 -15.938 -10.079 1.00 57.21 62 ASN B C 1
ATOM 2690 O O . ASN B 1 62 ? 18.422 -16.539 -10.699 1.00 56.95 62 ASN B O 1
ATOM 2695 N N . ASP B 1 63 ? 19.243 -14.620 -9.813 1.00 55.15 63 ASP B N 1
ATOM 2696 C CA . ASP B 1 63 ? 18.145 -13.736 -10.203 1.00 55.39 63 ASP B CA 1
ATOM 2697 C C . ASP B 1 63 ? 18.080 -13.483 -11.708 1.00 59.46 63 ASP B C 1
ATOM 2698 O O . ASP B 1 63 ? 16.983 -13.303 -12.238 1.00 59.14 63 ASP B O 1
ATOM 2703 N N . ILE B 1 64 ? 19.247 -13.462 -12.390 1.00 56.27 64 ILE B N 1
ATOM 2704 C CA . ILE B 1 64 ? 19.374 -13.251 -13.841 1.00 56.27 64 ILE B CA 1
ATOM 2705 C C . ILE B 1 64 ? 18.713 -14.417 -14.608 1.00 61.16 64 ILE B C 1
ATOM 2706 O O . ILE B 1 64 ? 17.882 -14.178 -15.489 1.00 60.49 64 ILE B O 1
ATOM 2711 N N . PHE B 1 65 ? 19.068 -15.667 -14.241 1.00 58.74 65 PHE B N 1
ATOM 2712 C CA . PHE B 1 65 ? 18.536 -16.891 -14.848 1.00 58.96 65 PHE B CA 1
ATOM 2713 C C . PHE B 1 65 ? 17.078 -17.182 -14.451 1.00 64.46 65 PHE B C 1
ATOM 2714 O O . PHE B 1 65 ? 16.400 -17.942 -15.149 1.00 63.97 65 PHE B O 1
ATOM 2722 N N . ASP B 1 66 ? 16.598 -16.576 -13.342 1.00 62.25 66 ASP B N 1
ATOM 2723 C CA . ASP B 1 66 ? 15.239 -16.766 -12.825 1.00 62.65 66 ASP B CA 1
ATOM 2724 C C . ASP B 1 66 ? 14.267 -15.603 -13.105 1.00 66.76 66 ASP B C 1
ATOM 2725 O O . ASP B 1 66 ? 13.150 -15.652 -12.597 1.00 65.91 66 ASP B O 1
ATOM 2730 N N . ILE B 1 67 ? 14.660 -14.587 -13.919 1.00 64.01 67 ILE B N 1
ATOM 2731 C CA . ILE B 1 67 ? 13.831 -13.406 -14.234 1.00 64.20 67 ILE B CA 1
ATOM 2732 C C . ILE B 1 67 ? 12.411 -13.783 -14.742 1.00 70.49 67 ILE B C 1
ATOM 2733 O O . ILE B 1 67 ? 11.437 -13.163 -14.307 1.00 69.81 67 ILE B O 1
ATOM 2738 N N . GLU B 1 68 ? 12.301 -14.807 -15.618 1.00 69.07 68 GLU B N 1
ATOM 2739 C CA . GLU B 1 68 ? 11.026 -15.274 -16.174 1.00 69.58 68 GLU B CA 1
ATOM 2740 C C . GLU B 1 68 ? 10.213 -16.071 -15.154 1.00 73.97 68 GLU B C 1
ATOM 2741 O O . GLU B 1 68 ? 8.992 -15.921 -15.104 1.00 73.56 68 GLU B O 1
ATOM 2747 N N . ILE B 1 69 ? 10.892 -16.909 -14.341 1.00 71.07 69 ILE B N 1
ATOM 2748 C CA . ILE B 1 69 ? 10.287 -17.741 -13.288 1.00 71.18 69 ILE B CA 1
ATOM 2749 C C . ILE B 1 69 ? 9.746 -16.846 -12.149 1.00 75.50 69 ILE B C 1
ATOM 2750 O O . ILE B 1 69 ? 8.657 -17.105 -11.631 1.00 75.35 69 ILE B O 1
ATOM 2755 N N . ASP B 1 70 ? 10.509 -15.786 -11.785 1.00 71.73 70 ASP B N 1
ATOM 2756 C CA . ASP B 1 70 ? 10.163 -14.814 -10.743 1.00 71.19 70 ASP B CA 1
ATOM 2757 C C . ASP B 1 70 ? 8.998 -13.910 -11.137 1.00 74.10 70 ASP B C 1
ATOM 2758 O O . ASP B 1 70 ? 8.322 -13.376 -10.258 1.00 73.47 70 ASP B O 1
ATOM 2763 N N . ARG B 1 71 ? 8.750 -13.752 -12.454 1.00 70.44 71 ARG B N 1
ATOM 2764 C CA . ARG B 1 71 ? 7.642 -12.955 -12.992 1.00 69.98 71 ARG B CA 1
ATOM 2765 C C . ARG B 1 71 ? 6.289 -13.568 -12.608 1.00 74.68 71 ARG B C 1
ATOM 2766 O O . ARG B 1 71 ? 5.296 -12.848 -12.491 1.00 74.36 71 ARG B O 1
ATOM 2774 N N . ILE B 1 72 ? 6.276 -14.890 -12.369 1.00 71.69 72 ILE B N 1
ATOM 2775 C CA . ILE B 1 72 ? 5.104 -15.648 -11.952 1.00 71.85 72 ILE B CA 1
ATOM 2776 C C . ILE B 1 72 ? 5.129 -15.749 -10.417 1.00 76.57 72 ILE B C 1
ATOM 2777 O O . ILE B 1 72 ? 4.273 -15.162 -9.754 1.00 76.20 72 ILE B O 1
ATOM 2782 N N . ASN B 1 73 ? 6.132 -16.456 -9.861 1.00 73.90 73 ASN B N 1
ATOM 2783 C CA . ASN B 1 73 ? 6.308 -16.660 -8.419 1.00 74.05 73 ASN B CA 1
ATOM 2784 C C . ASN B 1 73 ? 7.188 -15.549 -7.843 1.00 78.60 73 ASN B C 1
ATOM 2785 O O . ASN B 1 73 ? 8.342 -15.423 -8.243 1.00 78.99 73 ASN B O 1
ATOM 2790 N N . LYS B 1 74 ? 6.638 -14.758 -6.900 1.00 74.48 74 LYS B N 1
ATOM 2791 C CA . LYS B 1 74 ? 7.231 -13.590 -6.219 1.00 73.76 74 LYS B CA 1
ATOM 2792 C C . LYS B 1 74 ? 7.745 -12.507 -7.234 1.00 75.25 74 LYS B C 1
ATOM 2793 O O . LYS B 1 74 ? 8.950 -12.373 -7.464 1.00 74.46 74 LYS B O 1
ATOM 2799 N N . PRO B 1 75 ? 6.817 -11.698 -7.815 1.00 70.56 75 PRO B N 1
ATOM 2800 C CA . PRO B 1 75 ? 7.234 -10.648 -8.768 1.00 69.74 75 PRO B CA 1
ATOM 2801 C C . PRO B 1 75 ? 7.725 -9.344 -8.122 1.00 72.02 75 PRO B C 1
ATOM 2802 O O . PRO B 1 75 ? 8.036 -8.384 -8.836 1.00 71.13 75 PRO B O 1
ATOM 2806 N N . SER B 1 76 ? 7.813 -9.316 -6.777 1.00 67.98 76 SER B N 1
ATOM 2807 C CA . SER B 1 76 ? 8.277 -8.175 -5.975 1.00 67.22 76 SER B CA 1
ATOM 2808 C C . SER B 1 76 ? 9.823 -8.037 -5.944 1.00 68.59 76 SER B C 1
ATOM 2809 O O . SER B 1 76 ? 10.338 -7.035 -5.440 1.00 68.17 76 SER B O 1
ATOM 2812 N N . ARG B 1 77 ? 10.547 -9.033 -6.509 1.00 62.78 77 ARG B N 1
ATOM 2813 C CA . ARG B 1 77 ? 12.010 -9.091 -6.594 1.00 61.59 77 ARG B CA 1
ATOM 2814 C C . ARG B 1 77 ? 12.581 -7.952 -7.496 1.00 64.58 77 ARG B C 1
ATOM 2815 O O . ARG B 1 77 ? 11.832 -7.452 -8.341 1.00 63.79 77 ARG B O 1
ATOM 2823 N N . PRO B 1 78 ? 13.873 -7.521 -7.334 1.00 60.55 78 PRO B N 1
ATOM 2824 C CA . PRO B 1 78 ? 14.397 -6.390 -8.136 1.00 59.97 78 PRO B CA 1
ATOM 2825 C C . PRO B 1 78 ? 14.334 -6.507 -9.660 1.00 63.88 78 PRO B C 1
ATOM 2826 O O . PRO B 1 78 ? 14.069 -5.505 -10.329 1.00 63.53 78 PRO B O 1
ATOM 2830 N N . LEU B 1 79 ? 14.609 -7.695 -10.211 1.00 60.23 79 LEU B N 1
ATOM 2831 C CA . LEU B 1 79 ? 14.613 -7.881 -11.659 1.00 59.95 79 LEU B CA 1
ATOM 2832 C C . LEU B 1 79 ? 13.202 -7.980 -12.293 1.00 63.75 79 LEU B C 1
ATOM 2833 O O . LEU B 1 79 ? 12.969 -7.216 -13.233 1.00 63.18 79 LEU B O 1
ATOM 2838 N N . PRO B 1 80 ? 12.244 -8.844 -11.838 1.00 60.48 80 PRO B N 1
ATOM 2839 C CA . PRO B 1 80 ? 10.925 -8.885 -12.507 1.00 60.32 80 PRO B CA 1
ATOM 2840 C C . PRO B 1 80 ? 10.070 -7.621 -12.364 1.00 63.64 80 PRO B C 1
ATOM 2841 O O . PRO B 1 80 ? 9.236 -7.363 -13.233 1.00 63.09 80 PRO B O 1
ATOM 2845 N N . SER B 1 81 ? 10.282 -6.841 -11.279 1.00 59.76 81 SER B N 1
ATOM 2846 C CA . SER B 1 81 ? 9.560 -5.594 -10.995 1.00 59.47 81 SER B CA 1
ATOM 2847 C C . SER B 1 81 ? 10.036 -4.401 -11.841 1.00 63.64 81 SER B C 1
ATOM 2848 O O . SER B 1 81 ? 9.370 -3.364 -11.869 1.00 63.46 81 SER B O 1
ATOM 2851 N N . GLY B 1 82 ? 11.179 -4.557 -12.510 1.00 60.09 82 GLY B N 1
ATOM 2852 C CA . GLY B 1 82 ? 11.759 -3.531 -13.370 1.00 59.51 82 GLY B CA 1
ATOM 2853 C C . GLY B 1 82 ? 12.569 -2.473 -12.648 1.00 62.25 82 GLY B C 1
ATOM 2854 O O . GLY B 1 82 ? 13.005 -1.503 -13.274 1.00 61.86 82 GLY B O 1
ATOM 2855 N N . LYS B 1 83 ? 12.782 -2.655 -11.325 1.00 58.09 83 LYS B N 1
ATOM 2856 C CA . LYS B 1 83 ? 13.567 -1.749 -10.474 1.00 57.55 83 LYS B CA 1
ATOM 2857 C C . LYS B 1 83 ? 15.037 -1.732 -10.925 1.00 60.35 83 LYS B C 1
ATOM 2858 O O . LYS B 1 83 ? 15.684 -0.685 -10.874 1.00 59.99 83 LYS B O 1
ATOM 2864 N N . ILE B 1 84 ? 15.541 -2.893 -11.392 1.00 55.85 84 ILE B N 1
ATOM 2865 C CA . ILE B 1 84 ? 16.879 -3.075 -11.960 1.00 55.24 84 ILE B CA 1
ATOM 2866 C C . ILE B 1 84 ? 16.697 -3.768 -13.328 1.00 59.05 84 ILE B C 1
ATOM 2867 O O . ILE B 1 84 ? 15.974 -4.763 -13.416 1.00 58.98 84 ILE B O 1
ATOM 2872 N N . LYS B 1 85 ? 17.318 -3.217 -14.389 1.00 55.33 85 LYS B N 1
ATOM 2873 C CA . LYS B 1 85 ? 17.293 -3.774 -15.745 1.00 55.17 85 LYS B CA 1
ATOM 2874 C C . LYS B 1 85 ? 18.160 -5.037 -15.784 1.00 59.32 85 LYS B C 1
ATOM 2875 O O . LYS B 1 85 ? 19.120 -5.130 -15.011 1.00 58.95 85 LYS B O 1
ATOM 2881 N N . LEU B 1 86 ? 17.854 -5.989 -16.700 1.00 56.08 86 LEU B N 1
ATOM 2882 C CA . LEU B 1 86 ? 18.622 -7.238 -16.851 1.00 55.66 86 LEU B CA 1
ATOM 2883 C C . LEU B 1 86 ? 20.111 -6.980 -17.122 1.00 60.62 86 LEU B C 1
ATOM 2884 O O . LEU B 1 86 ? 20.953 -7.660 -16.533 1.00 60.29 86 LEU B O 1
ATOM 2889 N N . ASN B 1 87 ? 20.425 -5.968 -17.968 1.00 57.68 87 ASN B N 1
ATOM 2890 C CA . ASN B 1 87 ? 21.792 -5.568 -18.313 1.00 57.67 87 ASN B CA 1
ATOM 2891 C C . ASN B 1 87 ? 22.537 -4.989 -17.112 1.00 61.02 87 ASN B C 1
ATOM 2892 O O . ASN B 1 87 ? 23.725 -5.277 -16.963 1.00 60.43 87 ASN B O 1
ATOM 2897 N N . GLU B 1 88 ? 21.841 -4.184 -16.258 1.00 57.09 88 GLU B N 1
ATOM 2898 C CA . GLU B 1 88 ? 22.399 -3.570 -15.038 1.00 56.51 88 GLU B CA 1
ATOM 2899 C C . GLU B 1 88 ? 22.854 -4.661 -14.060 1.00 58.27 88 GLU B C 1
ATOM 2900 O O . GLU B 1 88 ? 23.899 -4.511 -13.423 1.00 57.40 88 GLU B O 1
ATOM 2906 N N . ALA B 1 89 ? 22.069 -5.760 -13.968 1.00 53.18 89 ALA B N 1
ATOM 2907 C CA . ALA B 1 89 ? 22.334 -6.922 -13.117 1.00 52.06 89 ALA B CA 1
ATOM 2908 C C . ALA B 1 89 ? 23.550 -7.716 -13.605 1.00 53.47 89 ALA B C 1
ATOM 2909 O O . ALA B 1 89 ? 24.393 -8.090 -12.789 1.00 53.00 89 ALA B O 1
ATOM 2911 N N . LYS B 1 90 ? 23.634 -7.965 -14.930 1.00 48.14 90 LYS B N 1
ATOM 2912 C CA . LYS B 1 90 ? 24.711 -8.709 -15.587 1.00 47.45 90 LYS B CA 1
ATOM 2913 C C . LYS B 1 90 ? 26.082 -8.038 -15.422 1.00 50.99 90 LYS B C 1
ATOM 2914 O O . LYS B 1 90 ? 27.074 -8.741 -15.206 1.00 50.12 90 LYS B O 1
ATOM 2920 N N . LYS B 1 91 ? 26.129 -6.686 -15.517 1.00 47.60 91 LYS B N 1
ATOM 2921 C CA . LYS B 1 91 ? 27.341 -5.869 -15.349 1.00 47.32 91 LYS B CA 1
ATOM 2922 C C . LYS B 1 91 ? 27.755 -5.861 -13.873 1.00 52.42 91 LYS B C 1
ATOM 2923 O O . LYS B 1 91 ? 28.953 -5.882 -13.564 1.00 52.55 91 LYS B O 1
ATOM 2929 N N . PHE B 1 92 ? 26.751 -5.835 -12.970 1.00 48.58 92 PHE B N 1
ATOM 2930 C CA . PHE B 1 92 ? 26.921 -5.859 -11.520 1.00 48.19 92 PHE B CA 1
ATOM 2931 C C . PHE B 1 92 ? 27.517 -7.199 -11.065 1.00 51.76 92 PHE B C 1
ATOM 2932 O O . PHE B 1 92 ? 28.475 -7.187 -10.293 1.00 51.55 92 PHE B O 1
ATOM 2940 N N . SER B 1 93 ? 26.993 -8.346 -11.576 1.00 47.51 93 SER B N 1
ATOM 2941 C CA . SER B 1 93 ? 27.506 -9.682 -11.230 1.00 46.59 93 SER B CA 1
ATOM 2942 C C . SER B 1 93 ? 28.948 -9.879 -11.699 1.00 49.51 93 SER B C 1
ATOM 2943 O O . SER B 1 93 ? 29.699 -10.591 -11.037 1.00 48.79 93 SER B O 1
ATOM 2946 N N . ALA B 1 94 ? 29.338 -9.220 -12.816 1.00 45.60 94 ALA B N 1
ATOM 2947 C CA . ALA B 1 94 ? 30.691 -9.259 -13.365 1.00 45.45 94 ALA B CA 1
ATOM 2948 C C . ALA B 1 94 ? 31.659 -8.548 -12.406 1.00 51.61 94 ALA B C 1
ATOM 2949 O O . ALA B 1 94 ? 32.708 -9.104 -12.071 1.00 51.13 94 ALA B O 1
ATOM 2951 N N . ILE B 1 95 ? 31.261 -7.347 -11.924 1.00 49.44 95 ILE B N 1
ATOM 2952 C CA . ILE B 1 95 ? 31.998 -6.499 -10.982 1.00 49.41 95 ILE B CA 1
ATOM 2953 C C . ILE B 1 95 ? 32.194 -7.196 -9.621 1.00 52.51 95 ILE B C 1
ATOM 2954 O O . ILE B 1 95 ? 33.304 -7.170 -9.084 1.00 51.93 95 ILE B O 1
ATOM 2959 N N . LEU B 1 96 ? 31.126 -7.834 -9.087 1.00 48.33 96 LEU B N 1
ATOM 2960 C CA . LEU B 1 96 ? 31.160 -8.564 -7.812 1.00 47.60 96 LEU B CA 1
ATOM 2961 C C . LEU B 1 96 ? 32.111 -9.754 -7.897 1.00 50.56 96 LEU B C 1
ATOM 2962 O O . LEU B 1 96 ? 32.815 -10.037 -6.924 1.00 50.34 96 LEU B O 1
ATOM 2967 N N . LEU B 1 97 ? 32.147 -10.425 -9.078 1.00 45.97 97 LEU B N 1
ATOM 2968 C CA . LEU B 1 97 ? 32.985 -11.587 -9.370 1.00 45.16 97 LEU B CA 1
ATOM 2969 C C . LEU B 1 97 ? 34.472 -11.225 -9.411 1.00 49.25 97 LEU B C 1
ATOM 2970 O O . LEU B 1 97 ? 35.280 -11.931 -8.803 1.00 49.23 97 LEU B O 1
ATOM 2975 N N . ILE B 1 98 ? 34.832 -10.136 -10.126 1.00 45.22 98 ILE B N 1
ATOM 2976 C CA . ILE B 1 98 ? 36.221 -9.679 -10.256 1.00 44.71 98 ILE B CA 1
ATOM 2977 C C . ILE B 1 98 ? 36.771 -9.275 -8.883 1.00 48.35 98 ILE B C 1
ATOM 2978 O O . ILE B 1 98 ? 37.899 -9.637 -8.549 1.00 47.06 98 ILE B O 1
ATOM 2983 N N . LEU B 1 99 ? 35.931 -8.604 -8.068 1.00 45.94 99 LEU B N 1
ATOM 2984 C CA . LEU B 1 99 ? 36.246 -8.174 -6.708 1.00 46.39 99 LEU B CA 1
ATOM 2985 C C . LEU B 1 99 ? 36.607 -9.361 -5.821 1.00 49.97 99 LEU B C 1
ATOM 2986 O O . LEU B 1 99 ? 37.658 -9.334 -5.189 1.00 50.09 99 LEU B O 1
ATOM 2991 N N . GLY B 1 100 ? 35.767 -10.398 -5.825 1.00 45.46 100 GLY B N 1
ATOM 2992 C CA . GLY B 1 100 ? 35.991 -11.622 -5.064 1.00 44.74 100 GLY B CA 1
ATOM 2993 C C . GLY B 1 100 ? 37.248 -12.367 -5.475 1.00 47.90 100 GLY B C 1
ATOM 2994 O O . GLY B 1 100 ? 38.066 -12.711 -4.618 1.00 47.47 100 GLY B O 1
ATOM 2995 N N . LEU B 1 101 ? 37.435 -12.581 -6.796 1.00 43.82 101 LEU B N 1
ATOM 2996 C CA . LEU B 1 101 ? 38.588 -13.306 -7.329 1.00 43.33 101 LEU B CA 1
ATOM 2997 C C . LEU B 1 101 ? 39.923 -12.573 -7.111 1.00 47.01 101 LEU B C 1
ATOM 2998 O O . LEU B 1 101 ? 40.886 -13.198 -6.660 1.00 46.14 101 LEU B O 1
ATOM 3003 N N . VAL B 1 102 ? 39.965 -11.251 -7.378 1.00 43.62 102 VAL B N 1
ATOM 3004 C CA . VAL B 1 102 ? 41.174 -10.435 -7.198 1.00 43.49 102 VAL B CA 1
ATOM 3005 C C . VAL B 1 102 ? 41.569 -10.353 -5.708 1.00 47.78 102 VAL B C 1
ATOM 3006 O O . VAL B 1 102 ? 42.756 -10.491 -5.390 1.00 47.93 102 VAL B O 1
ATOM 3010 N N . LEU B 1 103 ? 40.577 -10.170 -4.807 1.00 43.34 103 LEU B N 1
ATOM 3011 C CA . LEU B 1 103 ? 40.786 -10.130 -3.356 1.00 42.73 103 LEU B CA 1
ATOM 3012 C C . LEU B 1 103 ? 41.398 -11.449 -2.814 1.00 44.83 103 LEU B C 1
ATOM 3013 O O . LEU B 1 103 ? 42.284 -11.394 -1.958 1.00 43.94 103 LEU B O 1
ATOM 3018 N N . SER B 1 104 ? 40.941 -12.620 -3.330 1.00 40.44 104 SER B N 1
ATOM 3019 C CA . SER B 1 104 ? 41.423 -13.949 -2.919 1.00 39.73 104 SER B CA 1
ATOM 3020 C C . SER B 1 104 ? 42.890 -14.221 -3.291 1.00 43.59 104 SER B C 1
ATOM 3021 O O . SER B 1 104 ? 43.520 -15.054 -2.636 1.00 43.01 104 SER B O 1
ATOM 3024 N N . LEU B 1 105 ? 43.439 -13.503 -4.315 1.00 40.12 105 LEU B N 1
ATOM 3025 C CA . LEU B 1 105 ? 44.849 -13.592 -4.734 1.00 40.05 105 LEU B CA 1
ATOM 3026 C C . LEU B 1 105 ? 45.763 -13.130 -3.590 1.00 44.41 105 LEU B C 1
ATOM 3027 O O . LEU B 1 105 ? 46.906 -13.577 -3.495 1.00 44.25 105 LEU B O 1
ATOM 3032 N N . PHE B 1 106 ? 45.250 -12.204 -2.745 1.00 41.00 106 PHE B N 1
ATOM 3033 C CA . PHE B 1 106 ? 45.933 -11.605 -1.602 1.00 40.53 106 PHE B CA 1
ATOM 3034 C C . PHE B 1 106 ? 45.891 -12.476 -0.367 1.00 46.47 106 PHE B C 1
ATOM 3035 O O . PHE B 1 106 ? 46.523 -12.133 0.632 1.00 47.19 106 PHE B O 1
ATOM 3043 N N . ILE B 1 107 ? 45.189 -13.619 -0.433 1.00 43.91 107 ILE B N 1
ATOM 3044 C CA . ILE B 1 107 ? 45.169 -14.583 0.664 1.00 43.93 107 ILE B CA 1
ATOM 3045 C C . ILE B 1 107 ? 46.249 -15.620 0.319 1.00 49.16 107 ILE B C 1
ATOM 3046 O O . ILE B 1 107 ? 47.305 -15.611 0.9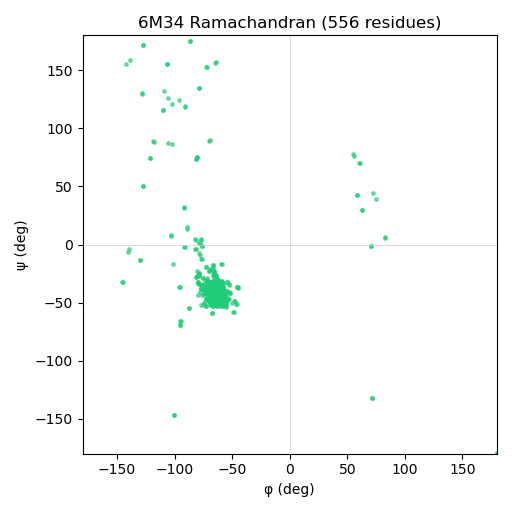60 1.00 49.52 107 ILE B O 1
ATOM 3051 N N . ASN B 1 108 ? 46.015 -16.448 -0.744 1.00 45.37 108 ASN B N 1
ATOM 3052 C CA . ASN B 1 108 ? 46.918 -17.497 -1.272 1.00 44.65 108 ASN B CA 1
ATOM 3053 C C . ASN B 1 108 ? 46.314 -18.245 -2.496 1.00 47.26 108 ASN B C 1
ATOM 3054 O O . ASN B 1 108 ? 45.177 -17.972 -2.897 1.00 46.65 108 ASN B O 1
ATOM 3059 N N . ILE B 1 109 ? 47.062 -19.229 -3.035 1.00 42.85 109 ILE B N 1
ATOM 3060 C CA . ILE B 1 109 ? 46.655 -20.056 -4.175 1.00 42.32 109 ILE B CA 1
ATOM 3061 C C . ILE B 1 109 ? 45.377 -20.901 -3.887 1.00 46.21 109 ILE B C 1
ATOM 3062 O O . ILE B 1 109 ? 44.526 -21.037 -4.775 1.00 45.22 109 ILE B O 1
ATOM 3067 N N . TYR B 1 110 ? 45.245 -21.427 -2.640 1.00 42.50 110 TYR B N 1
ATOM 3068 C CA . TYR B 1 110 ? 44.129 -22.266 -2.182 1.00 41.32 110 TYR B CA 1
ATOM 3069 C C . TYR B 1 110 ? 42.830 -21.480 -2.129 1.00 43.89 110 TYR B C 1
ATOM 3070 O O . TYR B 1 110 ? 41.784 -22.012 -2.506 1.00 42.96 110 TYR B O 1
ATOM 3079 N N . ALA B 1 111 ? 42.909 -20.198 -1.704 1.00 39.95 111 ALA B N 1
ATOM 3080 C CA . ALA B 1 111 ? 41.762 -19.294 -1.631 1.00 39.28 111 ALA B CA 1
ATOM 3081 C C . ALA B 1 111 ? 41.221 -18.996 -3.027 1.00 41.64 111 ALA B C 1
ATOM 3082 O O . ALA B 1 111 ? 40.013 -19.085 -3.226 1.00 41.02 111 ALA B O 1
ATOM 3084 N N . LEU B 1 112 ? 42.114 -18.719 -4.008 1.00 37.69 112 LEU B N 1
ATOM 3085 C CA . LEU B 1 112 ? 41.712 -18.480 -5.397 1.00 37.06 112 LEU B CA 1
ATOM 3086 C C . LEU B 1 112 ? 41.024 -19.725 -5.991 1.00 40.90 112 LEU B C 1
ATOM 3087 O O . LEU B 1 112 ? 39.969 -19.582 -6.617 1.00 40.69 112 LEU B O 1
ATOM 3092 N N . ILE B 1 113 ? 41.599 -20.937 -5.759 1.00 36.58 113 ILE B N 1
ATOM 3093 C CA . ILE B 1 113 ? 41.018 -22.209 -6.218 1.00 36.07 113 ILE B CA 1
ATOM 3094 C C . ILE B 1 113 ? 39.568 -22.359 -5.701 1.00 38.61 113 ILE B C 1
ATOM 3095 O O . ILE B 1 113 ? 38.669 -22.580 -6.523 1.00 38.03 113 ILE B O 1
ATOM 3100 N N . ILE B 1 114 ? 39.339 -22.170 -4.361 1.00 33.38 114 ILE B N 1
ATOM 3101 C CA . ILE B 1 114 ? 37.995 -22.240 -3.762 1.00 32.35 114 ILE B CA 1
ATOM 3102 C C . ILE B 1 114 ? 37.089 -21.164 -4.392 1.00 35.96 114 ILE B C 1
ATOM 3103 O O . ILE B 1 114 ? 35.984 -21.496 -4.833 1.00 34.79 114 ILE B O 1
ATOM 3108 N N . ALA B 1 115 ? 37.605 -19.911 -4.529 1.00 32.91 115 ALA B N 1
ATOM 3109 C CA . ALA B 1 115 ? 36.896 -18.791 -5.168 1.00 32.39 115 ALA B CA 1
ATOM 3110 C C . ALA B 1 115 ? 36.433 -19.122 -6.593 1.00 36.08 115 ALA B C 1
ATOM 3111 O O . ALA B 1 115 ? 35.261 -18.908 -6.889 1.00 35.80 115 ALA B O 1
ATOM 3113 N N . VAL B 1 116 ? 37.323 -19.687 -7.446 1.00 32.46 116 VAL B N 1
ATOM 3114 C CA . VAL B 1 116 ? 37.010 -20.065 -8.836 1.00 32.90 116 VAL B CA 1
ATOM 3115 C C . VAL B 1 116 ? 35.976 -21.209 -8.895 1.00 37.97 116 VAL B C 1
ATOM 3116 O O . VAL B 1 116 ? 34.979 -21.101 -9.620 1.00 36.96 116 VAL B O 1
ATOM 3120 N N . ILE B 1 117 ? 36.218 -22.287 -8.120 1.00 35.74 117 ILE B N 1
ATOM 3121 C CA . ILE B 1 117 ? 35.349 -23.465 -8.040 1.00 36.04 117 ILE B CA 1
ATOM 3122 C C . ILE B 1 117 ? 33.928 -23.078 -7.571 1.00 40.98 117 ILE B C 1
ATOM 3123 O O . ILE B 1 117 ? 32.951 -23.530 -8.178 1.00 41.23 117 ILE B O 1
ATOM 3128 N N . ASN B 1 118 ? 33.824 -22.200 -6.547 1.00 36.84 118 ASN B N 1
ATOM 3129 C CA . ASN B 1 118 ? 32.545 -21.696 -6.047 1.00 36.59 118 ASN B CA 1
ATOM 3130 C C . ASN B 1 118 ? 31.821 -20.912 -7.146 1.00 41.01 118 ASN B C 1
ATOM 3131 O O . ASN B 1 118 ? 30.640 -21.153 -7.387 1.00 40.40 118 ASN B O 1
ATOM 3136 N N . ALA B 1 119 ? 32.566 -20.038 -7.860 1.00 38.23 119 ALA B N 1
ATOM 3137 C CA . ALA B 1 119 ? 32.094 -19.200 -8.965 1.00 37.96 119 ALA B CA 1
ATOM 3138 C C . ALA B 1 119 ? 31.538 -20.017 -10.142 1.00 41.24 119 ALA B C 1
ATOM 3139 O O . ALA B 1 119 ? 30.517 -19.628 -10.714 1.00 40.77 119 ALA B O 1
ATOM 3141 N N . LEU B 1 120 ? 32.191 -21.145 -10.493 1.00 37.33 120 LEU B N 1
ATOM 3142 C CA . LEU B 1 120 ? 31.715 -22.010 -11.575 1.00 37.07 120 LEU B CA 1
ATOM 3143 C C . LEU B 1 120 ? 30.443 -22.752 -11.143 1.00 41.83 120 LEU B C 1
ATOM 3144 O O . LEU B 1 120 ? 29.442 -22.719 -11.869 1.00 41.10 120 LEU B O 1
ATOM 3149 N N . PHE B 1 121 ? 30.460 -23.348 -9.924 1.00 38.79 121 PHE B N 1
ATOM 3150 C CA . PHE B 1 121 ? 29.316 -24.056 -9.341 1.00 38.76 121 PHE B CA 1
ATOM 3151 C C . PHE B 1 121 ? 28.079 -23.153 -9.206 1.00 42.86 121 PHE B C 1
ATOM 3152 O O . PHE B 1 121 ? 26.982 -23.592 -9.551 1.00 42.64 121 PHE B O 1
ATOM 3160 N N . LEU B 1 122 ? 28.264 -21.890 -8.743 1.00 38.79 122 LEU B N 1
ATOM 3161 C CA . LEU B 1 122 ? 27.191 -20.906 -8.575 1.00 38.49 122 LEU B CA 1
ATOM 3162 C C . LEU B 1 122 ? 26.506 -20.549 -9.898 1.00 44.75 122 LEU B C 1
ATOM 3163 O O . LEU B 1 122 ? 25.273 -20.447 -9.942 1.00 44.32 122 LEU B O 1
ATOM 3168 N N . TYR B 1 123 ? 27.303 -20.381 -10.975 1.00 42.84 123 TYR B N 1
ATOM 3169 C CA . TYR B 1 123 ? 26.794 -20.071 -12.309 1.00 43.30 123 TYR B CA 1
ATOM 3170 C C . TYR B 1 123 ? 26.027 -21.271 -12.887 1.00 47.62 123 TYR B C 1
ATOM 3171 O O . TYR B 1 123 ? 24.893 -21.098 -13.325 1.00 47.26 123 TYR B O 1
ATOM 3180 N N . LEU B 1 124 ? 26.636 -22.475 -12.871 1.00 44.65 124 LEU B N 1
ATOM 3181 C CA . LEU B 1 124 ? 26.034 -23.704 -13.393 1.00 44.96 124 LEU B CA 1
ATOM 3182 C C . LEU B 1 124 ? 24.789 -24.158 -12.630 1.00 49.24 124 LEU B C 1
ATOM 3183 O O . LEU B 1 124 ? 23.875 -24.705 -13.251 1.00 48.85 124 LEU B O 1
ATOM 3188 N N . TYR B 1 125 ? 24.745 -23.921 -11.293 1.00 45.78 125 TYR B N 1
ATOM 3189 C CA . TYR B 1 125 ? 23.598 -24.248 -10.437 1.00 45.31 125 TYR B CA 1
ATOM 3190 C C . TYR B 1 125 ? 22.402 -23.358 -10.823 1.00 49.85 125 TYR B C 1
ATOM 3191 O O . TYR B 1 125 ? 21.302 -23.873 -11.007 1.00 49.36 125 TYR B O 1
ATOM 3200 N N . ALA B 1 126 ? 22.638 -22.039 -11.001 1.00 46.80 126 ALA B N 1
ATOM 3201 C CA . ALA B 1 126 ? 21.635 -21.053 -11.410 1.00 46.66 126 ALA B CA 1
ATOM 3202 C C . ALA B 1 126 ? 21.143 -21.307 -12.844 1.00 52.35 126 ALA B C 1
ATOM 3203 O O . ALA B 1 126 ? 19.958 -21.112 -13.131 1.00 52.14 126 ALA B O 1
ATOM 3205 N N . LYS B 1 127 ? 22.061 -21.749 -13.733 1.00 49.52 127 LYS B N 1
ATOM 3206 C CA . LYS B 1 127 ? 21.810 -22.025 -15.145 1.00 49.53 127 LYS B CA 1
ATOM 3207 C C . LYS B 1 127 ? 21.022 -23.316 -15.394 1.00 56.02 127 LYS B C 1
ATOM 3208 O O . LYS B 1 127 ? 20.052 -23.272 -16.152 1.00 56.07 127 LYS B O 1
ATOM 3214 N N . LYS B 1 128 ? 21.441 -24.464 -14.800 1.00 53.67 128 LYS B N 1
ATOM 3215 C CA . LYS B 1 128 ? 20.775 -25.742 -15.078 1.00 53.64 128 LYS B CA 1
ATOM 3216 C C . LYS B 1 128 ? 20.675 -26.756 -13.920 1.00 58.48 128 LYS B C 1
ATOM 3217 O O . LYS B 1 128 ? 19.706 -27.521 -13.892 1.00 58.39 128 LYS B O 1
ATOM 3223 N N . TYR B 1 129 ? 21.657 -26.795 -13.000 1.00 55.30 129 TYR B N 1
ATOM 3224 C CA . TYR B 1 129 ? 21.687 -27.809 -11.940 1.00 55.34 129 TYR B CA 1
ATOM 3225 C C . TYR B 1 129 ? 20.739 -27.552 -10.754 1.00 59.55 129 TYR B C 1
ATOM 3226 O O . TYR B 1 129 ? 20.664 -28.396 -9.859 1.00 59.31 129 TYR B O 1
ATOM 3235 N N . LYS B 1 130 ? 19.956 -26.460 -10.781 1.00 56.58 130 LYS B N 1
ATOM 3236 C CA . LYS B 1 130 ? 18.960 -26.188 -9.736 1.00 56.42 130 LYS B CA 1
ATOM 3237 C C . LYS B 1 130 ? 17.760 -27.136 -9.939 1.00 61.61 130 LYS B C 1
ATOM 3238 O O . LYS B 1 130 ? 17.210 -27.642 -8.961 1.00 61.57 130 LYS B O 1
ATOM 3244 N N . LYS B 1 131 ? 17.390 -27.391 -11.217 1.00 58.44 131 LYS B N 1
ATOM 3245 C CA . LYS B 1 131 ? 16.296 -28.275 -11.629 1.00 58.22 131 LYS B CA 1
ATOM 3246 C C . LYS B 1 131 ? 16.695 -29.765 -11.620 1.00 60.87 131 LYS B C 1
ATOM 3247 O O . LYS B 1 131 ? 15.818 -30.633 -11.553 1.00 60.71 131 LYS B O 1
ATOM 3253 N N . TYR B 1 132 ? 18.012 -30.051 -11.717 1.00 55.72 132 TYR B N 1
ATOM 3254 C CA . TYR B 1 132 ? 18.585 -31.400 -11.722 1.00 54.38 132 TYR B CA 1
ATOM 3255 C C . TYR B 1 132 ? 19.266 -31.673 -10.370 1.00 56.27 132 TYR B C 1
ATOM 3256 O O . TYR B 1 132 ? 20.467 -31.434 -10.190 1.00 55.03 132 TYR B O 1
ATOM 3265 N N . LYS B 1 133 ? 18.465 -32.169 -9.418 1.00 52.41 133 LYS B N 1
ATOM 3266 C CA . LYS B 1 133 ? 18.856 -32.450 -8.033 1.00 52.02 133 LYS B CA 1
ATOM 3267 C C . LYS B 1 133 ? 20.044 -33.452 -7.869 1.00 54.89 133 LYS B C 1
ATOM 3268 O O . LYS B 1 133 ? 20.915 -33.129 -7.063 1.00 54.55 133 LYS B O 1
ATOM 3274 N N . PRO B 1 134 ? 20.183 -34.599 -8.599 1.00 50.16 134 PRO B N 1
ATOM 3275 C CA . PRO B 1 134 ? 21.381 -35.452 -8.396 1.00 49.55 134 PRO B CA 1
ATOM 3276 C C . PRO B 1 134 ? 22.736 -34.713 -8.330 1.00 52.06 134 PRO B C 1
ATOM 3277 O O . PRO B 1 134 ? 23.599 -35.099 -7.536 1.00 50.70 134 PRO B O 1
ATOM 3281 N N . ILE B 1 135 ? 22.908 -33.633 -9.136 1.00 48.39 135 ILE B N 1
ATOM 3282 C CA . ILE B 1 135 ? 24.130 -32.813 -9.145 1.00 47.49 135 ILE B CA 1
ATOM 3283 C C . ILE B 1 135 ? 23.947 -31.586 -8.236 1.00 50.40 135 ILE B C 1
ATOM 3284 O O . ILE B 1 135 ? 24.884 -31.209 -7.525 1.00 49.88 135 ILE B O 1
ATOM 3289 N N . GLY B 1 136 ? 22.735 -31.027 -8.228 1.00 46.40 136 GLY B N 1
ATOM 3290 C CA . GLY B 1 136 ? 22.355 -29.885 -7.400 1.00 45.96 136 GLY B CA 1
ATOM 3291 C C . GLY B 1 136 ? 22.549 -30.106 -5.911 1.00 49.46 136 GLY B C 1
ATOM 3292 O O . GLY B 1 136 ? 23.070 -29.220 -5.229 1.00 48.71 136 GLY B O 1
ATOM 3293 N N . ASN B 1 137 ? 22.161 -31.306 -5.401 1.00 45.97 137 ASN B N 1
ATOM 3294 C CA . ASN B 1 137 ? 22.304 -31.718 -3.992 1.00 45.66 137 ASN B CA 1
ATOM 3295 C C . ASN B 1 137 ? 23.774 -31.759 -3.557 1.00 48.24 137 ASN B C 1
ATOM 3296 O O . ASN B 1 137 ? 24.072 -31.489 -2.393 1.00 48.00 137 ASN B O 1
ATOM 3301 N N . PHE B 1 138 ? 24.686 -32.097 -4.492 1.00 43.44 138 PHE B N 1
ATOM 3302 C CA . PHE B 1 138 ? 26.119 -32.093 -4.234 1.00 42.62 138 PHE B CA 1
ATOM 3303 C C . PHE B 1 138 ? 26.566 -30.628 -4.091 1.00 47.04 138 PHE B C 1
ATOM 3304 O O . PHE B 1 138 ? 27.267 -30.309 -3.134 1.00 46.48 138 PHE B O 1
ATOM 3312 N N . ILE B 1 139 ? 26.160 -29.753 -5.056 1.00 43.75 139 ILE B N 1
ATOM 3313 C CA . ILE B 1 139 ? 26.484 -28.317 -5.119 1.00 43.10 139 ILE B CA 1
ATOM 3314 C C . ILE B 1 139 ? 26.067 -27.616 -3.818 1.00 47.17 139 ILE B C 1
ATOM 3315 O O . ILE B 1 139 ? 26.896 -26.930 -3.219 1.00 47.09 139 ILE B O 1
ATOM 3320 N N . ILE B 1 140 ? 24.821 -27.857 -3.350 1.00 43.73 140 ILE B N 1
ATOM 3321 C CA . ILE B 1 140 ? 24.279 -27.305 -2.098 1.00 43.54 140 ILE B CA 1
ATOM 3322 C C . ILE B 1 140 ? 25.185 -27.682 -0.905 1.00 46.84 140 ILE B C 1
ATOM 3323 O O . ILE B 1 140 ? 25.477 -26.826 -0.072 1.00 46.59 140 ILE B O 1
ATOM 3328 N N . GLY B 1 141 ? 25.658 -28.929 -0.885 1.00 42.67 141 GLY B N 1
ATOM 3329 C CA . GLY B 1 141 ? 26.551 -29.457 0.143 1.00 42.19 141 GLY B CA 1
ATOM 3330 C C . GLY B 1 141 ? 27.966 -28.914 0.068 1.00 45.59 141 GLY B C 1
ATOM 3331 O O . GLY B 1 141 ? 28.529 -28.512 1.092 1.00 45.71 141 GLY B O 1
ATOM 3332 N N . TYR B 1 142 ? 28.559 -28.902 -1.143 1.00 41.31 142 TYR B N 1
ATOM 3333 C CA . TYR B 1 142 ? 29.904 -28.384 -1.367 1.00 40.51 142 TYR B CA 1
ATOM 3334 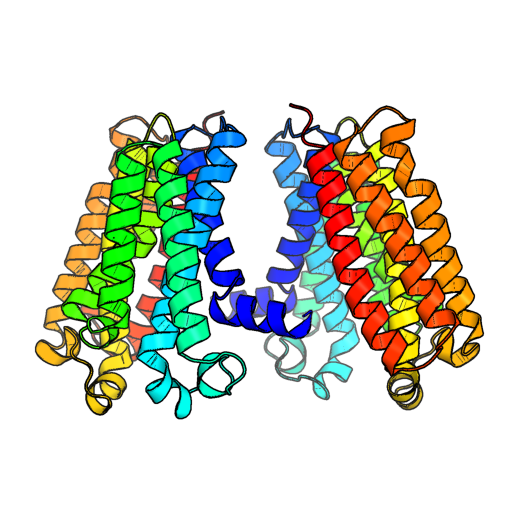C C . TYR B 1 142 ? 30.017 -26.893 -1.004 1.00 45.12 142 TYR B C 1
ATOM 3335 O O . TYR B 1 142 ? 30.930 -26.534 -0.258 1.00 44.94 142 TYR B O 1
ATOM 3344 N N . LEU B 1 143 ? 29.120 -26.037 -1.556 1.00 41.60 143 LEU B N 1
ATOM 3345 C CA . LEU B 1 143 ? 29.113 -24.584 -1.332 1.00 41.53 143 LEU B CA 1
ATOM 3346 C C . LEU B 1 143 ? 28.980 -24.177 0.137 1.00 47.22 143 LEU B C 1
ATOM 3347 O O . LEU B 1 143 ? 29.624 -23.212 0.552 1.00 47.14 143 LEU B O 1
ATOM 3352 N N . THR B 1 144 ? 28.167 -24.917 0.922 1.00 44.70 144 THR B N 1
ATOM 3353 C CA . THR B 1 144 ? 27.969 -24.665 2.354 1.00 44.79 144 THR B CA 1
ATOM 3354 C C . THR B 1 144 ? 29.242 -25.009 3.150 1.00 49.85 144 THR B C 1
ATOM 3355 O O . THR B 1 144 ? 29.603 -24.276 4.071 1.00 49.97 144 THR B O 1
ATOM 3359 N N . GLY B 1 145 ? 29.911 -26.092 2.762 1.00 46.70 145 GLY B N 1
ATOM 3360 C CA . GLY B 1 145 ? 31.152 -26.537 3.383 1.00 46.67 145 GLY B CA 1
ATOM 3361 C C . GLY B 1 145 ? 32.343 -25.676 3.016 1.00 51.33 145 GLY B C 1
ATOM 3362 O O . GLY B 1 145 ? 33.207 -25.426 3.862 1.00 51.31 145 GLY B O 1
ATOM 3363 N N . SER B 1 146 ? 32.407 -25.236 1.734 1.00 48.16 146 SER B N 1
ATOM 3364 C CA . SER B 1 146 ? 33.481 -24.415 1.145 1.00 47.62 146 SER B CA 1
ATOM 3365 C C . SER B 1 146 ? 33.690 -23.085 1.870 1.00 48.86 146 SER B C 1
ATOM 3366 O O . SER B 1 146 ? 34.820 -22.599 1.936 1.00 47.68 146 SER B O 1
ATOM 3369 N N . VAL B 1 147 ? 32.590 -22.505 2.394 1.00 44.25 147 VAL B N 1
ATOM 3370 C CA . VAL B 1 147 ? 32.544 -21.261 3.170 1.00 43.23 147 VAL B CA 1
ATOM 3371 C C . VAL B 1 147 ? 33.524 -21.333 4.364 1.00 45.66 147 VAL B C 1
ATOM 3372 O O . VAL B 1 147 ? 34.321 -20.410 4.550 1.00 44.79 147 VAL B O 1
ATOM 3376 N N . PHE B 1 148 ? 33.505 -22.465 5.112 1.00 41.64 148 PHE B N 1
ATOM 3377 C CA . PHE B 1 148 ? 34.393 -22.731 6.244 1.00 41.23 148 PHE B CA 1
ATOM 3378 C C . PHE B 1 148 ? 35.822 -22.895 5.725 1.00 46.16 148 PHE B C 1
ATOM 3379 O O . PHE B 1 148 ? 36.686 -22.104 6.105 1.00 45.24 148 PHE B O 1
ATOM 3387 N N . LEU B 1 149 ? 36.048 -23.890 4.810 1.00 43.96 149 LEU B N 1
ATOM 3388 C CA . LEU B 1 149 ? 37.329 -24.223 4.152 1.00 43.62 149 LEU B CA 1
ATOM 3389 C C . LEU B 1 149 ? 38.070 -22.980 3.628 1.00 46.69 149 LEU B C 1
ATOM 3390 O O . LEU B 1 149 ? 39.301 -22.909 3.711 1.00 45.23 149 LEU B O 1
ATOM 3395 N N . PHE B 1 150 ? 37.304 -21.998 3.121 1.00 44.24 150 PHE B N 1
ATOM 3396 C CA . PHE B 1 150 ? 37.825 -20.727 2.626 1.00 44.70 150 PHE B CA 1
ATOM 3397 C C . PHE B 1 150 ? 38.536 -19.949 3.741 1.00 49.19 150 PHE B C 1
ATOM 3398 O O . PHE B 1 150 ? 39.650 -19.464 3.531 1.00 48.85 150 PHE B O 1
ATOM 3406 N N . GLY B 1 151 ? 37.881 -19.837 4.901 1.00 45.43 151 GLY B N 1
ATOM 3407 C CA . GLY B 1 151 ? 38.458 -19.192 6.072 1.00 45.21 151 GLY B CA 1
ATOM 3408 C C . GLY B 1 151 ? 39.612 -20.010 6.620 1.00 49.75 151 GLY B C 1
ATOM 3409 O O . GLY B 1 151 ? 40.619 -19.449 7.054 1.00 48.64 151 GLY B O 1
ATOM 3410 N N . GLY B 1 152 ? 39.467 -21.337 6.544 1.00 47.67 152 GLY B N 1
ATOM 3411 C CA . GLY B 1 152 ? 40.451 -22.317 6.983 1.00 48.21 152 GLY B CA 1
ATOM 3412 C C . GLY B 1 152 ? 41.800 -22.190 6.302 1.00 54.14 152 GLY B C 1
ATOM 3413 O O . GLY B 1 152 ? 42.820 -22.098 6.995 1.00 54.20 152 GLY B O 1
ATOM 3414 N N . VAL B 1 153 ? 41.820 -22.143 4.938 1.00 50.84 153 VAL B N 1
ATOM 3415 C CA . VAL B 1 153 ? 43.060 -22.026 4.140 1.00 50.68 153 VAL B CA 1
ATOM 3416 C C . VAL B 1 153 ? 43.869 -20.733 4.462 1.00 54.69 153 VAL B C 1
ATOM 3417 O O . VAL B 1 153 ? 45.050 -20.671 4.115 1.00 54.26 153 VAL B O 1
ATOM 3421 N N . ALA B 1 154 ? 43.243 -19.728 5.128 1.00 51.14 154 ALA B N 1
ATOM 3422 C CA . ALA B 1 154 ? 43.897 -18.476 5.531 1.00 50.69 154 ALA B CA 1
ATOM 3423 C C . ALA B 1 154 ? 44.699 -18.632 6.839 1.00 55.17 154 ALA B C 1
ATOM 3424 O O . ALA B 1 154 ? 45.690 -17.924 7.035 1.00 54.57 154 ALA B O 1
ATOM 3426 N N . GLY B 1 155 ? 44.270 -19.565 7.698 1.00 52.25 155 GLY B N 1
ATOM 3427 C CA . GLY B 1 155 ? 44.913 -19.871 8.974 1.00 52.15 155 GLY B CA 1
ATOM 3428 C C . GLY B 1 155 ? 46.043 -20.882 8.883 1.00 56.07 155 GLY B C 1
ATOM 3429 O O . GLY B 1 155 ? 46.288 -21.447 7.813 1.00 55.78 155 GLY B O 1
ATOM 3430 N N . LYS B 1 156 ? 46.733 -21.126 10.017 1.00 52.79 156 LYS B N 1
ATOM 3431 C CA . LYS B 1 156 ? 47.889 -22.029 10.111 1.00 52.87 156 LYS B CA 1
ATOM 3432 C C . LYS B 1 156 ? 47.551 -23.529 10.201 1.00 56.94 156 LYS B C 1
ATOM 3433 O O . LYS B 1 156 ? 48.336 -24.342 9.709 1.00 56.94 156 LYS B O 1
ATOM 3439 N N . ASN B 1 157 ? 46.425 -23.903 10.844 1.00 52.87 157 ASN B N 1
ATOM 3440 C CA . ASN B 1 157 ? 46.028 -25.311 10.978 1.00 52.05 157 ASN B CA 1
ATOM 3441 C C . ASN B 1 157 ? 44.676 -25.575 10.288 1.00 54.37 157 ASN B C 1
ATOM 3442 O O . ASN B 1 157 ? 43.618 -25.460 10.912 1.00 53.18 157 ASN B O 1
ATOM 3447 N N . VAL B 1 158 ? 44.728 -25.910 8.983 1.00 50.79 158 VAL B N 1
ATOM 3448 C CA . VAL B 1 158 ? 43.556 -26.148 8.126 1.00 50.47 158 VAL B CA 1
ATOM 3449 C C . VAL B 1 158 ? 42.914 -27.553 8.336 1.00 54.64 158 VAL B C 1
ATOM 3450 O O . VAL B 1 158 ? 41.718 -27.699 8.063 1.00 55.00 158 VAL B O 1
ATOM 3454 N N . MET B 1 159 ? 43.686 -28.559 8.826 1.00 49.80 159 MET B N 1
ATOM 3455 C CA . MET B 1 159 ? 43.204 -29.932 9.051 1.00 48.71 159 MET B CA 1
ATOM 3456 C C . MET B 1 159 ? 41.824 -30.010 9.781 1.00 51.12 159 MET B C 1
ATOM 3457 O O . MET B 1 159 ? 40.937 -30.667 9.223 1.00 51.10 159 MET B O 1
ATOM 3462 N N . PRO B 1 160 ? 41.579 -29.346 10.952 1.00 45.49 160 PRO B N 1
ATOM 3463 C CA . PRO B 1 160 ? 40.238 -29.428 11.564 1.00 44.78 160 PRO B CA 1
ATOM 3464 C C . PRO B 1 160 ? 39.122 -28.825 10.700 1.00 47.53 160 PRO B C 1
ATOM 3465 O O . PRO B 1 160 ? 37.992 -29.313 10.742 1.00 47.34 160 PRO B O 1
ATOM 3469 N N . VAL B 1 161 ? 39.443 -27.786 9.899 1.00 43.13 161 VAL B N 1
ATOM 3470 C CA . VAL B 1 161 ? 38.485 -27.132 8.992 1.00 42.23 161 VAL B CA 1
ATOM 3471 C C . VAL B 1 161 ? 38.234 -28.025 7.746 1.00 44.88 161 VAL B C 1
ATOM 3472 O O . VAL B 1 161 ? 37.134 -27.995 7.194 1.00 44.91 161 VAL B O 1
ATOM 3476 N N . VAL B 1 162 ? 39.228 -28.849 7.344 1.00 40.56 162 VAL B N 1
ATOM 3477 C CA . VAL B 1 162 ? 39.102 -29.803 6.231 1.00 40.52 162 VAL B CA 1
ATOM 3478 C C . VAL B 1 162 ? 38.045 -30.874 6.607 1.00 45.30 162 VAL B C 1
ATOM 3479 O O . VAL B 1 162 ? 37.168 -31.176 5.791 1.00 45.71 162 VAL B O 1
ATOM 3483 N N . ILE B 1 163 ? 38.105 -31.395 7.859 1.00 40.97 163 ILE B N 1
ATOM 3484 C CA . ILE B 1 163 ? 37.149 -32.375 8.392 1.00 40.49 163 ILE B CA 1
ATOM 3485 C C . ILE B 1 163 ? 35.752 -31.738 8.490 1.00 44.05 163 ILE B C 1
ATOM 3486 O O . ILE B 1 163 ? 34.770 -32.392 8.126 1.00 43.47 163 ILE B O 1
ATOM 3491 N N . LEU B 1 164 ? 35.675 -30.453 8.931 1.00 40.28 164 LEU B N 1
ATOM 3492 C CA . LEU B 1 164 ? 34.419 -29.698 9.037 1.00 40.23 164 LEU B CA 1
ATOM 3493 C C . LEU B 1 164 ? 33.760 -29.531 7.664 1.00 45.64 164 LEU B C 1
ATOM 3494 O O . LEU B 1 164 ? 32.551 -29.728 7.555 1.00 45.02 164 LEU B O 1
ATOM 3499 N N . PHE B 1 165 ? 34.570 -29.207 6.621 1.00 43.43 165 PHE B N 1
ATOM 3500 C CA . PHE B 1 165 ? 34.148 -29.040 5.226 1.00 43.91 165 PHE B CA 1
ATOM 3501 C C . PHE B 1 165 ? 33.613 -30.362 4.643 1.00 48.86 165 PHE B C 1
ATOM 3502 O O . PHE B 1 165 ? 32.563 -30.359 3.993 1.00 48.93 165 PHE B O 1
ATOM 3510 N N . LEU B 1 166 ? 34.364 -31.474 4.847 1.00 45.15 166 LEU B N 1
ATOM 3511 C CA . LEU B 1 166 ? 34.016 -32.818 4.376 1.00 44.61 166 LEU B CA 1
ATOM 3512 C C . LEU B 1 166 ? 32.726 -33.322 5.022 1.00 47.45 166 LEU B C 1
ATOM 3513 O O . LEU B 1 166 ? 31.864 -33.842 4.314 1.00 46.11 166 LEU B O 1
ATOM 3518 N N . CYS B 1 167 ? 32.582 -33.123 6.359 1.00 44.03 167 CYS B N 1
ATOM 3519 C CA . CYS B 1 167 ? 31.406 -33.516 7.143 1.00 43.62 167 CYS B CA 1
ATOM 3520 C C . CYS B 1 167 ? 30.159 -32.731 6.770 1.00 47.19 167 CYS B C 1
ATOM 3521 O O . CYS B 1 167 ? 29.083 -33.328 6.693 1.00 46.37 167 CYS B O 1
ATOM 3524 N N . SER B 1 168 ? 30.301 -31.399 6.536 1.00 43.72 168 SER B N 1
ATOM 3525 C CA . SER B 1 168 ? 29.210 -30.514 6.112 1.00 43.45 168 SER B CA 1
ATOM 3526 C C . SER B 1 168 ? 28.711 -30.966 4.742 1.00 49.39 168 SER B C 1
ATOM 3527 O O . SER B 1 168 ? 27.518 -31.244 4.609 1.00 49.85 168 SER B O 1
ATOM 3530 N N . LEU B 1 169 ? 29.643 -31.107 3.747 1.00 45.29 169 LEU B N 1
ATOM 3531 C CA . LEU B 1 169 ? 29.375 -31.562 2.380 1.00 44.50 169 LEU B CA 1
ATOM 3532 C C . LEU B 1 169 ? 28.524 -32.831 2.381 1.00 46.86 169 LEU B C 1
ATOM 3533 O O . LEU B 1 169 ? 27.435 -32.817 1.811 1.00 46.57 169 LEU B O 1
ATOM 3538 N N . LEU B 1 170 ? 29.015 -33.907 3.048 1.00 41.87 170 LEU B N 1
ATOM 3539 C CA . LEU B 1 170 ? 28.378 -35.225 3.129 1.00 40.90 170 LEU B CA 1
ATOM 3540 C C . LEU B 1 170 ? 27.004 -35.209 3.791 1.00 44.93 170 LEU B C 1
ATOM 3541 O O . LEU B 1 170 ? 26.051 -35.713 3.189 1.00 44.91 170 LEU B O 1
ATOM 3546 N N . SER B 1 171 ? 26.893 -34.617 5.005 1.00 40.65 171 SER B N 1
ATOM 3547 C CA . SER B 1 171 ? 25.634 -34.542 5.752 1.00 40.15 171 SER B CA 1
ATOM 3548 C C . SER B 1 171 ? 24.572 -33.638 5.104 1.00 44.10 171 SER B C 1
ATOM 3549 O O . SER B 1 171 ? 23.390 -33.999 5.124 1.00 42.94 171 SER B O 1
ATOM 3552 N N . ILE B 1 172 ? 24.984 -32.472 4.536 1.00 40.86 172 ILE B N 1
ATOM 3553 C CA . ILE B 1 172 ? 24.054 -31.549 3.870 1.00 40.61 172 ILE B CA 1
ATOM 3554 C C . ILE B 1 172 ? 23.540 -32.204 2.584 1.00 44.00 172 ILE B C 1
ATOM 3555 O O . ILE B 1 172 ? 22.328 -32.207 2.356 1.00 43.36 172 ILE B O 1
ATOM 3560 N N . TRP B 1 173 ? 24.450 -32.828 1.802 1.00 39.96 173 TRP B N 1
ATOM 3561 C CA . TRP B 1 173 ? 24.122 -33.552 0.570 1.00 39.29 173 TRP B CA 1
ATOM 3562 C C . TRP B 1 173 ? 23.061 -34.630 0.884 1.00 43.45 173 TRP B C 1
ATOM 3563 O O . TRP B 1 173 ? 22.029 -34.667 0.212 1.00 43.21 173 TRP B O 1
ATOM 3574 N N . GLY B 1 174 ? 23.290 -35.418 1.942 1.00 39.99 174 GLY B N 1
ATOM 3575 C CA . GLY B 1 174 ? 22.366 -36.452 2.412 1.00 39.94 174 GLY B CA 1
ATOM 3576 C C . GLY B 1 174 ? 20.989 -35.918 2.775 1.00 44.12 174 GLY B C 1
ATOM 3577 O O . GLY B 1 174 ? 19.980 -36.417 2.263 1.00 44.13 174 GLY B O 1
ATOM 3578 N N . ARG B 1 175 ? 20.950 -34.852 3.625 1.00 39.47 175 ARG B N 1
ATOM 3579 C CA . ARG B 1 175 ? 19.750 -34.142 4.090 1.00 38.27 175 ARG B CA 1
ATOM 3580 C C . ARG B 1 175 ? 18.959 -33.539 2.929 1.00 42.54 175 ARG B C 1
ATOM 3581 O O . ARG B 1 175 ? 17.735 -33.423 3.024 1.00 42.27 175 ARG B O 1
ATOM 3589 N N . GLU B 1 176 ? 19.657 -33.143 1.844 1.00 39.64 176 GLU B N 1
ATOM 3590 C CA . GLU B 1 176 ? 19.035 -32.588 0.644 1.00 39.50 176 GLU B CA 1
ATOM 3591 C C . GLU B 1 176 ? 18.216 -33.657 -0.094 1.00 44.38 176 GLU B C 1
ATOM 3592 O O . GLU B 1 176 ? 17.127 -33.342 -0.577 1.00 44.15 176 GLU B O 1
ATOM 3598 N N . ILE B 1 177 ? 18.705 -34.929 -0.119 1.00 40.93 177 ILE B N 1
ATOM 3599 C CA . ILE B 1 177 ? 17.995 -36.069 -0.724 1.00 40.39 177 ILE B CA 1
ATOM 3600 C C . ILE B 1 177 ? 16.763 -36.388 0.144 1.00 45.35 177 ILE B C 1
ATOM 3601 O O . ILE B 1 177 ? 15.707 -36.717 -0.396 1.00 45.49 177 ILE B O 1
ATOM 3606 N N . VAL B 1 178 ? 16.897 -36.250 1.482 1.00 42.18 178 VAL B N 1
ATOM 3607 C CA . VAL B 1 178 ? 15.824 -36.475 2.462 1.00 42.16 178 VAL B CA 1
ATOM 3608 C C . VAL B 1 178 ? 14.687 -35.456 2.224 1.00 47.96 178 VAL B C 1
ATOM 3609 O O . VAL B 1 178 ? 13.516 -35.849 2.179 1.00 47.38 178 VAL B O 1
ATOM 3613 N N . LYS B 1 179 ? 15.047 -34.169 2.019 1.00 45.94 179 LYS B N 1
ATOM 3614 C CA . LYS B 1 179 ? 14.119 -33.076 1.718 1.00 46.46 179 LYS B CA 1
ATOM 3615 C C . LYS B 1 179 ? 13.388 -33.359 0.400 1.00 52.99 179 LYS B C 1
ATOM 3616 O O . LYS B 1 179 ? 12.186 -33.115 0.308 1.00 52.93 179 LYS B O 1
ATOM 3622 N N . ASP B 1 180 ? 14.117 -33.896 -0.606 1.00 50.92 180 ASP B N 1
ATOM 3623 C CA . ASP B 1 180 ? 13.597 -34.247 -1.927 1.00 51.42 180 ASP B CA 1
ATOM 3624 C C . ASP B 1 180 ? 12.570 -35.381 -1.892 1.00 57.16 180 ASP B C 1
ATOM 3625 O O . ASP B 1 180 ? 11.685 -35.425 -2.748 1.00 57.32 180 ASP B O 1
ATOM 3630 N N . PHE B 1 181 ? 12.695 -36.294 -0.912 1.00 54.83 181 PHE B N 1
ATOM 3631 C CA . PHE B 1 181 ? 11.786 -37.421 -0.691 1.00 55.44 181 PHE B CA 1
ATOM 3632 C C . PHE B 1 181 ? 10.455 -36.898 -0.121 1.00 63.75 181 PHE B C 1
ATOM 3633 O O . PHE B 1 181 ? 9.394 -37.457 -0.412 1.00 64.33 181 PHE B O 1
ATOM 3641 N N . GLU B 1 182 ? 10.527 -35.824 0.689 1.00 62.02 182 GLU B N 1
ATOM 3642 C CA . GLU B 1 182 ? 9.388 -35.137 1.295 1.00 62.64 182 GLU B CA 1
ATOM 3643 C C . GLU B 1 182 ? 8.665 -34.294 0.221 1.00 68.61 182 GLU B C 1
ATOM 3644 O O . GLU B 1 182 ? 7.434 -34.296 0.164 1.00 68.35 182 GLU B O 1
ATOM 3650 N N . ASP B 1 183 ? 9.443 -33.600 -0.638 1.00 66.85 183 ASP B N 1
ATOM 3651 C CA . ASP B 1 183 ? 8.960 -32.728 -1.716 1.00 67.56 183 ASP B CA 1
ATOM 3652 C C . ASP B 1 183 ? 8.742 -33.468 -3.061 1.00 72.25 183 ASP B C 1
ATOM 3653 O O . ASP B 1 183 ? 8.598 -32.812 -4.098 1.00 71.45 183 ASP B O 1
ATOM 3658 N N . MET B 1 184 ? 8.705 -34.822 -3.032 1.00 69.86 184 MET B N 1
ATOM 3659 C CA . MET B 1 184 ? 8.533 -35.711 -4.190 1.00 70.14 184 MET B CA 1
ATOM 3660 C C . MET B 1 184 ? 7.297 -35.418 -5.050 1.00 77.43 184 MET B C 1
ATOM 3661 O O . MET B 1 184 ? 7.425 -35.344 -6.274 1.00 77.34 184 MET B O 1
ATOM 3666 N N . GLU B 1 185 ? 6.112 -35.255 -4.416 1.00 76.05 185 GLU B N 1
ATOM 3667 C CA . GLU B 1 185 ? 4.838 -34.955 -5.087 1.00 76.69 185 GLU B CA 1
ATOM 3668 C C . GLU B 1 185 ? 4.840 -33.589 -5.798 1.00 81.93 185 GLU B C 1
ATOM 3669 O O . GLU B 1 185 ? 4.369 -33.495 -6.931 1.00 81.85 185 GLU B O 1
ATOM 3675 N N . GLY B 1 186 ? 5.396 -32.571 -5.137 1.00 79.12 186 GLY B N 1
ATOM 3676 C CA . GLY B 1 186 ? 5.506 -31.212 -5.656 1.00 79.29 186 GLY B CA 1
ATOM 3677 C C . GLY B 1 186 ? 6.516 -31.066 -6.778 1.00 84.32 186 GLY B C 1
ATOM 3678 O O . GLY B 1 186 ? 6.238 -30.382 -7.766 1.00 84.06 186 GLY B O 1
ATOM 3679 N N . ASP B 1 187 ? 7.702 -31.708 -6.631 1.00 81.46 187 ASP B N 1
ATOM 3680 C CA . ASP B 1 187 ? 8.787 -31.693 -7.624 1.00 81.42 187 ASP B CA 1
ATOM 3681 C C . ASP B 1 187 ? 8.371 -32.376 -8.931 1.00 84.73 187 ASP B C 1
ATOM 3682 O O . ASP B 1 187 ? 8.703 -31.874 -10.006 1.00 84.02 187 ASP B O 1
ATOM 3687 N N . LYS B 1 188 ? 7.647 -33.515 -8.829 1.00 81.42 188 LYS B N 1
ATOM 3688 C CA . LYS B 1 188 ? 7.152 -34.319 -9.954 1.00 81.50 188 LYS B CA 1
ATOM 3689 C C . LYS B 1 188 ? 6.268 -33.497 -10.906 1.00 85.59 188 LYS B C 1
ATOM 3690 O O . LYS B 1 188 ? 6.421 -33.614 -12.125 1.00 85.60 188 LYS B O 1
ATOM 3696 N N . LYS B 1 189 ? 5.373 -32.650 -10.347 1.00 81.46 189 LYS B N 1
ATOM 3697 C CA . LYS B 1 189 ? 4.466 -31.781 -11.106 1.00 81.05 189 LYS B CA 1
ATOM 3698 C C . LYS B 1 189 ? 5.070 -30.375 -11.353 1.00 84.52 189 LYS B C 1
ATOM 3699 O O . LYS B 1 189 ? 4.339 -29.383 -11.448 1.00 84.36 189 LYS B O 1
ATOM 3705 N N . GLU B 1 190 ? 6.412 -30.310 -11.478 1.00 80.38 190 GLU B N 1
ATOM 3706 C CA . GLU B 1 190 ? 7.178 -29.080 -11.708 1.00 79.74 190 GLU B CA 1
ATOM 3707 C C . GLU B 1 190 ? 8.333 -29.271 -12.705 1.00 81.94 190 GLU B C 1
ATOM 3708 O O . GLU B 1 190 ? 9.008 -28.297 -13.055 1.00 81.60 190 GLU B O 1
ATOM 3714 N N . GLY B 1 191 ? 8.541 -30.510 -13.151 1.00 76.94 191 GLY B N 1
ATOM 3715 C CA . GLY B 1 191 ? 9.604 -30.859 -14.086 1.00 76.05 191 GLY B CA 1
ATOM 3716 C C . GLY B 1 191 ? 10.973 -30.818 -13.441 1.00 78.20 191 GLY B C 1
ATOM 3717 O O . GLY B 1 191 ? 11.920 -30.270 -14.012 1.00 78.06 191 GLY B O 1
ATOM 3718 N N . VAL B 1 192 ? 11.073 -31.385 -12.228 1.00 73.01 192 VAL B N 1
ATOM 3719 C CA . VAL B 1 192 ? 12.303 -31.454 -11.437 1.00 71.75 192 VAL B CA 1
ATOM 3720 C C . VAL B 1 192 ? 12.765 -32.920 -11.423 1.00 72.68 192 VAL B C 1
ATOM 3721 O O . VAL B 1 192 ? 11.951 -33.817 -11.177 1.00 72.07 192 VAL B O 1
ATOM 3725 N N . ILE B 1 193 ? 14.059 -33.157 -11.703 1.00 66.88 193 ILE B N 1
ATOM 3726 C CA . ILE B 1 193 ? 14.657 -34.495 -11.690 1.00 65.52 193 ILE B CA 1
ATOM 3727 C C . ILE B 1 193 ? 15.447 -34.654 -10.381 1.00 67.09 193 ILE B C 1
ATOM 3728 O O . ILE B 1 193 ? 16.344 -33.857 -10.112 1.00 66.61 193 ILE B O 1
ATOM 3733 N N . SER B 1 194 ? 15.084 -35.663 -9.565 1.00 61.98 194 SER B N 1
ATOM 3734 C CA . SER B 1 194 ? 15.711 -35.946 -8.267 1.00 60.84 194 SER B CA 1
ATOM 3735 C C . SER B 1 194 ? 15.914 -37.447 -8.029 1.00 62.84 194 SER B C 1
ATOM 3736 O O . SER B 1 194 ? 15.224 -38.258 -8.652 1.00 62.24 194 SER B O 1
ATOM 3739 N N . LEU B 1 195 ? 16.844 -37.812 -7.109 1.00 57.95 195 LEU B N 1
ATOM 3740 C CA . LEU B 1 195 ? 17.107 -39.210 -6.745 1.00 57.25 195 LEU B CA 1
ATOM 3741 C C . LEU B 1 195 ? 15.844 -39.933 -6.242 1.00 61.65 195 LEU B C 1
ATOM 3742 O O . LEU B 1 195 ? 15.575 -41.008 -6.775 1.00 61.22 195 LEU B O 1
ATOM 3747 N N . PRO B 1 196 ? 14.992 -39.360 -5.334 1.00 59.01 196 PRO B N 1
ATOM 3748 C CA . PRO B 1 196 ? 13.754 -40.071 -4.951 1.00 59.03 196 PRO B CA 1
ATOM 3749 C C . PRO B 1 196 ? 12.724 -40.202 -6.086 1.00 63.61 196 PRO B C 1
ATOM 3750 O O . PRO B 1 196 ? 11.872 -41.086 -6.018 1.00 64.20 196 PRO B O 1
ATOM 3754 N N . ILE B 1 197 ? 12.800 -39.347 -7.129 1.00 59.27 197 ILE B N 1
ATOM 3755 C CA . ILE B 1 197 ? 11.899 -39.416 -8.285 1.00 58.69 197 ILE B CA 1
ATOM 3756 C C . ILE B 1 197 ? 12.313 -40.583 -9.200 1.00 61.24 197 ILE B C 1
ATOM 3757 O O . ILE B 1 197 ? 11.456 -41.351 -9.647 1.00 61.02 197 ILE B O 1
ATOM 3762 N N . LYS B 1 198 ? 13.629 -40.728 -9.430 1.00 56.56 198 LYS B N 1
ATOM 3763 C CA . LYS B 1 198 ? 14.236 -41.757 -10.277 1.00 55.86 198 LYS B CA 1
ATOM 3764 C C . LYS B 1 198 ? 14.391 -43.137 -9.613 1.00 59.13 198 LYS B C 1
ATOM 3765 O O . LYS B 1 198 ? 14.457 -44.133 -10.334 1.00 58.44 198 LYS B O 1
ATOM 3771 N N . TYR B 1 199 ? 14.519 -43.200 -8.264 1.00 55.59 199 TYR B N 1
ATOM 3772 C CA . TYR B 1 199 ? 14.795 -44.458 -7.555 1.00 55.26 199 TYR B CA 1
ATOM 3773 C C . TYR B 1 199 ? 13.877 -44.789 -6.359 1.00 59.93 199 TYR B C 1
ATOM 3774 O O . TYR B 1 199 ? 13.897 -45.927 -5.875 1.00 59.77 199 TYR B O 1
ATOM 3783 N N . GLY B 1 200 ? 13.099 -43.819 -5.896 1.00 56.82 200 GLY B N 1
ATOM 3784 C CA . GLY B 1 200 ? 12.190 -44.020 -4.774 1.00 57.11 200 GLY B CA 1
ATOM 3785 C C . GLY B 1 200 ? 12.915 -44.150 -3.454 1.00 62.53 200 GLY B C 1
ATOM 3786 O O . GLY B 1 200 ? 13.805 -43.349 -3.158 1.00 62.86 200 GLY B O 1
ATOM 3787 N N . LYS B 1 201 ? 12.554 -45.185 -2.670 1.00 59.23 201 LYS B N 1
ATOM 3788 C CA . LYS B 1 201 ? 13.116 -45.491 -1.346 1.00 58.89 201 LYS B CA 1
ATOM 3789 C C . LYS B 1 201 ? 14.606 -45.892 -1.376 1.00 62.50 201 LYS B C 1
ATOM 3790 O O . LYS B 1 201 ? 15.291 -45.732 -0.362 1.00 61.81 201 LYS B O 1
ATOM 3796 N N . LYS B 1 202 ? 15.104 -46.390 -2.537 1.00 58.97 202 LYS B N 1
ATOM 3797 C CA . LYS B 1 202 ? 16.502 -46.802 -2.757 1.00 58.66 202 LYS B CA 1
ATOM 3798 C C . LYS B 1 202 ? 17.488 -45.653 -2.492 1.00 61.85 202 LYS B C 1
ATOM 3799 O O . LYS B 1 202 ? 18.572 -45.887 -1.954 1.00 61.18 202 LYS B O 1
ATOM 3805 N N . SER B 1 203 ? 17.095 -44.416 -2.877 1.00 57.84 203 SER B N 1
ATOM 3806 C CA . SER B 1 203 ? 17.866 -43.175 -2.727 1.00 56.99 203 SER B CA 1
ATOM 3807 C C . SER B 1 203 ? 18.202 -42.864 -1.270 1.00 59.14 203 SER B C 1
ATOM 3808 O O . SER B 1 203 ? 19.257 -42.283 -1.003 1.00 57.42 203 SER B O 1
ATOM 3811 N N . LEU B 1 204 ? 17.298 -43.253 -0.335 1.00 55.85 204 LEU B N 1
ATOM 3812 C CA . LEU B 1 204 ? 17.447 -43.040 1.110 1.00 55.54 204 LEU B CA 1
ATOM 3813 C C . LEU B 1 204 ? 18.599 -43.848 1.714 1.00 59.93 204 LEU B C 1
ATOM 3814 O O . LEU B 1 204 ? 19.058 -43.516 2.810 1.00 59.30 204 LEU B O 1
ATOM 3819 N N . TYR B 1 205 ? 19.076 -44.888 0.988 1.00 56.84 205 TYR B N 1
ATOM 3820 C CA . TYR B 1 205 ? 20.227 -45.700 1.383 1.00 57.00 205 TYR B CA 1
ATOM 3821 C C . TYR B 1 205 ? 21.517 -44.944 1.051 1.00 58.33 205 TYR B C 1
ATOM 3822 O O . TYR B 1 205 ? 22.497 -45.052 1.791 1.00 57.99 205 TYR B O 1
ATOM 3831 N N . PHE B 1 206 ? 21.501 -44.161 -0.052 1.00 52.71 206 PHE B N 1
ATOM 3832 C CA . PHE B 1 206 ? 22.610 -43.303 -0.475 1.00 51.27 206 PHE B CA 1
ATOM 3833 C C . PHE B 1 206 ? 22.702 -42.110 0.483 1.00 53.61 206 PHE B C 1
ATOM 3834 O O . PHE B 1 206 ? 23.810 -41.737 0.867 1.00 53.78 206 PHE B O 1
ATOM 3842 N N . ALA B 1 207 ? 21.540 -41.564 0.923 1.00 48.17 207 ALA B N 1
ATOM 3843 C CA . ALA B 1 207 ? 21.460 -40.479 1.906 1.00 47.26 207 ALA B CA 1
ATOM 3844 C C . ALA B 1 207 ? 22.022 -40.967 3.253 1.00 50.34 207 ALA B C 1
ATOM 3845 O O . ALA B 1 207 ? 22.723 -40.206 3.923 1.00 49.93 207 ALA B O 1
ATOM 3847 N N . THR B 1 208 ? 21.743 -42.251 3.618 1.00 46.02 208 THR B N 1
ATOM 3848 C CA . THR B 1 208 ? 22.240 -42.923 4.829 1.00 45.49 208 THR B CA 1
ATOM 3849 C C . THR B 1 208 ? 23.765 -43.091 4.723 1.00 48.16 208 THR B C 1
ATOM 3850 O O . THR B 1 208 ? 24.478 -42.765 5.668 1.00 47.05 208 THR B O 1
ATOM 3854 N N . PHE B 1 209 ? 24.248 -43.568 3.558 1.00 44.68 209 PHE B N 1
ATOM 3855 C CA . PHE B 1 209 ? 25.661 -43.777 3.248 1.00 44.72 209 PHE B CA 1
ATOM 3856 C C . PHE B 1 209 ? 26.495 -42.499 3.423 1.00 47.85 209 PHE B C 1
ATOM 3857 O O . PHE B 1 209 ? 27.590 -42.565 3.987 1.00 47.61 209 PHE B O 1
ATOM 3865 N N . LEU B 1 210 ? 25.979 -41.351 2.928 1.00 43.26 210 LEU B N 1
ATOM 3866 C CA . LEU B 1 210 ? 26.640 -40.045 3.037 1.00 42.54 210 LEU B CA 1
ATOM 3867 C C . LEU B 1 210 ? 26.713 -39.594 4.504 1.00 47.41 210 LEU B C 1
ATOM 3868 O O . LEU B 1 210 ? 27.754 -39.088 4.929 1.00 47.24 210 LEU B O 1
ATOM 3873 N N . VAL B 1 211 ? 25.622 -39.813 5.279 1.00 44.00 211 VAL B N 1
ATOM 3874 C CA . VAL B 1 211 ? 25.544 -39.495 6.711 1.00 43.72 211 VAL B CA 1
ATOM 3875 C C . VAL B 1 211 ? 26.549 -40.382 7.492 1.00 48.05 211 VAL B C 1
ATOM 3876 O O . VAL B 1 211 ? 27.301 -39.865 8.317 1.00 48.38 211 VAL B O 1
ATOM 3880 N N . VAL B 1 212 ? 26.588 -41.693 7.179 1.00 44.05 212 VAL B N 1
ATOM 3881 C CA . VAL B 1 212 ? 27.484 -42.689 7.786 1.00 43.30 212 VAL B CA 1
ATOM 3882 C C . VAL B 1 212 ? 28.967 -42.317 7.560 1.00 46.72 212 VAL B C 1
ATOM 3883 O O . VAL B 1 212 ? 29.753 -42.338 8.509 1.00 45.55 212 VAL B O 1
ATOM 3887 N N . LEU B 1 213 ? 29.326 -41.946 6.318 1.00 44.04 213 LEU B N 1
ATOM 3888 C CA . LEU B 1 213 ? 30.676 -41.523 5.937 1.00 44.12 213 LEU B CA 1
ATOM 3889 C C . LEU B 1 213 ? 31.101 -40.252 6.693 1.00 47.75 213 LEU B C 1
ATOM 3890 O O . LEU B 1 213 ? 32.267 -40.130 7.075 1.00 47.68 213 LEU B O 1
ATOM 3895 N N . ALA B 1 214 ? 30.152 -39.325 6.926 1.00 43.63 214 ALA B N 1
ATOM 3896 C CA . ALA B 1 214 ? 30.401 -38.101 7.689 1.00 43.27 214 ALA B CA 1
ATOM 3897 C C . ALA B 1 214 ? 30.695 -38.451 9.154 1.00 46.60 214 ALA B C 1
ATOM 3898 O O . ALA B 1 214 ? 31.591 -37.850 9.750 1.00 46.11 214 ALA B O 1
ATOM 3900 N N . VAL B 1 215 ? 29.969 -39.458 9.704 1.00 42.55 215 VAL B N 1
ATOM 3901 C CA . VAL B 1 215 ? 30.096 -39.970 11.077 1.00 41.94 215 VAL B CA 1
ATOM 3902 C C . VAL B 1 215 ? 31.480 -40.641 11.309 1.00 45.94 215 VAL B C 1
ATOM 3903 O O . VAL B 1 215 ? 32.064 -40.471 12.385 1.00 44.64 215 VAL B O 1
ATOM 3907 N N . ILE B 1 216 ? 32.016 -41.340 10.285 1.00 43.50 216 ILE B N 1
ATOM 3908 C CA . ILE B 1 216 ? 33.334 -41.996 10.344 1.00 43.97 216 ILE B CA 1
ATOM 3909 C C . ILE B 1 216 ? 34.478 -40.954 10.432 1.00 48.14 216 ILE B C 1
ATOM 3910 O O . ILE B 1 216 ? 35.449 -41.172 11.164 1.00 47.47 216 ILE B O 1
ATOM 3915 N N . LEU B 1 217 ? 34.342 -39.828 9.699 1.00 44.72 217 LEU B N 1
ATOM 3916 C CA . LEU B 1 217 ? 35.322 -38.741 9.667 1.00 44.33 217 LEU B CA 1
ATOM 3917 C C . LEU B 1 217 ? 35.241 -37.820 10.890 1.00 45.75 217 LEU B C 1
ATOM 3918 O O . LEU B 1 217 ? 36.239 -37.190 11.227 1.00 44.82 217 LEU B O 1
ATOM 3923 N N . SER B 1 218 ? 34.066 -37.726 11.543 1.00 42.00 218 SER B N 1
ATOM 3924 C CA . SER B 1 218 ? 33.854 -36.837 12.697 1.00 41.92 218 SER B CA 1
ATOM 3925 C C . SER B 1 218 ? 34.829 -37.050 13.894 1.00 46.76 218 SER B C 1
ATOM 3926 O O . SER B 1 218 ? 35.274 -36.031 14.407 1.00 47.61 218 SER B O 1
ATOM 3929 N N . PRO B 1 219 ? 35.234 -38.260 14.362 1.00 42.46 219 PRO B N 1
ATOM 3930 C CA . PRO B 1 219 ? 36.165 -38.299 15.506 1.00 42.19 219 PRO B CA 1
ATOM 3931 C C . PRO B 1 219 ? 37.629 -37.960 15.195 1.00 45.37 219 PRO B C 1
ATOM 3932 O O . PRO B 1 219 ? 38.440 -37.939 16.123 1.00 43.76 219 PRO B O 1
ATOM 3936 N N . LEU B 1 220 ? 37.967 -37.683 13.914 1.00 43.02 220 LEU B N 1
ATOM 3937 C CA . LEU B 1 220 ? 39.340 -37.412 13.471 1.00 43.51 220 LEU B CA 1
ATOM 3938 C C . LEU B 1 220 ? 40.025 -36.220 14.182 1.00 48.06 220 LEU B C 1
ATOM 3939 O O . LEU B 1 220 ? 41.148 -36.451 14.637 1.00 47.53 220 LEU B O 1
ATOM 3944 N N . PRO B 1 221 ? 39.413 -35.011 14.401 1.00 45.08 221 PRO B N 1
ATOM 3945 C CA . PRO B 1 221 ? 40.123 -33.960 15.168 1.00 44.70 221 PRO B CA 1
ATOM 3946 C C . PRO B 1 221 ? 40.605 -34.427 16.550 1.00 48.05 221 PRO B C 1
ATOM 3947 O O . PRO B 1 221 ? 41.672 -33.999 16.994 1.00 47.44 221 PRO B O 1
ATOM 3951 N N . TYR B 1 222 ? 39.851 -35.345 17.200 1.00 44.19 222 TYR B N 1
ATOM 3952 C CA . TYR B 1 222 ? 40.233 -35.926 18.484 1.00 43.50 222 TYR B CA 1
ATOM 3953 C C . TYR B 1 222 ? 41.391 -36.917 18.291 1.00 48.07 222 TYR B C 1
ATOM 3954 O O . TYR B 1 222 ? 42.409 -36.787 18.970 1.00 47.80 222 TYR B O 1
ATOM 3963 N N . ILE B 1 223 ? 41.235 -37.897 17.369 1.00 45.23 223 ILE B N 1
ATOM 3964 C CA . ILE B 1 223 ? 42.235 -38.939 17.075 1.00 45.54 223 ILE B CA 1
ATOM 3965 C C . ILE B 1 223 ? 43.586 -38.319 16.664 1.00 50.46 223 ILE B C 1
ATOM 3966 O O . ILE B 1 223 ? 44.634 -38.775 17.131 1.00 51.09 223 ILE B O 1
ATOM 3971 N N . LEU B 1 224 ? 43.551 -37.248 15.854 1.00 46.51 224 LEU B N 1
ATOM 3972 C CA . LEU B 1 224 ? 44.748 -36.539 15.392 1.00 46.29 224 LEU B CA 1
ATOM 3973 C C . LEU B 1 224 ? 45.361 -35.599 16.472 1.00 50.04 224 LEU B C 1
ATOM 3974 O O . LEU B 1 224 ? 46.345 -34.907 16.196 1.00 49.38 224 LEU B O 1
ATOM 3979 N N . LYS B 1 225 ? 44.793 -35.615 17.705 1.00 46.46 225 LYS B N 1
ATOM 3980 C CA . LYS B 1 225 ? 45.198 -34.834 18.887 1.00 45.94 225 LYS B CA 1
ATOM 3981 C C . LYS B 1 225 ? 45.064 -33.315 18.689 1.00 49.25 225 LYS B C 1
ATOM 3982 O O . LYS B 1 225 ? 45.801 -32.541 19.310 1.00 49.28 225 LYS B O 1
ATOM 3988 N N . ILE B 1 226 ? 44.105 -32.887 17.850 1.00 44.78 226 ILE B N 1
ATOM 3989 C CA . ILE B 1 226 ? 43.858 -31.466 17.592 1.00 44.10 226 ILE B CA 1
ATOM 3990 C C . ILE B 1 226 ? 42.883 -30.929 18.641 1.00 46.97 226 ILE B C 1
ATOM 3991 O O . ILE B 1 226 ? 43.208 -29.956 19.325 1.00 46.34 226 ILE B O 1
ATOM 3996 N N . PHE B 1 227 ? 41.702 -31.577 18.775 1.00 43.15 227 PHE B N 1
ATOM 3997 C CA . PHE B 1 227 ? 40.645 -31.225 19.738 1.00 42.59 227 PHE B CA 1
ATOM 3998 C C . PHE B 1 227 ? 40.599 -32.253 20.885 1.00 45.58 227 PHE B C 1
ATOM 3999 O O . PHE B 1 227 ? 41.054 -33.384 20.708 1.00 45.88 227 PHE B O 1
ATOM 4007 N N . GLY B 1 228 ? 40.084 -31.845 22.043 1.00 41.12 228 GLY B N 1
ATOM 4008 C CA . GLY B 1 228 ? 40.039 -32.680 23.236 1.00 40.86 228 GLY B CA 1
ATOM 4009 C C . GLY B 1 228 ? 38.723 -33.352 23.568 1.00 45.97 228 GLY B C 1
ATOM 4010 O O . GLY B 1 228 ? 37.955 -33.718 22.676 1.00 45.54 228 GLY B O 1
ATOM 4011 N N . ILE B 1 229 ? 38.462 -33.497 24.881 1.00 43.41 229 ILE B N 1
ATOM 4012 C CA . ILE B 1 229 ? 37.319 -34.185 25.489 1.00 43.30 229 ILE B CA 1
ATOM 4013 C C . ILE B 1 229 ? 35.935 -33.578 25.119 1.00 47.04 229 ILE B C 1
ATOM 4014 O O . ILE B 1 229 ? 35.051 -34.346 24.732 1.00 46.74 229 ILE B O 1
ATOM 4019 N N . TRP B 1 230 ? 35.744 -32.244 25.238 1.00 43.90 230 TRP B N 1
ATOM 4020 C CA . TRP B 1 230 ? 34.452 -31.581 24.979 1.00 44.02 230 TRP B CA 1
ATOM 4021 C C . TRP B 1 230 ? 33.951 -31.796 23.557 1.00 47.88 230 TRP B C 1
ATOM 4022 O O . TRP B 1 230 ? 32.746 -31.982 23.364 1.00 46.52 230 TRP B O 1
ATOM 4033 N N . TYR B 1 231 ? 34.884 -31.846 22.581 1.00 45.32 231 TYR B N 1
ATOM 4034 C CA . TYR B 1 231 ? 34.594 -32.138 21.178 1.00 45.22 231 TYR B CA 1
ATOM 4035 C C . TYR B 1 231 ? 34.125 -33.598 21.087 1.00 48.62 231 TYR B C 1
ATOM 4036 O O . TYR B 1 231 ? 33.033 -33.843 20.578 1.00 48.02 231 TYR B O 1
ATOM 4045 N N . LEU B 1 232 ? 34.930 -34.545 21.634 1.00 44.97 232 LEU B N 1
ATOM 4046 C CA . LEU B 1 232 ? 34.672 -35.990 21.657 1.00 44.91 232 LEU B CA 1
ATOM 4047 C C . LEU B 1 232 ? 33.305 -36.366 22.233 1.00 49.72 232 LEU B C 1
ATOM 4048 O O . LEU B 1 232 ? 32.654 -37.258 21.687 1.00 49.93 232 LEU B O 1
ATOM 4053 N N . ILE B 1 233 ? 32.877 -35.695 23.321 1.00 45.78 233 ILE B N 1
ATOM 4054 C CA . ILE B 1 233 ? 31.589 -35.950 23.968 1.00 45.71 233 ILE B CA 1
ATOM 4055 C C . ILE B 1 233 ? 30.430 -35.404 23.112 1.00 50.68 233 ILE B C 1
ATOM 4056 O O . ILE B 1 233 ? 29.455 -36.122 22.888 1.00 50.22 233 ILE B O 1
ATOM 4061 N N . LEU B 1 234 ? 30.553 -34.155 22.619 1.00 48.45 234 LEU B N 1
ATOM 4062 C CA . LEU B 1 234 ? 29.542 -33.502 21.771 1.00 48.40 234 LEU B CA 1
ATOM 4063 C C . LEU B 1 234 ? 29.372 -34.229 20.438 1.00 50.71 234 LEU B C 1
ATOM 4064 O O . LEU B 1 234 ? 28.251 -34.376 19.966 1.00 50.05 234 LEU B O 1
ATO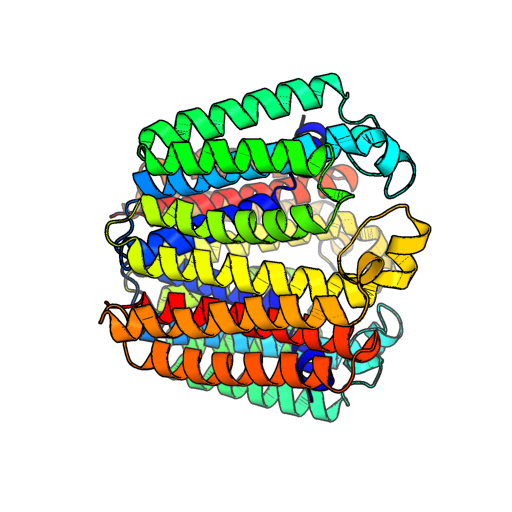M 4069 N N . ILE B 1 235 ? 30.483 -34.706 19.859 1.00 46.56 235 ILE B N 1
ATOM 4070 C CA . ILE B 1 235 ? 30.504 -35.473 18.617 1.00 46.05 235 ILE B CA 1
ATOM 4071 C C . ILE B 1 235 ? 29.845 -36.843 18.820 1.00 49.20 235 ILE B C 1
ATOM 4072 O O . ILE B 1 235 ? 29.060 -37.240 17.968 1.00 49.80 235 ILE B O 1
ATOM 4077 N N . ALA B 1 236 ? 30.132 -37.537 19.951 1.00 43.68 236 ALA B N 1
ATOM 4078 C CA . ALA B 1 236 ? 29.576 -38.852 20.274 1.00 42.54 236 ALA B CA 1
ATOM 4079 C C . ALA B 1 236 ? 28.041 -38.850 20.305 1.00 46.03 236 ALA B C 1
ATOM 4080 O O . ALA B 1 236 ? 27.433 -39.666 19.609 1.00 46.36 236 ALA B O 1
ATOM 4082 N N . ILE B 1 237 ? 27.418 -37.911 21.058 1.00 41.39 237 ILE B N 1
ATOM 4083 C CA . ILE B 1 237 ? 25.957 -37.774 21.157 1.00 40.97 237 ILE B CA 1
ATOM 4084 C C . ILE B 1 237 ? 25.361 -37.560 19.755 1.00 46.37 237 ILE B C 1
ATOM 4085 O O . ILE B 1 237 ? 24.410 -38.240 19.378 1.00 45.96 237 ILE B O 1
ATOM 4090 N N . CYS B 1 238 ? 25.965 -36.648 18.982 1.00 44.26 238 CYS B N 1
ATOM 4091 C CA . CYS B 1 238 ? 25.551 -36.269 17.635 1.00 44.46 238 CYS B CA 1
ATOM 4092 C C . CYS B 1 238 ? 25.719 -37.377 16.602 1.00 49.14 238 CYS B C 1
ATOM 4093 O O . CYS B 1 238 ? 24.854 -37.505 15.736 1.00 49.64 238 CYS B O 1
ATOM 4096 N N . ASP B 1 239 ? 26.795 -38.185 16.694 1.00 45.51 239 ASP B N 1
ATOM 4097 C CA . ASP B 1 239 ? 27.052 -39.303 15.782 1.00 45.53 239 ASP B CA 1
ATOM 4098 C C . ASP B 1 239 ? 26.008 -40.390 15.947 1.00 49.61 239 ASP B C 1
ATOM 4099 O O . ASP B 1 239 ? 25.511 -40.892 14.940 1.00 49.17 239 ASP B O 1
ATOM 4104 N N . ILE B 1 240 ? 25.672 -40.740 17.218 1.00 46.09 240 ILE B N 1
ATOM 4105 C CA . ILE B 1 240 ? 24.669 -41.743 17.598 1.00 45.89 240 ILE B CA 1
ATOM 4106 C C . ILE B 1 240 ? 23.263 -41.274 17.156 1.00 50.16 240 ILE B C 1
ATOM 4107 O O . ILE B 1 240 ? 22.486 -42.078 16.630 1.00 49.55 240 ILE B O 1
ATOM 4112 N N . LEU B 1 241 ? 22.955 -39.969 17.352 1.00 47.21 241 LEU B N 1
ATOM 4113 C CA . LEU B 1 241 ? 21.669 -39.374 16.972 1.00 47.44 241 LEU B CA 1
ATOM 4114 C C . LEU B 1 241 ? 21.476 -39.325 15.464 1.00 53.66 241 LEU B C 1
ATOM 4115 O O . LEU B 1 241 ? 20.340 -39.434 15.003 1.00 53.25 241 LEU B O 1
ATOM 4120 N N . PHE B 1 242 ? 22.580 -39.168 14.699 1.00 52.30 242 PHE B N 1
ATOM 4121 C CA . PHE B 1 242 ? 22.576 -39.144 13.235 1.00 53.19 242 PHE B CA 1
ATOM 4122 C C . PHE B 1 242 ? 22.200 -40.525 12.696 1.00 57.52 242 PHE B C 1
ATOM 4123 O O . PHE B 1 242 ? 21.265 -40.627 11.900 1.00 57.92 242 PHE B O 1
ATOM 4131 N N . ILE B 1 243 ? 22.897 -41.585 13.169 1.00 53.40 243 ILE B N 1
ATOM 4132 C CA . ILE B 1 243 ? 22.660 -42.985 12.789 1.00 53.08 243 ILE B CA 1
ATOM 4133 C C . ILE B 1 243 ? 21.232 -43.430 13.181 1.00 56.63 243 ILE B C 1
ATOM 4134 O O . ILE B 1 243 ? 20.607 -44.170 12.419 1.00 56.58 243 ILE B O 1
ATOM 4139 N N . TYR B 1 244 ? 20.706 -42.925 14.323 1.00 52.18 244 TYR B N 1
ATOM 4140 C CA . TYR B 1 244 ? 19.344 -43.198 14.785 1.00 51.85 244 TYR B CA 1
ATOM 4141 C C . TYR B 1 244 ? 18.301 -42.536 13.868 1.00 54.26 244 TYR B C 1
ATOM 4142 O O . TYR B 1 244 ? 17.311 -43.182 13.512 1.00 53.82 244 TYR B O 1
ATOM 4151 N N . ALA B 1 245 ? 18.524 -41.248 13.505 1.00 49.34 245 ALA B N 1
ATOM 4152 C CA . ALA B 1 245 ? 17.653 -40.454 12.629 1.00 47.96 245 ALA B CA 1
ATOM 4153 C C . ALA B 1 245 ? 17.458 -41.116 11.268 1.00 49.45 245 ALA B C 1
ATOM 4154 O O . ALA B 1 245 ? 16.325 -41.188 10.785 1.00 49.26 245 ALA B O 1
ATOM 4156 N N . MET B 1 246 ? 18.548 -41.623 10.663 1.00 44.00 246 MET B N 1
ATOM 4157 C CA . MET B 1 246 ? 18.484 -42.288 9.356 1.00 43.11 246 MET B CA 1
ATOM 4158 C C . MET B 1 246 ? 17.833 -43.658 9.474 1.00 48.18 246 MET B C 1
ATOM 4159 O O . MET B 1 246 ? 17.065 -44.041 8.588 1.00 47.36 246 MET B O 1
ATOM 4164 N N . ALA B 1 247 ? 18.096 -44.365 10.597 1.00 46.01 247 ALA B N 1
ATOM 4165 C CA . ALA B 1 247 ? 17.515 -45.674 10.895 1.00 46.39 247 ALA B CA 1
ATOM 4166 C C . ALA B 1 247 ? 15.984 -45.580 10.976 1.00 52.11 247 ALA B C 1
ATOM 4167 O O . ALA B 1 247 ? 15.308 -46.472 10.466 1.00 51.54 247 ALA B O 1
ATOM 4169 N N . LEU B 1 248 ? 15.444 -44.477 11.563 1.00 50.30 248 LEU B N 1
ATOM 4170 C CA . LEU B 1 248 ? 13.999 -44.231 11.663 1.00 51.04 248 LEU B CA 1
ATOM 4171 C C . LEU B 1 248 ? 13.385 -44.047 10.271 1.00 56.18 248 LEU B C 1
ATOM 4172 O O . LEU B 1 248 ? 12.345 -44.640 9.975 1.00 55.93 248 LEU B O 1
ATOM 4177 N N . LEU B 1 249 ? 14.046 -43.235 9.423 1.00 53.03 249 LEU B N 1
ATOM 4178 C CA . LEU B 1 249 ? 13.622 -42.941 8.059 1.00 52.88 249 LEU B CA 1
ATOM 4179 C C . LEU B 1 249 ? 13.635 -44.185 7.174 1.00 56.32 249 LEU B C 1
ATOM 4180 O O . LEU B 1 249 ? 12.735 -44.336 6.353 1.00 56.20 249 LEU B O 1
ATOM 4185 N N . LEU B 1 250 ? 14.632 -45.077 7.343 1.00 52.15 250 LEU B N 1
ATOM 4186 C CA . LEU B 1 250 ? 14.708 -46.329 6.579 1.00 51.29 250 LEU B CA 1
ATOM 4187 C C . LEU B 1 250 ? 13.604 -47.307 7.008 1.00 54.76 250 LEU B C 1
ATOM 4188 O O . LEU B 1 250 ? 13.103 -48.058 6.169 1.00 54.01 250 LEU B O 1
ATOM 4193 N N . LYS B 1 251 ? 13.208 -47.268 8.303 1.00 51.57 251 LYS B N 1
ATOM 4194 C CA . LYS B 1 251 ? 12.145 -48.105 8.868 1.00 51.88 251 LYS B CA 1
ATOM 4195 C C . LYS B 1 251 ? 10.752 -47.577 8.489 1.00 57.84 251 LYS B C 1
ATOM 4196 O O . LYS B 1 251 ? 9.854 -48.374 8.211 1.00 57.91 251 LYS B O 1
ATOM 4202 N N . GLU B 1 252 ? 10.582 -46.240 8.467 1.00 55.26 252 GLU B N 1
ATOM 4203 C CA . GLU B 1 252 ? 9.337 -45.559 8.099 1.00 55.38 252 GLU B CA 1
ATOM 4204 C C . GLU B 1 252 ? 9.623 -44.620 6.893 1.00 59.15 252 GLU B C 1
ATOM 4205 O O . GLU B 1 252 ? 9.748 -43.406 7.084 1.00 58.40 252 GLU B O 1
ATOM 4211 N N . PRO B 1 253 ? 9.800 -45.143 5.650 1.00 55.92 253 PRO B N 1
ATOM 4212 C CA . PRO B 1 253 ? 10.111 -44.241 4.528 1.00 55.70 253 PRO B CA 1
ATOM 4213 C C . PRO B 1 253 ? 8.884 -43.542 3.948 1.00 59.76 253 PRO B C 1
ATOM 4214 O O . PRO B 1 253 ? 8.404 -43.894 2.868 1.00 59.40 253 PRO B O 1
ATOM 4218 N N . ASN B 1 254 ? 8.385 -42.534 4.681 1.00 56.36 254 ASN B N 1
ATOM 4219 C CA . ASN B 1 254 ? 7.242 -41.721 4.276 1.00 56.35 254 ASN B CA 1
ATOM 4220 C C . ASN B 1 254 ? 7.552 -40.216 4.330 1.00 61.25 254 ASN B C 1
ATOM 4221 O O . ASN B 1 254 ? 8.627 -39.834 4.796 1.00 60.72 254 ASN B O 1
ATOM 4226 N N . LYS B 1 255 ? 6.623 -39.373 3.819 1.00 58.81 255 LYS B N 1
ATOM 4227 C CA . LYS B 1 255 ? 6.738 -37.912 3.773 1.00 58.82 255 LYS B CA 1
ATOM 4228 C C . LYS B 1 255 ? 6.790 -37.307 5.179 1.00 62.64 255 LYS B C 1
ATOM 4229 O O . LYS B 1 255 ? 7.581 -36.388 5.411 1.00 61.93 255 LYS B O 1
ATOM 4235 N N . GLU B 1 256 ? 5.943 -37.825 6.103 1.00 59.27 256 GLU B N 1
ATOM 4236 C CA . GLU B 1 256 ? 5.834 -37.378 7.495 1.00 59.26 256 GLU B CA 1
ATOM 4237 C C . GLU B 1 256 ? 7.173 -37.528 8.237 1.00 62.01 256 GLU B C 1
ATOM 4238 O O . GLU B 1 256 ? 7.648 -36.555 8.833 1.00 61.69 256 GLU B O 1
ATOM 4244 N N . THR B 1 257 ? 7.777 -38.735 8.172 1.00 57.25 257 THR B N 1
ATOM 4245 C CA . THR B 1 257 ? 9.060 -39.078 8.791 1.00 56.42 257 THR B CA 1
ATOM 4246 C C . THR B 1 257 ? 10.196 -38.268 8.159 1.00 59.53 257 THR B C 1
ATOM 4247 O O . THR B 1 257 ? 11.022 -37.736 8.895 1.00 59.28 257 THR B O 1
ATOM 4251 N N . ALA B 1 258 ? 10.216 -38.152 6.809 1.00 55.43 258 ALA B N 1
ATOM 4252 C CA . ALA B 1 258 ? 11.219 -37.387 6.055 1.00 55.07 258 ALA B CA 1
ATOM 4253 C C . ALA B 1 258 ? 11.265 -35.925 6.495 1.00 57.93 258 ALA B C 1
ATOM 4254 O O . ALA B 1 258 ? 12.353 -35.380 6.676 1.00 57.58 258 ALA B O 1
ATOM 4256 N N . SER B 1 259 ? 10.075 -35.319 6.712 1.00 53.47 259 SER B N 1
ATOM 4257 C CA . SER B 1 259 ? 9.878 -33.947 7.188 1.00 52.13 259 SER B CA 1
ATOM 4258 C C . SER B 1 259 ? 10.480 -33.781 8.586 1.00 53.87 259 SER B C 1
ATOM 4259 O O . SER B 1 259 ? 11.231 -32.832 8.812 1.00 53.31 259 SER B O 1
ATOM 4262 N N . LYS B 1 260 ? 10.172 -34.727 9.504 1.00 48.99 260 LYS B N 1
ATOM 4263 C CA . LYS B 1 260 ? 10.655 -34.751 10.887 1.00 48.23 260 LYS B CA 1
ATOM 4264 C C . LYS B 1 260 ? 12.177 -34.955 10.963 1.00 50.66 260 LYS B C 1
ATOM 4265 O O . LYS B 1 260 ? 12.851 -34.197 11.665 1.00 49.63 260 LYS B O 1
ATOM 4271 N N . VAL B 1 261 ? 12.714 -35.959 10.224 1.00 46.52 261 VAL B N 1
ATOM 4272 C CA . VAL B 1 261 ? 14.149 -36.269 10.180 1.00 46.18 261 VAL B CA 1
ATOM 4273 C C . VAL B 1 261 ? 14.925 -35.056 9.613 1.00 50.60 261 VAL B C 1
ATOM 4274 O O . VAL B 1 261 ? 15.967 -34.708 10.165 1.00 50.58 261 VAL B O 1
ATOM 4278 N N . SER B 1 262 ? 14.368 -34.365 8.594 1.00 46.78 262 SER B N 1
ATOM 4279 C CA . SER B 1 262 ? 14.951 -33.147 8.005 1.00 46.61 262 SER B CA 1
ATOM 4280 C C . SER B 1 262 ? 15.144 -32.026 9.062 1.00 49.47 262 SER B C 1
ATOM 4281 O O . SER B 1 262 ? 16.159 -31.324 9.035 1.00 48.65 262 SER B O 1
ATOM 4284 N N . LYS B 1 263 ? 14.172 -31.881 9.994 1.00 45.19 263 LYS B N 1
ATOM 4285 C CA . LYS B 1 263 ? 14.193 -30.880 11.068 1.00 44.35 263 LYS B CA 1
ATOM 4286 C C . LYS B 1 263 ? 15.232 -31.244 12.122 1.00 47.44 263 LYS B C 1
ATOM 4287 O O . LYS B 1 263 ? 15.963 -30.368 12.591 1.00 46.54 263 LYS B O 1
ATOM 4293 N N . PHE B 1 264 ? 15.314 -32.542 12.466 1.00 44.02 264 PHE B N 1
ATOM 4294 C CA . PHE B 1 264 ? 16.255 -33.071 13.447 1.00 43.93 264 PHE B CA 1
ATOM 4295 C C . PHE B 1 264 ? 17.707 -32.909 13.003 1.00 46.91 264 PHE B C 1
ATOM 4296 O O . PHE B 1 264 ? 18.524 -32.430 13.787 1.00 45.61 264 PHE B O 1
ATOM 4304 N N . LEU B 1 265 ? 18.016 -33.278 11.739 1.00 43.80 265 LEU B N 1
ATOM 4305 C CA . LEU B 1 265 ? 19.360 -33.191 11.169 1.00 43.52 265 LEU B CA 1
ATOM 4306 C C . LEU B 1 265 ? 19.897 -31.768 11.135 1.00 48.94 265 LEU B C 1
ATOM 4307 O O . LEU B 1 265 ? 21.091 -31.588 11.365 1.00 49.66 265 LEU B O 1
ATOM 4312 N N . LYS B 1 266 ? 19.029 -30.756 10.892 1.00 45.39 266 LYS B N 1
ATOM 4313 C CA . LYS B 1 266 ? 19.439 -29.345 10.893 1.00 45.21 266 LYS B CA 1
ATOM 4314 C C . LYS B 1 266 ? 19.919 -28.916 12.290 1.00 49.99 266 LYS B C 1
ATOM 4315 O O . LYS B 1 266 ? 20.941 -28.230 12.376 1.00 50.14 266 LYS B O 1
ATOM 4321 N N . ILE B 1 267 ? 19.204 -29.349 13.373 1.00 46.11 267 ILE B N 1
ATOM 4322 C CA . ILE B 1 267 ? 19.544 -29.063 14.779 1.00 45.72 267 ILE B CA 1
ATOM 4323 C C . ILE B 1 267 ? 20.906 -29.686 15.134 1.00 50.09 267 ILE B C 1
ATOM 4324 O O . ILE B 1 267 ? 21.778 -28.994 15.674 1.00 48.84 267 ILE B O 1
ATOM 4329 N N . ILE B 1 268 ? 21.082 -30.987 14.802 1.00 47.56 268 ILE B N 1
ATOM 4330 C CA . ILE B 1 268 ? 22.298 -31.762 15.074 1.00 47.75 268 ILE B CA 1
ATOM 4331 C C . ILE B 1 268 ? 23.517 -31.135 14.369 1.00 52.02 268 ILE B C 1
ATOM 4332 O O . ILE B 1 268 ? 24.562 -30.980 15.006 1.00 51.82 268 ILE B O 1
ATOM 4337 N N . MET B 1 269 ? 23.350 -30.695 13.100 1.00 48.02 269 MET B N 1
ATOM 4338 C CA . MET B 1 269 ? 24.385 -30.015 12.314 1.00 47.49 269 MET B CA 1
ATOM 4339 C C . MET B 1 269 ? 24.867 -28.741 13.015 1.00 50.53 269 MET B C 1
ATOM 4340 O O . MET B 1 269 ? 26.061 -28.458 12.986 1.00 49.87 269 MET B O 1
ATOM 4345 N N . ASN B 1 270 ? 23.948 -28.008 13.688 1.00 47.15 270 ASN B N 1
ATOM 4346 C CA . ASN B 1 270 ? 24.264 -26.796 14.456 1.00 46.71 270 ASN B CA 1
ATOM 4347 C C . ASN B 1 270 ? 25.031 -27.092 15.757 1.00 49.84 270 ASN B C 1
ATOM 4348 O O . ASN B 1 270 ? 25.855 -26.265 16.167 1.00 48.97 270 ASN B O 1
ATOM 4353 N N . ILE B 1 271 ? 24.812 -28.274 16.343 1.00 45.83 271 ILE B N 1
ATOM 4354 C CA . ILE B 1 271 ? 25.533 -28.710 17.578 1.00 45.48 271 ILE B CA 1
ATOM 4355 C C . ILE B 1 271 ? 26.947 -29.155 17.190 1.00 48.57 271 ILE B C 1
ATOM 4356 O O . ILE B 1 271 ? 27.871 -28.946 17.971 1.00 47.11 271 ILE B O 1
ATOM 4361 N N . VAL B 1 272 ? 27.072 -29.800 16.036 1.00 45.63 272 VAL B N 1
ATOM 4362 C CA . VAL B 1 272 ? 28.366 -30.226 15.484 1.00 45.34 272 VAL B CA 1
ATOM 4363 C C . VAL B 1 272 ? 29.218 -28.972 15.191 1.00 49.20 272 VAL B C 1
ATOM 4364 O O . VAL B 1 272 ? 30.404 -28.961 15.530 1.00 49.15 272 VAL B O 1
ATOM 4368 N N . LEU B 1 273 ? 28.592 -27.894 14.658 1.00 44.92 273 LEU B N 1
ATOM 4369 C CA . LEU B 1 273 ? 29.277 -26.621 14.419 1.00 44.66 273 LEU B CA 1
ATOM 4370 C C . LEU B 1 273 ? 29.746 -26.032 15.758 1.00 49.84 273 LEU B C 1
ATOM 4371 O O . LEU B 1 273 ? 30.896 -25.596 15.855 1.00 49.23 273 LEU B O 1
ATOM 4376 N N . LEU B 1 274 ? 28.883 -26.099 16.806 1.00 47.48 274 LEU B N 1
ATOM 4377 C CA . LEU B 1 274 ? 29.209 -25.636 18.160 1.00 47.40 274 LEU B CA 1
ATOM 4378 C C . LEU B 1 274 ? 30.397 -26.425 18.724 1.00 50.98 274 LEU B C 1
ATOM 4379 O O . LEU B 1 274 ? 31.298 -25.809 19.289 1.00 50.65 274 LEU B O 1
ATOM 4384 N N . ALA B 1 275 ? 30.419 -27.769 18.519 1.00 47.25 275 ALA B N 1
ATOM 4385 C CA . ALA B 1 275 ? 31.492 -28.674 18.968 1.00 46.67 275 ALA B CA 1
ATOM 4386 C C . ALA B 1 275 ? 32.851 -28.297 18.359 1.00 50.40 275 ALA B C 1
ATOM 4387 O O . ALA B 1 275 ? 33.870 -28.387 19.049 1.00 49.56 275 ALA B O 1
ATOM 4389 N N . PHE B 1 276 ? 32.859 -27.854 17.077 1.00 46.88 276 PHE B N 1
ATOM 4390 C CA . PHE B 1 276 ? 34.069 -27.414 16.380 1.00 46.35 276 PHE B CA 1
ATOM 4391 C C . PHE B 1 276 ? 34.551 -26.073 16.937 1.00 50.83 276 PHE B C 1
ATOM 4392 O O . PHE B 1 276 ? 35.756 -25.912 17.127 1.00 50.70 276 PHE B O 1
ATOM 4400 N N . ILE B 1 277 ? 33.614 -25.136 17.239 1.00 47.51 277 ILE B N 1
ATOM 4401 C CA . ILE B 1 277 ? 33.916 -23.824 17.841 1.00 47.55 277 ILE B CA 1
ATOM 4402 C C . ILE B 1 277 ? 34.514 -24.034 19.252 1.00 53.00 277 ILE B C 1
ATOM 4403 O O . ILE B 1 277 ? 35.561 -23.459 19.557 1.00 52.38 277 ILE B O 1
ATOM 4408 N N . VAL B 1 278 ? 33.847 -24.883 20.083 1.00 50.55 278 VAL B N 1
ATOM 4409 C CA . VAL B 1 278 ? 34.220 -25.273 21.457 1.00 50.60 278 VAL B CA 1
ATOM 4410 C C . VAL B 1 278 ? 35.617 -25.937 21.479 1.00 55.24 278 VAL B C 1
ATOM 4411 O O . VAL B 1 278 ? 36.440 -25.617 22.343 1.00 53.78 278 VAL B O 1
ATOM 4415 N N . GLY B 1 279 ? 35.862 -26.819 20.506 1.00 53.98 279 GLY B N 1
ATOM 4416 C CA . GLY B 1 279 ? 37.134 -27.510 20.321 1.00 54.90 279 GLY B CA 1
ATOM 4417 C C . GLY B 1 279 ? 38.249 -26.556 19.943 1.00 61.75 279 GLY B C 1
ATOM 4418 O O . GLY B 1 279 ? 39.391 -26.728 20.383 1.00 61.20 279 GLY B O 1
ATOM 4419 N N . ALA B 1 280 ? 37.906 -25.519 19.139 1.00 60.51 280 ALA B N 1
ATOM 4420 C CA . ALA B 1 280 ? 38.824 -24.467 18.692 1.00 61.29 280 ALA B CA 1
ATOM 4421 C C . ALA B 1 280 ? 39.285 -23.585 19.851 1.00 67.37 280 ALA B C 1
ATOM 4422 O O . ALA B 1 280 ? 40.421 -23.113 19.819 1.00 67.28 280 ALA B O 1
ATOM 4424 N N . ILE B 1 281 ? 38.420 -23.371 20.874 1.00 65.56 281 ILE B N 1
ATOM 4425 C CA . ILE B 1 281 ? 38.762 -22.594 22.074 1.00 66.26 281 ILE B CA 1
ATOM 4426 C C . ILE B 1 281 ? 39.783 -23.433 22.871 1.00 73.01 281 ILE B C 1
ATOM 4427 O O . ILE B 1 281 ? 39.428 -24.310 23.667 1.00 72.65 281 ILE B O 1
ATOM 4432 N N . LYS B 1 282 ? 41.063 -23.204 22.540 1.00 71.52 282 LYS B N 1
ATOM 4433 C CA . LYS B 1 282 ? 42.245 -23.894 23.049 1.00 71.84 282 LYS B CA 1
ATOM 4434 C C . LYS B 1 282 ? 43.237 -22.827 23.556 1.00 77.08 282 LYS B C 1
ATOM 4435 O O . LYS B 1 282 ? 44.418 -22.829 23.187 1.00 76.81 282 LYS B O 1
ATOM 4441 N N . LEU B 1 283 ? 42.727 -21.901 24.399 1.00 73.99 283 LEU B N 1
ATOM 4442 C CA . LEU B 1 283 ? 43.470 -20.776 24.975 1.00 104.26 283 LEU B CA 1
ATOM 4443 C C . LEU B 1 283 ? 42.824 -20.269 26.273 1.00 131.53 283 LEU B C 1
ATOM 4444 O O . LEU B 1 283 ? 42.331 -21.059 27.081 1.00 89.26 283 LEU B O 1
#

InterPro domains:
  IPR000537 UbiA prenyltransferase [PF01040] (27-264)
  IPR023547 Digeranylgeranylglyceryl phosphate synthase [MF_01286] (8-281)
  IPR044878 UbiA prenyltransferase superfamily [G3DSA:1.10.357.140] (14-160)
  IPR050475 Prenyltransferase/isoprenoid biosynthesis [PTHR42723] (7-275)

Radius of gyration: 26.09 Å; Cα contacts (8 Å, |Δi|>4): 824; chains: 2; bounding box: 55×72×61 Å

Organism: Methanocaldococcus jannaschii (strain ATCC 43067 / DSM 2661 / JAL-1 / JCM 10045 / NBRC 100440) (NCBI:txid243232)